Protein AF-A0A914F3A9-F1 (afdb_monomer_lite)

Foldseek 3Di:
DDDPQKQKVVRAAWEFEEQQPQAAKTKDKMKIFRQDQFKKKKAKDKPCPVFWDKPPRIFIYHHGDMDMIMIIGHHNGDDDAWQPMKMKMFMAGDDPDPDTSVVVVVPDPDGTPDMDIYTYHYYHDDPDDDDDDDPDDDDDDPDDDDDDDDDDDDDDDDDDDDDDDDDDDDDDDDDDDDDDDDDLVVVWDDPPFAADQWQKVVRAADEWEDQPQAADKFKDKIKIFAQDPAKKKKAKDKPDCVFWDKVPRIDIAGHRGIDIIIIIGGHNDDDDFQPMKMKMFMDGDDPPDDDSVVQDDPPDDTNHMTMYTYGYDRDDDGDDDDDDDDDDDDDDDDDDDDDDDDDDDDDDDDDDDDDDDDDPPVVVVVVVVVVVVVPPPDDDDDDDDPPDLDAPLVVQPVLVVVLVVVLCVVCVVLLVQFPQPLDDDDDDDFDFQAAPPDDDPVRGLPRLLVVLVVQCSAWDWDDDPNDTDIDGSLVSQQEAEDAGLDFFAQFAWAAEPLLQCRVLLVLLVVQLVVCVVVVVADPGDDNYDDDYDPDDDDTSCVSSVVVPHRYNYGGGPVHDPCPPHSVSDPVRGDVSRSSSVSSSVSVSVCVVRRRDDPDDDD

Sequence (602 aa):
MTDFGLKLEPAERIVIANKKLGEEPAHTTFRITNNGKDRCAFKVKSTGKDCFEIDPQLGILRNGDSTSIALTFNGGKTVPESGKHYVAIYYIKVGDDKKTARQFWQDHKGEATATKRLYVDFKKEDAAAADANNIEKDMKEEGKKDDEKKDVKEKDEKEDDTYFEPVNAVRSPAVSPMKRHKDLYSLLLIENEPEFQMKLDPEAKVIFKGDKLAGSEAVVPVKLTNITKSRQCFKVKTTSNDIFRVRPPLGFVNINEIVTINIVFAAKELPPPNCHSLAVYHIPCKGDDIDPLAVWDQTTKPEGVRRLVTDFKEGGTAVTPEKNNIAPDAAPAKVQAPPGHFGTTSSEDKQTAKLTHSGRNQEQHNKKIKKRNRSRNSNDGEKNCIKQQRFITAIDSAVLCAMLLDLARTLGPLLHQRTNNHITLQLIFLDGEEAFVNWSPTDSIYGARHLADLWTKKWYPSTDGSSFDLSKKIDRIDVFMLLDLLGTRNPRITSTYGHGTTELFQEFLKIENTLRSLGHLKQRPNAFYSGTTFAAVEDDHIAFMQKGVPIMHLISVPFPRVWHTPADNEKALDYDTIENLNHVVRVFVARYLGVIIPPSNG

Secondary structure (DSSP, 8-state):
-----EEEESSSEEEEEETTBTTB-EEEEEEEEE-SSS-EEEEEEES-TTTEEEESSEEEE-TT-EEEEEEEEPTTSPPPPTTSEEEEEEEEE--S-S--HHHHHHH--S--SEEEEEEEEEEE--S-----------------------------------------PPPPPPPPPPPP-SGGGGGG--TTPPB--SEEESSSEEEEE-TT-BTSEEEEEEEEE--SSS-EEEEEEES-TTTEEEESSEEEE-TT-EEEEEEEEEBSSPPPTTS-EEEEEEEE--TT---HHHHS-SS---SEEEEEEEEEESSS-------------------------------------------HHHHHHHHHHHHHHTSS-SS--------------IIIIIHHHHHHHHHHHHHGGGGGGBS-TT--------S--S-SSS-BTTBS-HHHHHHHHHHHH-EEEEEETTEEEEEETTTT-S-EEEEES-SSSS--EEEETTSS-HHHHHHHHHHHHHHHHTT-S-S---SEEEEEE-----STTHHHHTTT--EEEEE-SSPPTTTTSTT-SGGG--HHHHHHHHHHHHHHHHHHHTB--PPPP-

Radius of gyration: 32.29 Å; chains: 1; bounding box: 91×86×79 Å

pLDDT: mean 73.79, std 26.11, range [21.89, 98.62]

Structure (mmCIF, N/CA/C/O backbone):
data_AF-A0A914F3A9-F1
#
_entry.id   AF-A0A914F3A9-F1
#
loop_
_atom_site.group_PDB
_atom_site.id
_atom_site.type_symbol
_atom_site.label_atom_id
_atom_site.label_alt_id
_atom_site.label_comp_id
_atom_site.label_asym_id
_atom_site.label_entity_id
_atom_site.label_seq_id
_atom_site.pdbx_PDB_ins_code
_atom_site.Cartn_x
_atom_site.Cartn_y
_atom_site.Cartn_z
_atom_site.occupancy
_atom_site.B_iso_or_equiv
_atom_site.auth_seq_id
_atom_site.auth_comp_id
_atom_site.auth_asym_id
_atom_site.auth_atom_id
_atom_site.pdbx_PDB_model_num
ATOM 1 N N . MET A 1 1 ? -8.910 48.291 6.070 1.00 40.03 1 MET A N 1
ATOM 2 C CA . MET A 1 1 ? -8.356 46.995 5.616 1.00 40.03 1 MET A CA 1
ATOM 3 C C . MET A 1 1 ? -9.382 45.925 5.936 1.00 40.03 1 MET A C 1
ATOM 5 O O . MET A 1 1 ? -10.025 46.048 6.971 1.00 40.03 1 MET A O 1
ATOM 9 N N . THR A 1 2 ? -9.583 44.937 5.068 1.00 46.66 2 THR A N 1
ATOM 10 C CA . THR A 1 2 ? -10.475 43.803 5.350 1.00 46.66 2 THR A CA 1
ATOM 11 C C . THR A 1 2 ? -9.843 42.930 6.431 1.00 46.66 2 THR A C 1
ATOM 13 O O . THR A 1 2 ? -8.687 42.535 6.284 1.00 46.66 2 THR A O 1
ATOM 16 N N . ASP A 1 3 ? -10.573 42.644 7.510 1.00 70.56 3 ASP A N 1
ATOM 17 C CA . ASP A 1 3 ? -10.124 41.666 8.503 1.00 70.56 3 ASP A CA 1
ATOM 18 C C . ASP A 1 3 ? -10.010 40.282 7.842 1.00 70.56 3 ASP A C 1
ATOM 20 O O . ASP A 1 3 ? -10.839 39.898 7.012 1.00 70.56 3 ASP A O 1
ATOM 24 N N . PHE A 1 4 ? -8.968 39.534 8.200 1.00 81.69 4 PHE A N 1
ATOM 25 C CA . PHE A 1 4 ? -8.786 38.170 7.728 1.00 81.69 4 PHE A CA 1
ATOM 26 C C . PHE A 1 4 ? -9.818 37.219 8.356 1.00 81.69 4 PHE A C 1
ATOM 28 O O . PHE A 1 4 ? -10.147 36.215 7.737 1.00 81.69 4 PHE A O 1
ATOM 35 N N . GLY A 1 5 ? -10.378 37.512 9.536 1.00 81.69 5 GLY A N 1
ATOM 36 C CA . GLY A 1 5 ? -11.493 36.756 10.136 1.00 81.69 5 GLY A CA 1
ATOM 37 C C . GLY A 1 5 ? -11.139 35.371 10.707 1.00 81.69 5 GLY A C 1
ATOM 38 O O . GLY A 1 5 ? -11.876 34.846 11.542 1.00 81.69 5 GLY A O 1
ATOM 39 N N . LEU A 1 6 ? -9.990 34.804 10.329 1.00 91.31 6 LEU A N 1
ATOM 40 C CA . LEU A 1 6 ? -9.335 33.700 11.032 1.00 91.31 6 LEU A CA 1
ATOM 41 C C . LEU A 1 6 ? -8.178 34.248 11.876 1.00 91.31 6 LEU A C 1
ATOM 43 O O . LEU A 1 6 ? -7.396 35.077 11.404 1.00 91.31 6 LEU A O 1
ATOM 47 N N . LYS A 1 7 ? -8.020 33.754 13.106 1.00 93.94 7 LYS A N 1
ATOM 48 C CA . LYS A 1 7 ? -6.834 34.040 13.922 1.00 93.94 7 LYS A CA 1
ATOM 49 C C . LYS A 1 7 ? -5.683 33.147 13.454 1.00 93.94 7 LYS A C 1
ATOM 51 O O . LYS A 1 7 ? -5.888 31.955 13.231 1.00 93.94 7 LYS A O 1
ATOM 56 N N . LEU A 1 8 ? -4.489 33.724 13.328 1.00 94.69 8 LEU A N 1
ATOM 57 C CA . LEU A 1 8 ? -3.240 33.002 13.071 1.00 94.69 8 LEU A CA 1
ATOM 58 C C . LEU A 1 8 ? -2.289 33.201 14.253 1.00 94.69 8 LEU A C 1
ATOM 60 O O . LEU A 1 8 ? -2.155 34.323 14.745 1.00 94.69 8 LEU A O 1
ATOM 64 N N . GLU A 1 9 ? -1.639 32.129 14.694 1.00 92.81 9 GLU A N 1
ATOM 65 C CA . GLU A 1 9 ? -0.664 32.140 15.789 1.00 92.81 9 GLU A CA 1
ATOM 66 C C . GLU A 1 9 ? 0.552 31.272 15.403 1.00 92.81 9 GLU A C 1
ATOM 68 O O . GLU A 1 9 ? 0.397 30.055 15.305 1.00 92.81 9 GLU A O 1
ATOM 73 N N . PRO A 1 10 ? 1.750 31.845 15.172 1.00 92.00 10 PRO A N 1
ATOM 74 C CA . PRO A 1 10 ? 2.066 33.276 15.154 1.00 92.00 10 PRO A CA 1
ATOM 75 C C . PRO A 1 10 ? 1.334 34.053 14.045 1.00 92.00 10 PRO A C 1
ATOM 77 O O . PRO A 1 10 ? 0.906 33.502 13.033 1.00 92.00 10 PRO A O 1
ATOM 80 N N . ALA A 1 11 ? 1.175 35.362 14.255 1.00 87.56 11 ALA A N 1
ATOM 81 C CA . ALA A 1 11 ? 0.260 36.185 13.464 1.00 87.56 11 ALA A CA 1
ATOM 82 C C . ALA A 1 11 ? 0.831 36.715 12.136 1.00 87.56 11 ALA A C 1
ATOM 84 O O . ALA A 1 11 ? 0.038 37.112 11.280 1.00 87.56 11 ALA A O 1
ATOM 85 N N . GLU A 1 12 ? 2.157 36.752 11.955 1.00 85.56 12 GLU A N 1
ATOM 86 C CA . GLU A 1 12 ? 2.805 37.358 10.771 1.00 85.56 12 GLU A CA 1
ATOM 87 C C . GLU A 1 12 ? 4.055 36.624 10.269 1.00 85.56 12 GLU A C 1
ATOM 89 O O . GLU A 1 12 ? 4.289 36.574 9.060 1.00 85.56 12 GLU A O 1
ATOM 94 N N . ARG A 1 13 ? 4.860 36.056 11.174 1.00 88.69 13 ARG A N 1
ATOM 95 C CA . ARG A 1 13 ? 6.130 35.390 10.856 1.00 88.69 13 ARG A CA 1
ATOM 96 C C . ARG A 1 13 ? 6.220 34.050 11.578 1.00 88.69 13 ARG A C 1
ATOM 98 O O . ARG A 1 13 ? 5.808 33.947 12.729 1.00 88.69 13 ARG A O 1
ATOM 105 N N . ILE A 1 14 ? 6.738 33.038 10.896 1.00 91.19 14 ILE A N 1
ATOM 106 C CA . ILE A 1 14 ? 6.971 31.679 11.386 1.00 91.19 14 ILE A CA 1
ATOM 107 C C . ILE A 1 14 ? 8.482 31.452 11.387 1.00 91.19 14 ILE A C 1
ATOM 109 O O . ILE A 1 14 ? 9.116 31.607 10.345 1.00 91.19 14 ILE A O 1
ATOM 113 N N . VAL A 1 15 ? 9.049 31.027 12.516 1.00 90.19 15 VAL A N 1
ATOM 114 C CA . VAL A 1 15 ? 10.469 30.660 12.604 1.00 90.19 15 VAL A CA 1
ATOM 115 C C . VAL A 1 15 ? 10.621 29.143 12.492 1.00 90.19 15 VAL A C 1
ATOM 117 O O . VAL A 1 15 ? 9.943 28.388 13.194 1.00 90.19 15 VAL A O 1
ATOM 120 N N . ILE A 1 16 ? 11.527 28.703 11.622 1.00 87.44 16 ILE A N 1
ATOM 121 C CA . ILE A 1 16 ? 12.054 27.338 11.566 1.00 87.44 16 ILE A CA 1
ATOM 122 C C . ILE A 1 16 ? 13.434 27.361 12.227 1.00 87.44 16 ILE A C 1
ATOM 124 O O . ILE A 1 16 ? 14.372 27.967 11.702 1.00 87.44 16 ILE A O 1
ATOM 128 N N . ALA A 1 17 ? 13.542 26.713 13.386 1.00 85.88 17 ALA A N 1
ATOM 129 C CA . ALA A 1 17 ? 14.768 26.625 14.170 1.00 85.88 17 ALA A CA 1
ATOM 130 C C . ALA A 1 17 ? 15.326 25.192 14.144 1.00 85.88 17 ALA A C 1
ATOM 132 O O . ALA A 1 17 ? 14.564 24.232 14.276 1.00 85.88 17 ALA A O 1
ATOM 133 N N . ASN A 1 18 ? 16.634 25.029 13.908 1.00 84.00 18 ASN A N 1
ATOM 134 C CA . ASN A 1 18 ? 17.305 23.723 13.976 1.00 84.00 18 ASN A CA 1
ATOM 135 C C . ASN A 1 18 ? 18.839 23.861 14.053 1.00 84.00 18 ASN A C 1
ATOM 137 O O . ASN A 1 18 ? 19.416 24.794 13.492 1.00 84.00 18 ASN A O 1
ATOM 141 N N . LYS A 1 19 ? 19.524 22.894 14.673 1.00 84.12 19 LYS A N 1
ATOM 142 C CA . LYS A 1 19 ? 21.000 22.844 14.756 1.00 84.12 19 LYS A CA 1
ATOM 143 C C . LYS A 1 19 ? 21.666 22.479 13.420 1.00 84.12 19 LYS A C 1
ATOM 145 O O . LYS A 1 19 ? 22.721 23.013 13.085 1.00 84.12 19 LYS A O 1
ATOM 150 N N . LYS A 1 20 ? 21.023 21.605 12.638 1.00 83.38 20 LYS A N 1
ATOM 151 C CA . LYS A 1 20 ? 21.460 21.059 11.337 1.00 83.38 20 LYS A CA 1
ATOM 152 C C . LYS A 1 20 ? 20.596 21.568 10.175 1.00 83.38 20 LYS A C 1
ATOM 154 O O . LYS A 1 20 ? 20.248 20.835 9.247 1.00 83.38 20 LYS A O 1
ATOM 159 N N . LEU A 1 21 ? 20.185 22.830 10.256 1.00 78.62 21 LEU A N 1
ATOM 160 C CA . LEU A 1 21 ? 19.263 23.452 9.310 1.00 78.62 21 LEU A CA 1
ATOM 161 C C . LEU A 1 21 ? 19.809 23.397 7.869 1.00 78.62 21 LEU A C 1
ATOM 163 O O . LEU A 1 21 ? 20.857 23.970 7.582 1.00 78.62 21 LEU A O 1
ATOM 167 N N . GLY A 1 22 ? 19.097 22.706 6.971 1.00 73.00 22 GLY A N 1
ATOM 168 C CA . GLY A 1 22 ? 19.498 22.482 5.571 1.00 73.00 22 GLY A CA 1
ATOM 169 C C . GLY A 1 22 ? 20.155 21.125 5.299 1.00 73.00 22 GLY A C 1
ATOM 170 O O . GLY A 1 22 ? 20.059 20.615 4.181 1.00 73.00 22 GLY A O 1
ATOM 171 N N . GLU A 1 23 ? 20.730 20.486 6.316 1.00 76.31 23 GLU A N 1
ATOM 172 C CA . GLU A 1 23 ? 21.171 19.087 6.255 1.00 76.31 23 GLU A CA 1
ATOM 173 C C . GLU A 1 23 ? 19.985 18.161 6.555 1.00 76.31 23 GLU A C 1
ATOM 175 O O . GLU A 1 23 ? 19.577 17.373 5.701 1.00 76.31 23 GLU A O 1
ATOM 180 N N . GLU A 1 24 ? 19.371 18.322 7.730 1.00 81.25 24 GLU A N 1
ATOM 181 C CA . GLU A 1 24 ? 18.209 17.551 8.182 1.00 81.25 24 GLU A CA 1
ATOM 182 C C . GLU A 1 24 ? 16.889 18.331 7.995 1.00 81.25 24 GLU A C 1
ATOM 184 O O . GLU A 1 24 ? 16.897 19.567 7.960 1.00 81.25 24 GLU A O 1
ATOM 189 N N . PRO A 1 25 ? 15.732 17.644 7.865 1.00 82.75 25 PRO A N 1
ATOM 190 C CA . PRO A 1 25 ? 14.432 18.306 7.806 1.00 82.75 25 PRO A CA 1
ATOM 191 C C . PRO A 1 25 ? 14.111 19.041 9.113 1.00 82.75 25 PRO A C 1
ATOM 193 O O . PRO A 1 25 ? 14.073 18.440 10.187 1.00 82.75 25 PRO A O 1
ATOM 196 N N . ALA A 1 26 ? 13.819 20.334 9.012 1.00 84.56 26 ALA A N 1
ATOM 197 C CA . ALA A 1 26 ? 13.487 21.192 10.144 1.00 84.56 26 ALA A CA 1
ATOM 198 C C . ALA A 1 26 ? 12.005 21.572 10.091 1.00 84.56 26 ALA A C 1
ATOM 200 O O . ALA A 1 26 ? 11.512 22.005 9.050 1.00 84.56 26 ALA A O 1
ATOM 201 N N . HIS A 1 27 ? 11.281 21.413 11.198 1.00 86.31 27 HIS A N 1
ATOM 202 C CA . HIS A 1 27 ? 9.840 21.647 11.247 1.00 86.31 27 HIS A CA 1
ATOM 203 C C . HIS A 1 27 ? 9.451 22.672 12.312 1.00 86.31 27 HIS A C 1
ATOM 205 O O . HIS A 1 27 ? 10.196 22.949 13.246 1.00 86.31 27 HIS A O 1
ATOM 211 N N . THR A 1 28 ? 8.269 23.248 12.135 1.00 88.69 28 THR A N 1
ATOM 212 C CA . THR A 1 28 ? 7.640 24.213 13.037 1.00 88.69 28 THR A CA 1
ATOM 213 C C . THR A 1 28 ? 6.123 24.130 12.859 1.00 88.69 28 THR A C 1
ATOM 215 O O . THR A 1 28 ? 5.644 23.488 11.917 1.00 88.69 28 THR A O 1
ATOM 218 N N . THR A 1 29 ? 5.345 24.758 13.739 1.00 90.94 29 THR A N 1
ATOM 219 C CA . THR A 1 29 ? 3.876 24.746 13.653 1.00 90.94 29 THR A CA 1
ATOM 220 C C . THR A 1 29 ? 3.285 26.144 13.787 1.00 90.94 29 THR A C 1
ATOM 222 O O . THR A 1 29 ? 3.840 27.008 14.463 1.00 90.94 29 THR A O 1
ATOM 225 N N . PHE A 1 30 ? 2.141 26.368 13.141 1.00 91.62 30 PHE A N 1
ATOM 226 C CA . PHE A 1 30 ? 1.307 27.547 13.364 1.00 91.62 30 PHE A CA 1
ATOM 227 C C . PHE A 1 30 ? -0.167 27.142 13.461 1.00 91.62 30 PHE A C 1
ATOM 229 O O . PHE A 1 30 ? -0.620 26.236 12.760 1.00 91.62 30 PHE A O 1
ATOM 236 N N . ARG A 1 31 ? -0.929 27.802 14.333 1.00 92.81 31 ARG A N 1
ATOM 237 C CA . ARG A 1 31 ? -2.352 27.529 14.560 1.00 92.81 31 ARG A CA 1
ATOM 238 C C . ARG A 1 31 ? -3.233 28.449 13.718 1.00 92.81 31 ARG A C 1
ATOM 240 O O . ARG A 1 31 ? -2.967 29.646 13.601 1.00 92.81 31 ARG A O 1
ATOM 247 N N . ILE A 1 32 ? -4.300 27.879 13.163 1.00 95.56 32 ILE A N 1
ATOM 248 C CA . ILE A 1 32 ? -5.422 28.588 12.538 1.00 95.56 32 ILE A CA 1
ATOM 249 C C . ILE A 1 32 ? -6.653 28.379 13.427 1.00 95.56 32 ILE A C 1
ATOM 251 O O . ILE A 1 32 ? -7.010 27.233 13.694 1.00 95.56 32 ILE A O 1
ATOM 255 N N . THR A 1 33 ? -7.324 29.456 13.837 1.00 93.88 33 THR A N 1
ATOM 256 C CA . THR A 1 33 ? -8.582 29.404 14.611 1.00 93.88 33 THR A CA 1
ATOM 257 C C . THR A 1 33 ? -9.679 30.187 13.899 1.00 93.88 33 THR A C 1
ATOM 259 O O . THR A 1 33 ? -9.451 31.318 13.458 1.00 93.88 33 THR A O 1
ATOM 262 N N . ASN A 1 34 ? -10.881 29.618 13.794 1.00 93.88 34 ASN A N 1
ATOM 263 C CA . ASN A 1 34 ? -12.024 30.296 13.190 1.00 93.88 34 ASN A CA 1
ATOM 264 C C . ASN A 1 34 ? -12.820 31.095 14.232 1.00 93.88 34 ASN A C 1
ATOM 266 O O . ASN A 1 34 ? -13.721 30.582 14.898 1.00 93.88 34 ASN A O 1
ATOM 270 N N . ASN A 1 35 ? -12.501 32.386 14.330 1.00 86.62 35 ASN A N 1
ATOM 271 C CA . ASN A 1 35 ? -13.227 33.344 15.164 1.00 86.62 35 ASN A CA 1
ATOM 272 C C . ASN A 1 35 ? -14.528 33.843 14.495 1.00 86.62 35 ASN A C 1
ATOM 274 O O . ASN A 1 35 ? -15.340 34.504 15.144 1.00 86.62 35 ASN A O 1
ATOM 278 N N . GLY A 1 36 ? -14.734 33.554 13.205 1.00 83.88 36 GLY A N 1
ATOM 279 C CA . GLY A 1 36 ? -15.935 33.917 12.459 1.00 83.88 36 GLY A CA 1
ATOM 280 C C . GLY A 1 36 ? -17.142 33.054 12.833 1.00 83.88 36 GLY A C 1
ATOM 281 O O . GLY A 1 36 ? -17.003 31.909 13.258 1.00 83.88 36 GLY A O 1
ATOM 282 N N . LYS A 1 37 ? -18.351 33.605 12.668 1.00 82.88 37 LYS A N 1
ATOM 283 C CA . LYS A 1 37 ? -19.613 32.889 12.947 1.00 82.88 37 LYS A CA 1
ATOM 284 C C . LYS A 1 37 ? -19.884 31.750 11.957 1.00 82.88 37 LYS A C 1
ATOM 286 O O . LYS A 1 37 ? -20.557 30.787 12.304 1.00 82.88 37 LYS A O 1
ATOM 291 N N . ASP A 1 38 ? -19.375 31.875 10.735 1.00 87.94 38 ASP A N 1
ATOM 292 C CA . ASP A 1 38 ? -19.617 30.934 9.645 1.00 87.94 38 ASP A CA 1
ATOM 293 C C . ASP A 1 38 ? -18.616 29.769 9.669 1.00 87.94 38 ASP A C 1
ATOM 295 O O . ASP A 1 38 ? -17.431 29.949 9.961 1.00 87.94 38 ASP A O 1
ATOM 299 N N . ARG A 1 39 ? -19.068 28.576 9.271 1.00 91.62 39 ARG A N 1
ATOM 300 C CA . ARG A 1 39 ? -18.187 27.446 8.945 1.00 91.62 39 ARG A CA 1
ATOM 301 C C . ARG A 1 39 ? -17.323 27.820 7.732 1.00 91.62 39 ARG A C 1
ATOM 303 O O . ARG A 1 39 ? -17.817 28.395 6.762 1.00 91.62 39 ARG A O 1
ATOM 310 N N . CYS A 1 40 ? -16.034 27.489 7.758 1.00 93.19 40 CYS A N 1
ATOM 311 C CA . CYS A 1 40 ? -15.110 27.784 6.660 1.00 93.19 40 CYS A CA 1
ATOM 312 C C . CYS A 1 40 ? -14.291 26.562 6.233 1.00 93.19 40 CYS A C 1
ATOM 314 O O . CYS A 1 40 ? -13.923 25.734 7.065 1.00 93.19 40 CYS A O 1
ATOM 316 N N . ALA A 1 41 ? -13.961 26.475 4.943 1.00 94.81 41 ALA A N 1
ATOM 317 C CA . ALA A 1 41 ? -12.950 25.556 4.427 1.00 94.81 41 ALA A CA 1
ATOM 318 C C . ALA A 1 41 ? -11.658 26.335 4.142 1.00 94.81 41 ALA A C 1
ATOM 320 O O . ALA A 1 41 ? -11.660 27.275 3.345 1.00 94.81 41 ALA A O 1
ATOM 321 N N . PHE A 1 42 ? -10.552 25.947 4.779 1.00 95.50 42 PHE A N 1
ATOM 322 C CA . PHE A 1 42 ? -9.249 26.594 4.606 1.00 95.50 42 PHE A CA 1
ATOM 323 C C . PHE A 1 42 ? -8.357 25.833 3.616 1.00 95.50 42 PHE A C 1
ATOM 325 O O . PHE A 1 42 ? -8.618 24.679 3.259 1.00 95.50 42 PHE A O 1
ATOM 332 N N . LYS A 1 43 ? -7.312 26.506 3.132 1.00 96.31 43 LYS A N 1
ATOM 333 C CA . LYS A 1 43 ? -6.301 25.980 2.210 1.00 96.31 43 LYS A CA 1
ATOM 334 C C . LYS A 1 43 ? -4.976 26.688 2.429 1.00 96.31 43 LYS A C 1
ATOM 336 O O . LYS A 1 43 ? -4.938 27.915 2.476 1.00 96.31 43 LYS A O 1
ATOM 341 N N . VAL A 1 44 ? -3.896 25.923 2.495 1.00 95.12 44 VAL A N 1
ATOM 342 C CA . VAL A 1 44 ? -2.553 26.420 2.809 1.00 95.12 44 VAL A CA 1
ATOM 343 C C . VAL A 1 44 ? -1.602 26.168 1.629 1.00 95.12 44 VAL A C 1
ATOM 345 O O . VAL A 1 44 ? -1.680 25.133 0.964 1.00 95.12 44 VAL A O 1
ATOM 348 N N . LYS A 1 45 ? -0.709 27.112 1.309 1.00 90.44 45 LYS A N 1
ATOM 349 C CA . LYS A 1 45 ? 0.306 26.965 0.244 1.00 90.44 45 LYS A CA 1
ATOM 350 C C . LYS A 1 45 ? 1.619 27.654 0.617 1.00 90.44 45 LYS A C 1
ATOM 352 O O . LYS A 1 45 ? 1.580 28.784 1.083 1.00 90.44 45 LYS A O 1
ATOM 357 N N . SER A 1 46 ? 2.762 27.034 0.340 1.00 88.44 46 SER A N 1
ATOM 358 C CA . SER A 1 46 ? 4.092 27.662 0.408 1.00 88.44 46 SER A CA 1
ATOM 359 C C . SER A 1 46 ? 4.480 28.291 -0.937 1.00 88.44 46 SER A C 1
ATOM 361 O O . SER A 1 46 ? 3.974 27.887 -1.987 1.00 88.44 46 SER A O 1
ATOM 363 N N . THR A 1 47 ? 5.411 29.253 -0.933 1.00 81.00 47 THR A N 1
ATOM 364 C CA . THR A 1 47 ? 6.043 29.749 -2.175 1.00 81.00 47 THR A CA 1
ATOM 365 C C . THR A 1 47 ? 7.119 28.816 -2.734 1.00 81.00 47 THR A C 1
ATOM 367 O O . THR A 1 47 ? 7.413 28.883 -3.921 1.00 81.00 47 THR A O 1
ATOM 370 N N . GLY A 1 48 ? 7.705 27.943 -1.907 1.00 71.19 48 GLY A N 1
ATOM 371 C CA . GLY A 1 48 ? 8.730 26.973 -2.307 1.00 71.19 48 GLY A CA 1
ATOM 372 C C . GLY A 1 48 ? 8.238 25.536 -2.159 1.00 71.19 48 GLY A C 1
ATOM 373 O O . GLY A 1 48 ? 8.626 24.856 -1.214 1.00 71.19 48 GLY A O 1
ATOM 374 N N . LYS A 1 49 ? 7.374 25.065 -3.065 1.00 69.50 49 LYS A N 1
ATOM 375 C CA . LYS A 1 49 ? 6.719 23.746 -2.943 1.00 69.50 49 LYS A CA 1
ATOM 376 C C . LYS A 1 49 ? 7.708 22.567 -2.865 1.00 69.50 49 LYS A C 1
ATOM 378 O O . LYS A 1 49 ? 7.413 21.570 -2.220 1.00 69.50 49 LYS A O 1
ATOM 383 N N . ASP A 1 50 ? 8.892 22.717 -3.456 1.00 68.25 50 ASP A N 1
ATOM 384 C CA . ASP A 1 50 ? 9.943 21.688 -3.477 1.00 68.25 50 ASP A CA 1
ATOM 385 C C . ASP A 1 50 ? 10.862 21.744 -2.236 1.00 68.25 50 ASP A C 1
ATOM 387 O O . ASP A 1 50 ? 11.734 20.889 -2.055 1.00 68.25 50 ASP A O 1
ATOM 391 N N . CYS A 1 51 ? 10.683 22.766 -1.392 1.00 75.25 51 CYS A N 1
ATOM 392 C CA . CYS A 1 51 ? 11.449 23.024 -0.171 1.00 75.25 51 CYS A CA 1
ATOM 393 C C . CYS A 1 51 ? 10.602 22.911 1.103 1.00 75.25 51 CYS A C 1
ATOM 395 O O . CYS A 1 51 ? 11.175 22.665 2.158 1.00 75.25 51 CYS A O 1
ATOM 397 N N . PHE A 1 52 ? 9.277 23.088 1.015 1.00 83.31 52 PHE A N 1
ATOM 398 C CA . PHE A 1 52 ? 8.368 23.092 2.163 1.00 83.31 52 PHE A CA 1
ATOM 399 C C . PHE A 1 52 ? 7.207 22.106 2.001 1.00 83.31 52 PHE A C 1
ATOM 401 O O . PHE A 1 52 ? 6.323 22.327 1.165 1.00 83.31 52 PHE A O 1
ATOM 408 N N . GLU A 1 53 ? 7.153 21.091 2.861 1.00 84.75 53 GLU A N 1
ATOM 409 C CA . GLU A 1 53 ? 5.930 20.319 3.102 1.00 84.75 53 GLU A CA 1
ATOM 410 C C . GLU A 1 53 ? 4.998 21.061 4.079 1.00 84.75 53 GLU A C 1
ATOM 412 O O . GLU A 1 53 ? 5.451 21.803 4.955 1.00 84.75 53 GLU A O 1
ATOM 417 N N . ILE A 1 54 ? 3.684 20.875 3.909 1.00 88.56 54 ILE A N 1
ATOM 418 C CA . ILE A 1 54 ? 2.628 21.480 4.734 1.00 88.56 54 ILE A CA 1
ATOM 419 C C . ILE A 1 54 ? 1.558 20.424 5.015 1.00 88.56 54 ILE A C 1
ATOM 421 O O . ILE A 1 54 ? 1.011 19.860 4.064 1.00 88.56 54 ILE A O 1
ATOM 425 N N . ASP A 1 55 ? 1.204 20.224 6.285 1.00 82.25 55 ASP A N 1
ATOM 426 C CA . ASP A 1 55 ? 0.163 19.274 6.696 1.00 82.25 55 ASP A CA 1
ATOM 427 C C . ASP A 1 55 ? -0.623 19.794 7.922 1.00 82.25 55 ASP A C 1
ATOM 429 O O . ASP A 1 55 ? 0.008 20.230 8.886 1.00 82.25 55 ASP A O 1
ATOM 433 N N . PRO A 1 56 ? -1.973 19.794 7.926 1.00 84.31 56 PRO A N 1
ATOM 434 C CA . PRO A 1 56 ? -2.875 19.541 6.802 1.00 84.31 56 PRO A CA 1
ATOM 435 C C . PRO A 1 56 ? -2.920 20.707 5.803 1.00 84.31 56 PRO A C 1
ATOM 437 O O . PRO A 1 56 ? -3.137 21.864 6.160 1.00 84.31 56 PRO A O 1
ATOM 440 N N . GLN A 1 57 ? -2.808 20.413 4.503 1.00 90.19 57 GLN A N 1
ATOM 441 C CA . GLN A 1 57 ? -2.902 21.454 3.467 1.00 90.19 57 GLN A CA 1
ATOM 442 C C . GLN A 1 57 ? -4.335 22.007 3.268 1.00 90.19 57 GLN A C 1
ATOM 444 O O . GLN A 1 57 ? -4.521 23.111 2.745 1.00 90.19 57 GLN A O 1
ATOM 449 N N . LEU A 1 58 ? -5.358 21.239 3.649 1.00 92.75 58 LEU A N 1
ATOM 450 C CA . LEU A 1 58 ? -6.781 21.542 3.474 1.00 92.75 58 LEU A CA 1
ATOM 451 C C . LEU A 1 58 ? -7.557 21.064 4.704 1.00 92.75 58 LEU A C 1
ATOM 453 O O . LEU A 1 58 ? -7.303 19.964 5.189 1.00 92.75 58 LEU A O 1
ATOM 457 N N . GLY A 1 59 ? -8.564 21.819 5.136 1.00 92.06 59 GLY A N 1
ATOM 458 C CA . GLY A 1 59 ? -9.452 21.398 6.221 1.00 92.06 59 GLY A CA 1
ATOM 459 C C . GLY A 1 59 ? -10.707 22.258 6.330 1.00 92.06 59 GLY A C 1
ATOM 460 O O . GLY A 1 59 ? -10.939 23.145 5.507 1.00 92.06 59 GLY A O 1
ATOM 461 N N . ILE A 1 60 ? -11.537 21.964 7.331 1.00 93.94 60 ILE A N 1
ATOM 462 C CA . ILE A 1 60 ? -12.774 22.692 7.642 1.00 93.94 60 ILE A CA 1
ATOM 463 C C . ILE A 1 60 ? -12.742 23.068 9.123 1.00 93.94 60 ILE A C 1
ATOM 465 O O . ILE A 1 60 ? -12.374 22.234 9.942 1.00 93.94 60 ILE A O 1
ATOM 469 N N . LEU A 1 61 ? -13.153 24.294 9.447 1.00 92.19 61 LEU A N 1
ATOM 470 C CA . LEU A 1 61 ? -13.308 24.801 10.812 1.00 92.19 61 LEU A CA 1
ATOM 471 C C . LEU A 1 61 ? -14.724 25.373 10.981 1.00 92.19 61 LEU A C 1
ATOM 473 O O . LEU A 1 61 ? -15.158 26.211 10.183 1.00 92.19 61 LEU A O 1
ATOM 477 N N . ARG A 1 62 ? -15.452 24.934 12.007 1.00 92.31 62 ARG A N 1
ATOM 478 C CA . ARG A 1 62 ? -16.676 25.572 12.524 1.00 92.31 62 ARG A CA 1
ATOM 479 C C . ARG A 1 62 ? -16.310 26.814 13.345 1.00 92.31 62 ARG A C 1
ATOM 481 O O . ARG A 1 62 ? -15.132 27.094 13.541 1.00 92.31 62 ARG A O 1
ATOM 488 N N . ASN A 1 63 ? -17.301 27.568 13.818 1.00 89.94 63 ASN A N 1
ATOM 489 C CA . ASN A 1 63 ? -17.060 28.642 14.784 1.00 89.94 63 ASN A CA 1
ATOM 490 C C . ASN A 1 63 ? -16.378 28.080 16.048 1.00 89.94 63 ASN A C 1
ATOM 492 O O . ASN A 1 63 ? -16.857 27.101 16.613 1.00 89.94 63 ASN A O 1
ATOM 496 N N . GLY A 1 64 ? -15.265 28.686 16.468 1.00 86.00 64 GLY A N 1
ATOM 497 C CA . GLY A 1 64 ? -14.482 28.263 17.634 1.00 86.00 64 GLY A CA 1
ATOM 498 C C . GLY A 1 64 ? -13.476 27.130 17.382 1.00 86.00 64 GLY A C 1
ATOM 499 O O . GLY A 1 64 ? -12.552 26.975 18.180 1.00 86.00 64 GLY A O 1
ATOM 500 N N . ASP A 1 65 ? -13.586 26.383 16.276 1.00 91.56 65 ASP A N 1
ATOM 501 C CA . ASP A 1 65 ? -12.621 25.328 15.943 1.00 91.56 65 ASP A CA 1
ATOM 502 C C . ASP A 1 65 ? -11.224 25.924 15.682 1.00 91.56 65 ASP A C 1
ATOM 504 O O . ASP A 1 65 ? -11.074 26.987 15.064 1.00 91.56 65 ASP A O 1
ATOM 508 N N . SER A 1 66 ? -10.184 25.187 16.079 1.00 91.50 66 SER A N 1
ATOM 509 C CA . SER A 1 66 ? -8.793 25.488 15.728 1.00 91.50 66 SER A CA 1
ATOM 510 C C . SER A 1 66 ? -8.048 24.247 15.244 1.00 91.50 66 SER A C 1
ATOM 512 O O . SER A 1 66 ? -8.421 23.122 15.570 1.00 91.50 66 SER A O 1
ATOM 514 N N . THR A 1 67 ? -6.994 24.453 14.459 1.00 88.94 67 THR A N 1
ATOM 515 C CA . THR A 1 67 ? -6.119 23.390 13.954 1.00 88.94 67 THR A CA 1
ATOM 516 C C . THR A 1 67 ? -4.677 23.875 13.890 1.00 88.94 67 THR A C 1
ATOM 518 O O . THR A 1 67 ? -4.413 25.018 13.508 1.00 88.94 67 THR A O 1
ATOM 521 N N . SER A 1 68 ? -3.740 22.995 14.224 1.00 90.62 68 SER A N 1
ATOM 522 C CA . SER A 1 68 ? -2.308 23.224 14.026 1.00 90.62 68 SER A CA 1
ATOM 523 C C . SER A 1 68 ? -1.904 22.783 12.623 1.00 90.62 68 SER A C 1
ATOM 525 O O . SER A 1 68 ? -2.332 21.728 12.158 1.00 90.62 68 SER A O 1
ATOM 527 N N . ILE A 1 69 ? -1.093 23.594 11.950 1.00 91.94 69 ILE A N 1
ATOM 528 C CA . ILE A 1 69 ? -0.500 23.303 10.647 1.00 91.94 69 ILE A CA 1
ATOM 529 C C . ILE A 1 69 ? 1.004 23.132 10.847 1.00 91.94 69 ILE A C 1
ATOM 531 O O . ILE A 1 69 ? 1.679 24.061 11.297 1.00 91.94 69 ILE A O 1
ATOM 535 N N . ALA A 1 70 ? 1.531 21.964 10.498 1.00 88.81 70 ALA A N 1
ATOM 536 C CA . ALA A 1 70 ? 2.962 21.728 10.412 1.00 88.81 70 ALA A CA 1
ATOM 537 C C . ALA A 1 70 ? 3.520 22.330 9.115 1.00 88.81 70 ALA A C 1
ATOM 539 O O . ALA A 1 70 ? 2.950 22.162 8.033 1.00 88.81 70 ALA A O 1
ATOM 540 N N . LEU A 1 71 ? 4.657 23.013 9.234 1.00 90.81 71 LEU A N 1
ATOM 541 C CA . LEU A 1 71 ? 5.484 23.486 8.130 1.00 90.81 71 LEU A CA 1
ATOM 542 C C . LEU A 1 71 ? 6.866 22.845 8.279 1.00 90.81 71 LEU A C 1
ATOM 544 O O . LEU A 1 71 ? 7.563 23.103 9.261 1.00 90.81 71 LEU A O 1
ATOM 548 N N . THR A 1 72 ? 7.274 22.035 7.306 1.00 87.00 72 THR A N 1
ATOM 549 C CA . THR A 1 72 ? 8.575 21.350 7.315 1.00 87.00 72 THR A CA 1
ATOM 550 C C . THR A 1 72 ? 9.426 21.843 6.159 1.00 87.00 72 THR A C 1
ATOM 552 O O . THR A 1 72 ? 9.055 21.666 5.003 1.00 87.00 72 THR A O 1
ATOM 555 N N . PHE A 1 73 ? 10.576 22.441 6.464 1.00 88.00 73 PHE A N 1
ATOM 556 C CA . PHE A 1 73 ? 11.636 22.693 5.497 1.00 88.00 73 PHE A CA 1
ATOM 557 C C . PHE A 1 73 ? 12.461 21.416 5.289 1.00 88.00 73 PHE A C 1
ATOM 559 O O . PHE A 1 73 ? 12.927 20.797 6.246 1.00 88.00 73 PHE A O 1
ATOM 566 N N . ASN A 1 74 ? 12.621 21.010 4.032 1.00 80.62 74 ASN A N 1
ATOM 567 C CA . ASN A 1 74 ? 13.213 19.727 3.663 1.00 80.62 74 ASN A CA 1
ATOM 568 C C . ASN A 1 74 ? 14.748 19.739 3.775 1.00 80.62 74 ASN A C 1
ATOM 570 O O . ASN A 1 74 ? 15.401 20.655 3.280 1.00 80.62 74 ASN A O 1
ATOM 574 N N . GLY A 1 75 ? 15.322 18.680 4.355 1.00 73.56 75 GLY A N 1
ATOM 575 C CA . GLY A 1 75 ? 16.774 18.464 4.406 1.00 73.56 75 GLY A CA 1
ATOM 576 C C . GLY A 1 75 ? 17.405 18.235 3.023 1.00 73.56 75 GLY A C 1
ATOM 577 O O . GLY A 1 75 ? 16.717 17.939 2.042 1.00 73.56 75 GLY A O 1
ATOM 578 N N . GLY A 1 76 ? 18.726 18.394 2.930 1.00 70.69 76 GLY A N 1
ATOM 579 C CA . GLY A 1 76 ? 19.487 18.339 1.673 1.00 70.69 76 GLY A CA 1
ATOM 580 C C . GLY A 1 76 ? 19.294 19.556 0.749 1.00 70.69 76 GLY A C 1
ATOM 581 O O . GLY A 1 76 ? 19.658 19.503 -0.438 1.00 70.69 76 GLY A O 1
ATOM 582 N N . LYS A 1 77 ? 18.713 20.644 1.272 1.00 72.56 77 LYS A N 1
ATOM 583 C CA . LYS A 1 77 ? 18.385 21.894 0.568 1.00 72.56 77 LYS A CA 1
ATOM 584 C C . LYS A 1 77 ? 19.174 23.055 1.178 1.00 72.56 77 LYS A C 1
ATOM 586 O O . LYS A 1 77 ? 19.250 23.184 2.394 1.00 72.56 77 LYS A O 1
ATOM 591 N N . THR A 1 78 ? 19.700 23.946 0.339 1.00 77.50 78 THR A N 1
ATOM 592 C CA . THR A 1 78 ? 20.294 25.208 0.807 1.00 77.50 78 THR A CA 1
ATOM 593 C C . THR A 1 78 ? 19.242 26.022 1.556 1.00 77.50 78 THR A C 1
ATOM 595 O O . THR A 1 78 ? 18.158 26.247 1.016 1.00 77.50 78 THR A O 1
ATOM 598 N N . VAL A 1 79 ? 19.555 26.456 2.780 1.00 80.31 79 VAL A N 1
ATOM 599 C CA . VAL A 1 79 ? 18.657 27.277 3.606 1.00 80.31 79 VAL A CA 1
ATOM 600 C C . VAL A 1 79 ? 18.394 28.612 2.894 1.00 80.31 79 VAL A C 1
ATOM 602 O O . VAL A 1 79 ? 19.354 29.322 2.586 1.00 80.31 79 VAL A O 1
ATOM 605 N N . PRO A 1 80 ? 17.132 28.965 2.589 1.00 78.19 80 PRO A N 1
ATOM 606 C CA . PRO A 1 80 ? 16.803 30.268 2.029 1.00 78.19 80 PRO A CA 1
ATOM 607 C C . PRO A 1 80 ? 17.024 31.404 3.029 1.00 78.19 80 PRO A C 1
ATOM 609 O O . PRO A 1 80 ? 17.014 31.214 4.241 1.00 78.19 80 PRO A O 1
ATOM 612 N N . GLU A 1 81 ? 17.133 32.621 2.512 1.00 77.31 81 GLU A N 1
ATOM 613 C CA . GLU A 1 81 ? 17.163 33.832 3.330 1.00 77.31 81 GLU A CA 1
ATOM 614 C C . GLU A 1 81 ? 15.797 34.084 3.993 1.00 77.31 81 GLU A C 1
ATOM 616 O O . GLU A 1 81 ? 14.745 33.990 3.345 1.00 77.31 81 GLU A O 1
ATOM 621 N N . SER A 1 82 ? 15.821 34.412 5.286 1.00 86.50 82 SER A N 1
ATOM 622 C CA . SER A 1 82 ? 14.640 34.718 6.099 1.00 86.50 82 SER A CA 1
ATOM 623 C C . SER A 1 82 ? 13.749 35.784 5.450 1.00 86.50 82 SER A C 1
ATOM 625 O O . SER A 1 82 ? 14.227 36.774 4.899 1.00 86.50 82 SER A O 1
ATOM 627 N N . GLY A 1 83 ? 12.434 35.574 5.475 1.00 75.19 83 GLY A N 1
ATOM 628 C CA . GLY A 1 83 ? 11.446 36.467 4.870 1.00 75.19 83 GLY A CA 1
ATOM 629 C C . GLY A 1 83 ? 11.277 36.345 3.347 1.00 75.19 83 GLY A C 1
ATOM 630 O O . GLY A 1 83 ? 10.279 36.846 2.826 1.00 75.19 83 GLY A O 1
ATOM 631 N N . LYS A 1 84 ? 12.158 35.650 2.603 1.00 81.69 84 LYS A N 1
ATOM 632 C CA . LYS A 1 84 ? 11.962 35.450 1.146 1.00 81.69 84 LYS A CA 1
ATOM 633 C C . LYS A 1 84 ? 10.872 34.432 0.807 1.00 81.69 84 LYS A C 1
ATOM 635 O O . LYS A 1 84 ? 10.291 34.488 -0.278 1.00 81.69 84 LYS A O 1
ATOM 640 N N . HIS A 1 85 ? 10.550 33.527 1.729 1.00 86.19 85 HIS A N 1
ATOM 641 C CA . HIS A 1 85 ? 9.435 32.595 1.586 1.00 86.19 85 HIS A CA 1
ATOM 642 C C . HIS A 1 85 ? 8.261 32.962 2.491 1.00 86.19 85 HIS A C 1
ATOM 644 O O . HIS A 1 85 ? 8.428 33.577 3.541 1.00 86.19 85 HIS A O 1
ATOM 650 N N . TYR A 1 86 ? 7.056 32.566 2.079 1.00 89.62 86 TYR A N 1
ATOM 651 C CA . TYR A 1 86 ? 5.856 32.689 2.898 1.00 89.62 86 TYR A CA 1
ATOM 652 C C . TYR A 1 86 ? 4.922 31.494 2.709 1.00 89.62 86 TYR A C 1
ATOM 654 O O . TYR A 1 86 ? 4.924 30.821 1.671 1.00 89.62 86 TYR A O 1
ATOM 662 N N . VAL A 1 87 ? 4.084 31.281 3.717 1.00 93.00 87 VAL A N 1
ATOM 663 C CA . VAL A 1 87 ? 2.905 30.424 3.681 1.00 93.00 87 VAL A CA 1
ATOM 664 C C . VAL A 1 87 ? 1.677 31.314 3.496 1.00 93.00 87 VAL A C 1
ATOM 666 O O . VAL A 1 87 ? 1.446 32.229 4.279 1.00 93.00 87 VAL A O 1
ATOM 669 N N . ALA A 1 88 ? 0.888 31.077 2.452 1.00 93.31 88 ALA A N 1
ATOM 670 C CA . ALA A 1 88 ? -0.391 31.735 2.219 1.00 93.31 88 ALA A CA 1
ATOM 671 C C . ALA A 1 88 ? -1.542 30.849 2.711 1.00 93.31 88 ALA A C 1
ATOM 673 O O . ALA A 1 88 ? -1.702 29.713 2.252 1.00 93.31 88 ALA A O 1
ATOM 674 N N . ILE A 1 89 ? -2.349 31.395 3.619 1.00 96.00 89 ILE A N 1
ATOM 675 C CA . ILE A 1 89 ? -3.574 30.796 4.137 1.00 96.00 89 ILE A CA 1
ATOM 676 C C . ILE A 1 89 ? -4.746 31.476 3.428 1.00 96.00 89 ILE A C 1
ATOM 678 O O . ILE A 1 89 ? -4.905 32.695 3.489 1.00 96.00 89 ILE A O 1
ATOM 682 N N . TYR A 1 90 ? -5.571 30.670 2.772 1.00 95.31 90 TYR A N 1
ATOM 683 C CA . TYR A 1 90 ? -6.816 31.054 2.116 1.00 95.31 90 TYR A CA 1
ATOM 684 C C . TYR A 1 90 ? -7.978 30.391 2.856 1.00 95.31 90 TYR A C 1
ATOM 686 O O . TYR A 1 90 ? -7.830 29.262 3.328 1.00 95.31 90 TYR A O 1
ATOM 694 N N . TYR A 1 91 ? -9.160 31.001 2.860 1.00 94.62 91 TYR A N 1
ATOM 695 C CA . TYR A 1 91 ? -10.393 30.290 3.209 1.00 94.62 91 TYR A CA 1
ATOM 696 C C . TYR A 1 91 ? -11.583 30.749 2.373 1.00 94.62 91 TYR A C 1
ATOM 698 O O . TYR A 1 91 ? -11.560 31.811 1.750 1.00 94.62 91 TYR A O 1
ATOM 706 N N . ILE A 1 92 ? -12.624 29.928 2.382 1.00 94.50 92 ILE A N 1
ATOM 707 C CA . ILE A 1 92 ? -13.959 30.244 1.880 1.00 94.50 92 ILE A CA 1
ATOM 708 C C . ILE A 1 92 ? -14.984 29.919 2.965 1.00 94.50 92 ILE A C 1
ATOM 710 O O . ILE A 1 92 ? -14.823 28.934 3.689 1.00 94.50 92 ILE A O 1
ATOM 714 N N . LYS A 1 93 ? -16.032 30.738 3.090 1.00 93.44 93 LYS A N 1
ATOM 715 C CA . LYS A 1 93 ? -17.223 30.375 3.876 1.00 93.44 93 LYS A CA 1
ATOM 716 C C . LYS A 1 93 ? -17.945 29.212 3.191 1.00 93.44 93 LYS A C 1
ATOM 718 O O . LYS A 1 93 ? -18.024 29.186 1.964 1.00 93.44 93 LYS A O 1
ATOM 723 N N . VAL A 1 94 ? -18.452 28.255 3.964 1.00 91.75 94 VAL A N 1
ATOM 724 C CA . VAL A 1 94 ? -19.121 27.046 3.454 1.00 91.75 94 VAL A CA 1
ATOM 725 C C . VAL A 1 94 ? -20.367 26.719 4.275 1.00 91.75 94 VAL A C 1
ATOM 727 O O . VAL A 1 94 ? -20.411 26.990 5.471 1.00 91.75 94 VAL A O 1
ATOM 730 N N . GLY A 1 95 ? -21.378 26.123 3.639 1.00 85.06 95 GLY A N 1
ATOM 731 C CA . GLY A 1 95 ? -22.580 25.641 4.327 1.00 85.06 95 GLY A CA 1
ATOM 732 C C . GLY A 1 95 ? -22.359 24.322 5.078 1.00 85.06 95 GLY A C 1
ATOM 733 O O . GLY A 1 95 ? -21.267 23.749 5.063 1.00 85.06 95 GLY A O 1
ATOM 734 N N . ASP A 1 96 ? -23.419 23.793 5.688 1.00 76.88 96 ASP A N 1
ATOM 735 C CA . ASP A 1 96 ? -23.398 22.526 6.440 1.00 76.88 96 ASP A CA 1
ATOM 736 C C . ASP A 1 96 ? -23.508 21.256 5.572 1.00 76.88 96 ASP A C 1
ATOM 738 O O . ASP A 1 96 ? -23.722 20.155 6.082 1.00 76.88 96 ASP A O 1
ATOM 742 N N . ASP A 1 97 ? -23.268 21.377 4.261 1.00 77.62 97 ASP A N 1
ATOM 743 C CA . ASP A 1 97 ? -23.130 20.236 3.354 1.00 77.62 97 ASP A CA 1
ATOM 744 C C . ASP A 1 97 ? -22.132 19.198 3.901 1.00 77.62 97 ASP A C 1
ATOM 746 O O . ASP A 1 97 ? -21.061 19.532 4.433 1.00 77.62 97 ASP A O 1
ATOM 750 N N . LYS A 1 98 ? -22.419 17.915 3.644 1.00 80.44 98 LYS A N 1
ATOM 751 C CA . LYS A 1 98 ? -21.522 16.773 3.910 1.00 80.44 98 LYS A CA 1
ATOM 752 C C . LYS A 1 98 ? -20.340 16.685 2.920 1.00 80.44 98 LYS A C 1
ATOM 754 O O . LYS A 1 98 ? -19.858 15.596 2.620 1.00 80.44 98 LYS A O 1
ATOM 759 N N . LYS A 1 99 ? -19.877 17.822 2.392 1.00 85.19 99 LYS A N 1
ATOM 760 C CA . LYS A 1 99 ? -18.721 17.923 1.490 1.00 85.19 99 LYS A CA 1
ATOM 761 C C . LYS A 1 99 ? -17.414 18.005 2.281 1.00 85.19 99 LYS A C 1
ATOM 763 O O . LYS A 1 99 ? -17.344 18.589 3.362 1.00 85.19 99 LYS A O 1
ATOM 768 N N . THR A 1 100 ? -16.356 17.440 1.710 1.00 87.94 100 THR A N 1
ATOM 769 C CA . THR A 1 100 ? -14.977 17.584 2.201 1.00 87.94 100 THR A CA 1
ATOM 770 C C . THR A 1 100 ? -14.390 18.948 1.827 1.00 87.94 100 THR A C 1
ATOM 772 O O . THR A 1 100 ? -14.837 19.590 0.874 1.00 87.94 100 THR A O 1
ATOM 775 N N . ALA A 1 101 ? -13.317 19.368 2.510 1.00 87.69 101 ALA A N 1
ATOM 776 C CA . ALA A 1 101 ? -12.587 20.594 2.167 1.00 87.69 101 ALA A CA 1
ATOM 777 C C . ALA A 1 101 ? -12.142 20.613 0.693 1.00 87.69 101 ALA A C 1
ATOM 779 O O . ALA A 1 101 ? -12.230 21.643 0.031 1.00 87.69 101 ALA A O 1
ATOM 780 N N . ARG A 1 102 ? -11.704 19.461 0.159 1.00 88.38 102 ARG A N 1
ATOM 781 C CA . ARG A 1 102 ? -11.308 19.326 -1.249 1.00 88.38 102 ARG A CA 1
ATOM 782 C C . ARG A 1 102 ? -12.480 19.597 -2.196 1.00 88.38 102 ARG A C 1
ATOM 784 O O . ARG A 1 102 ? -12.285 20.346 -3.141 1.00 88.38 102 ARG A O 1
ATOM 791 N N . GLN A 1 103 ? -13.666 19.050 -1.922 1.00 89.75 103 GLN A N 1
ATOM 792 C CA . GLN A 1 103 ? -14.859 19.267 -2.753 1.00 89.75 103 GLN A CA 1
ATOM 793 C C . GLN A 1 103 ? -15.315 20.729 -2.723 1.00 89.75 103 GLN A C 1
ATOM 795 O O . GLN A 1 103 ? -15.497 21.317 -3.783 1.00 89.75 103 GLN A O 1
ATOM 800 N N . PHE A 1 104 ? -15.389 21.364 -1.546 1.00 92.25 104 PHE A N 1
ATOM 801 C CA . PHE A 1 104 ? -15.685 22.803 -1.467 1.00 92.25 104 PHE A CA 1
ATOM 802 C C . PHE A 1 104 ? -14.692 23.642 -2.293 1.00 92.25 104 PHE A C 1
ATOM 804 O O . PHE A 1 104 ? -15.101 24.541 -3.020 1.00 92.25 104 PHE A O 1
ATOM 811 N N . TRP A 1 105 ? -13.397 23.311 -2.262 1.00 90.00 105 TRP A N 1
ATOM 812 C CA . TRP A 1 105 ? -12.375 23.986 -3.072 1.00 90.00 105 TRP A CA 1
ATOM 813 C C . TRP A 1 105 ? -12.317 23.575 -4.556 1.00 90.00 105 TRP A C 1
ATOM 815 O O . TRP A 1 105 ? -11.557 24.195 -5.301 1.00 90.00 105 TRP A O 1
ATOM 825 N N . GLN A 1 106 ? -13.075 22.561 -4.984 1.00 90.62 106 GLN A N 1
ATOM 826 C CA . GLN A 1 106 ? -13.276 22.193 -6.394 1.00 90.62 106 GLN A CA 1
ATOM 827 C C . GLN A 1 106 ? -14.530 22.866 -6.971 1.00 90.62 106 GLN A C 1
ATOM 829 O O . GLN A 1 106 ? -14.501 23.336 -8.106 1.00 90.62 106 GLN A O 1
ATOM 834 N N . ASP A 1 107 ? -15.600 22.956 -6.177 1.00 89.25 107 ASP A N 1
ATOM 835 C CA . ASP A 1 107 ? -16.854 23.620 -6.547 1.00 89.25 107 ASP A CA 1
ATOM 836 C C . ASP A 1 107 ? -16.710 25.155 -6.595 1.00 89.25 107 ASP A C 1
ATOM 838 O O . ASP A 1 107 ? -17.422 25.832 -7.341 1.00 89.25 107 ASP A O 1
ATOM 842 N N . HIS A 1 108 ? -15.798 25.723 -5.796 1.00 89.94 108 HIS A N 1
ATOM 843 C CA . HIS A 1 108 ? -15.627 27.169 -5.648 1.00 89.94 108 HIS A CA 1
ATOM 844 C C . HIS A 1 108 ? -14.920 27.820 -6.846 1.00 89.94 108 HIS A C 1
ATOM 846 O O . HIS A 1 108 ? -13.700 27.732 -6.992 1.00 89.94 108 HIS A O 1
ATOM 852 N N . LYS A 1 109 ? -15.692 28.538 -7.671 1.00 80.06 109 LYS A N 1
ATOM 853 C CA . LYS A 1 109 ? -15.230 29.213 -8.903 1.00 80.06 109 LYS A CA 1
ATOM 854 C C . LYS A 1 109 ? -14.860 30.699 -8.736 1.00 80.06 109 LYS A C 1
ATOM 856 O O . LYS A 1 109 ? -14.642 31.374 -9.736 1.00 80.06 109 LYS A O 1
ATOM 861 N N . GLY A 1 110 ? -14.819 31.219 -7.506 1.00 81.62 110 GLY A N 1
ATOM 862 C CA . GLY A 1 110 ? -14.484 32.620 -7.209 1.00 81.62 110 GLY A CA 1
ATOM 863 C C . GLY A 1 110 ? -13.145 32.798 -6.485 1.00 81.62 110 GLY A C 1
ATOM 864 O O . GLY A 1 110 ? -12.409 31.840 -6.242 1.00 81.62 110 GLY A O 1
ATOM 865 N N . GLU A 1 111 ? -12.850 34.030 -6.069 1.00 85.50 111 GLU A N 1
ATOM 866 C CA . GLU A 1 111 ? -11.733 34.309 -5.157 1.00 85.50 111 GLU A CA 1
ATOM 867 C C . GLU A 1 111 ? -11.999 33.771 -3.738 1.00 85.50 111 GLU A C 1
ATOM 869 O O . GLU A 1 111 ? -13.137 33.483 -3.364 1.00 85.50 111 GLU A O 1
ATOM 874 N N . ALA A 1 112 ? -10.944 33.603 -2.937 1.00 89.75 112 ALA A N 1
ATOM 875 C CA . ALA A 1 112 ? -11.079 33.234 -1.526 1.00 89.75 112 ALA A CA 1
ATOM 876 C C . ALA A 1 112 ? -11.731 34.377 -0.723 1.00 89.75 112 ALA A C 1
ATOM 878 O O . ALA A 1 112 ? -11.483 35.542 -1.020 1.00 89.75 112 ALA A O 1
ATOM 879 N N . THR A 1 113 ? -12.502 34.063 0.326 1.00 90.62 113 THR A N 1
ATOM 880 C CA . THR A 1 113 ? -13.158 35.076 1.180 1.00 90.62 113 THR A CA 1
ATOM 881 C C . THR A 1 113 ? -12.147 36.058 1.775 1.00 90.62 113 THR A C 1
ATOM 883 O O . THR A 1 113 ? -12.410 37.255 1.807 1.00 90.62 113 THR A O 1
ATOM 886 N N . ALA A 1 114 ? -10.974 35.564 2.183 1.00 90.12 114 ALA A N 1
ATOM 887 C CA . ALA A 1 114 ? -9.767 36.371 2.322 1.00 90.12 114 ALA A CA 1
ATOM 888 C C . ALA A 1 114 ? -8.508 35.491 2.194 1.00 90.12 114 ALA A C 1
ATOM 890 O O . ALA A 1 114 ? -8.575 34.256 2.189 1.00 90.12 114 ALA A O 1
ATOM 891 N N . THR A 1 115 ? -7.345 36.142 2.101 1.00 92.38 115 THR A N 1
ATOM 892 C CA . THR A 1 115 ? -6.017 35.506 2.093 1.00 92.38 115 THR A CA 1
ATOM 893 C C . THR A 1 115 ? -5.082 36.262 3.033 1.00 92.38 115 THR A C 1
ATOM 895 O O . THR A 1 115 ? -5.033 37.489 2.972 1.00 92.38 115 THR A O 1
ATOM 898 N N . LYS A 1 116 ? -4.289 35.555 3.845 1.00 93.62 116 LYS A N 1
ATOM 899 C CA . LYS A 1 116 ? -3.193 36.136 4.638 1.00 93.62 116 LYS A CA 1
ATOM 900 C C . LYS A 1 116 ? -1.901 35.351 4.417 1.00 93.62 116 LYS A C 1
ATOM 902 O O . LYS A 1 116 ? -1.933 34.156 4.130 1.00 93.62 116 LYS A O 1
ATOM 907 N N . ARG A 1 117 ? -0.761 36.037 4.507 1.00 94.12 117 ARG A N 1
ATOM 908 C CA . ARG A 1 117 ? 0.581 35.450 4.401 1.00 94.12 117 ARG A CA 1
ATOM 909 C C . ARG A 1 117 ? 1.247 35.436 5.774 1.00 94.12 117 ARG A C 1
ATOM 911 O O . ARG A 1 117 ? 1.130 36.413 6.507 1.00 94.12 117 ARG A O 1
ATOM 918 N N . LEU A 1 118 ? 1.947 34.349 6.076 1.00 91.06 118 LEU A N 1
ATOM 919 C CA . LEU A 1 118 ? 2.909 34.240 7.166 1.00 91.06 118 LEU A CA 1
ATOM 920 C C . LEU A 1 118 ? 4.296 34.064 6.544 1.00 91.06 118 LEU A C 1
ATOM 922 O O . LEU A 1 118 ? 4.509 33.115 5.789 1.00 91.06 118 LEU A O 1
ATOM 926 N N . TYR A 1 119 ? 5.215 34.988 6.801 1.00 90.75 119 TYR A N 1
ATOM 927 C CA . TYR A 1 119 ? 6.579 34.918 6.271 1.00 90.75 119 TYR A CA 1
ATOM 928 C C . TYR A 1 119 ? 7.408 33.882 7.036 1.00 90.75 119 TYR A C 1
ATOM 930 O O . TYR A 1 119 ? 7.169 33.658 8.218 1.00 90.75 119 TYR A O 1
ATOM 938 N N . VAL A 1 120 ? 8.340 33.214 6.357 1.00 90.69 120 VAL A N 1
ATOM 939 C CA . VAL A 1 120 ? 9.142 32.124 6.929 1.00 90.69 120 VAL A CA 1
ATOM 940 C C . VAL A 1 120 ? 10.568 32.601 7.161 1.00 90.69 120 VAL A C 1
ATOM 942 O O . VAL A 1 120 ? 11.240 33.039 6.226 1.00 90.69 120 VAL A O 1
ATOM 945 N N . ASP A 1 121 ? 11.015 32.474 8.404 1.00 89.06 121 ASP A N 1
ATOM 946 C CA . ASP A 1 121 ? 12.354 32.816 8.865 1.00 89.06 121 ASP A CA 1
ATOM 947 C C . ASP A 1 121 ? 13.111 31.570 9.320 1.00 89.06 121 ASP A C 1
ATOM 949 O O . ASP A 1 121 ? 12.524 30.579 9.757 1.00 89.06 121 ASP A O 1
ATOM 953 N N . PHE A 1 122 ? 14.433 31.645 9.242 1.00 89.56 122 PHE A N 1
ATOM 954 C CA . PHE A 1 122 ? 15.346 30.551 9.527 1.00 89.56 122 PHE A CA 1
ATOM 955 C C . PHE A 1 122 ? 16.316 30.945 10.641 1.00 89.56 122 PHE A C 1
ATOM 957 O O . PHE A 1 122 ? 16.958 31.993 10.566 1.00 89.56 122 PHE A O 1
ATOM 964 N N . LYS A 1 123 ? 16.436 30.099 11.671 1.00 88.44 123 LYS A N 1
ATOM 965 C CA . LYS A 1 123 ? 17.373 30.285 12.786 1.00 88.44 123 LYS A CA 1
ATOM 966 C C . LYS A 1 123 ? 18.201 29.018 12.994 1.00 88.44 123 LYS A C 1
ATOM 968 O O . LYS A 1 123 ? 17.646 27.942 13.208 1.00 88.44 123 LYS A O 1
ATOM 973 N N . LYS A 1 124 ? 19.529 29.141 12.972 1.00 79.12 124 LYS A N 1
ATOM 974 C CA . LYS A 1 124 ? 20.401 28.062 13.444 1.00 79.12 124 LYS A CA 1
ATOM 975 C C . LYS A 1 124 ? 20.441 28.084 14.972 1.00 79.12 124 LYS A C 1
ATOM 977 O O . LYS A 1 124 ? 20.502 29.154 15.574 1.00 79.12 124 LYS A O 1
ATOM 982 N N . GLU A 1 125 ? 20.357 26.914 15.589 1.00 71.19 125 GLU A N 1
ATOM 983 C CA . GLU A 1 125 ? 20.449 26.763 17.043 1.00 71.19 125 GLU A CA 1
ATOM 984 C C . GLU A 1 125 ? 21.833 26.249 17.443 1.00 71.19 125 GLU A C 1
ATOM 986 O O . GLU A 1 125 ? 22.140 25.065 17.283 1.00 71.19 125 GLU A O 1
ATOM 991 N N . ASP A 1 126 ? 22.658 27.134 17.993 1.00 48.22 126 ASP A N 1
ATOM 992 C CA . ASP A 1 126 ? 23.951 26.759 18.560 1.00 48.22 126 ASP A CA 1
ATOM 993 C C . ASP A 1 126 ? 23.797 26.181 19.980 1.00 48.22 126 ASP A C 1
ATOM 995 O O . ASP A 1 126 ? 22.769 26.326 20.645 1.00 48.22 126 ASP A O 1
ATOM 999 N N . ALA A 1 127 ? 24.798 25.431 20.440 1.00 40.12 127 ALA A N 1
ATOM 1000 C CA . ALA A 1 127 ? 24.690 24.591 21.632 1.00 40.12 127 ALA A CA 1
ATOM 1001 C C . ALA A 1 127 ? 25.027 25.328 22.946 1.00 40.12 127 ALA A C 1
ATOM 1003 O O . ALA A 1 127 ? 25.995 24.984 23.619 1.00 40.12 127 ALA A O 1
ATOM 1004 N N . ALA A 1 128 ? 24.201 26.302 23.339 1.00 33.06 128 ALA A N 1
ATOM 1005 C CA . ALA A 1 128 ? 24.257 26.928 24.664 1.00 33.06 128 ALA A CA 1
ATOM 1006 C C . ALA A 1 128 ? 22.860 27.323 25.180 1.00 33.06 128 ALA A C 1
ATOM 1008 O O . ALA A 1 128 ? 21.971 27.614 24.387 1.00 33.06 128 ALA A O 1
ATOM 1009 N N . ALA A 1 129 ? 22.716 27.355 26.510 1.00 32.09 129 ALA A N 1
ATOM 1010 C CA . ALA A 1 129 ? 21.548 27.808 27.278 1.00 32.09 129 ALA A CA 1
ATOM 1011 C C . ALA A 1 129 ? 20.192 27.136 26.961 1.00 32.09 129 ALA A C 1
ATOM 1013 O O . ALA A 1 129 ? 19.463 27.523 26.051 1.00 32.09 129 ALA A O 1
ATOM 1014 N N . ALA A 1 130 ? 19.794 26.206 27.833 1.00 34.03 130 ALA A N 1
ATOM 1015 C CA . ALA A 1 130 ? 18.384 25.997 28.136 1.00 34.03 130 ALA A CA 1
ATOM 1016 C C . ALA A 1 130 ? 18.039 26.801 29.398 1.00 34.03 130 ALA A C 1
ATOM 1018 O O . ALA A 1 130 ? 18.447 26.410 30.487 1.00 34.03 130 ALA A O 1
ATOM 1019 N N . ASP A 1 131 ? 17.299 27.899 29.243 1.00 31.11 131 ASP A N 1
ATOM 1020 C CA . ASP A 1 131 ? 16.360 28.395 30.257 1.00 31.11 131 ASP A CA 1
ATOM 1021 C C . ASP A 1 131 ? 15.283 29.266 29.580 1.00 31.11 131 ASP A C 1
ATOM 1023 O O . ASP A 1 131 ? 15.436 29.688 28.428 1.00 31.11 131 ASP A O 1
ATOM 1027 N N . ALA A 1 132 ? 14.172 29.506 30.270 1.00 36.47 132 ALA A N 1
ATOM 1028 C CA . ALA A 1 132 ? 13.079 30.351 29.807 1.00 36.47 132 ALA A CA 1
ATOM 1029 C C . ALA A 1 132 ? 13.284 31.833 30.183 1.00 36.47 132 ALA A C 1
ATOM 1031 O O . ALA A 1 132 ? 14.048 32.176 31.078 1.00 36.47 132 ALA A O 1
ATOM 1032 N N . ASN A 1 133 ? 12.499 32.707 29.544 1.00 35.09 133 ASN A N 1
ATOM 1033 C CA . ASN A 1 133 ? 12.381 34.144 29.830 1.00 35.09 133 ASN A CA 1
ATOM 1034 C C . ASN A 1 133 ? 13.605 35.019 29.491 1.00 35.09 133 ASN A C 1
ATOM 1036 O O . ASN A 1 133 ? 14.316 35.496 30.370 1.00 35.09 133 ASN A O 1
ATOM 1040 N N . ASN A 1 134 ? 13.720 35.399 28.215 1.00 27.61 134 ASN A N 1
ATOM 1041 C CA . ASN A 1 134 ? 13.709 36.825 27.860 1.00 27.61 134 ASN A CA 1
ATOM 1042 C C . ASN A 1 134 ? 13.353 37.016 26.377 1.00 27.61 134 ASN A C 1
ATOM 1044 O O . ASN A 1 134 ? 14.038 36.505 25.495 1.00 27.61 134 ASN A O 1
ATOM 1048 N N . ILE A 1 135 ? 12.281 37.766 26.109 1.00 38.84 135 ILE A N 1
ATOM 1049 C CA . ILE A 1 135 ? 11.921 38.260 24.773 1.00 38.84 135 ILE A CA 1
ATOM 1050 C C . ILE A 1 135 ? 11.675 39.761 24.900 1.00 38.84 135 ILE A C 1
ATOM 1052 O O . ILE A 1 135 ? 10.543 40.190 25.081 1.00 38.84 135 ILE A O 1
ATOM 1056 N N . GLU A 1 136 ? 12.746 40.545 24.825 1.00 37.09 136 GLU A N 1
ATOM 1057 C CA . GLU A 1 136 ? 12.724 41.940 24.378 1.00 37.09 136 GLU A CA 1
ATOM 1058 C C . GLU A 1 136 ? 14.165 42.413 24.160 1.00 37.09 136 GLU A C 1
ATOM 1060 O O . GLU A 1 136 ? 15.057 42.060 24.933 1.00 37.09 136 GLU A O 1
ATOM 1065 N N . LYS A 1 137 ? 14.369 43.220 23.107 1.00 31.05 137 LYS A N 1
ATOM 1066 C CA . LYS A 1 137 ? 15.645 43.402 22.380 1.00 31.05 137 LYS A CA 1
ATOM 1067 C C . LYS A 1 137 ? 16.051 42.130 21.594 1.00 31.05 137 LYS A C 1
ATOM 1069 O O . LYS A 1 137 ? 15.883 41.019 22.080 1.00 31.05 137 LYS A O 1
ATOM 1074 N N . ASP A 1 138 ? 16.513 42.208 20.347 1.00 29.00 138 ASP A N 1
ATOM 1075 C CA . ASP A 1 138 ? 16.882 43.391 19.560 1.00 29.00 138 ASP A CA 1
ATOM 1076 C C . ASP A 1 138 ? 15.931 43.667 18.381 1.00 29.00 138 ASP A C 1
ATOM 1078 O O . ASP A 1 138 ? 15.767 42.863 17.466 1.00 29.00 138 ASP A O 1
ATOM 1082 N N . MET A 1 139 ? 15.352 44.871 18.370 1.00 34.69 139 MET A N 1
ATOM 1083 C CA . MET A 1 139 ? 14.786 45.511 17.175 1.00 34.69 139 MET A CA 1
ATOM 1084 C C . MET A 1 139 ? 15.326 46.941 17.080 1.00 34.69 139 MET A C 1
ATOM 1086 O O . MET A 1 139 ? 14.628 47.899 17.416 1.00 34.69 139 MET A O 1
ATOM 1090 N N . LYS A 1 140 ? 16.594 47.062 16.665 1.00 32.25 140 LYS A N 1
ATOM 1091 C CA . LYS A 1 140 ? 17.234 48.279 16.130 1.00 32.25 140 LYS A CA 1
ATOM 1092 C C . LYS A 1 140 ? 18.678 47.968 15.729 1.00 32.25 140 LYS A C 1
ATOM 1094 O O . LYS A 1 140 ? 19.506 47.786 16.605 1.00 32.25 140 LYS A O 1
ATOM 1099 N N . GLU A 1 141 ? 18.938 47.917 14.422 1.00 29.62 141 GLU A N 1
ATOM 1100 C CA . GLU A 1 141 ? 19.927 48.756 13.711 1.00 29.62 141 GLU A CA 1
ATOM 1101 C C . GLU A 1 141 ? 20.235 48.187 12.313 1.00 29.62 141 GLU A C 1
ATOM 1103 O O . GLU A 1 141 ? 21.182 47.439 12.098 1.00 29.62 141 GLU A O 1
ATOM 1108 N N . GLU A 1 142 ? 19.447 48.608 11.316 1.00 28.91 142 GLU A N 1
ATOM 1109 C CA . GLU A 1 142 ? 19.995 48.779 9.966 1.00 28.91 142 GLU A CA 1
ATOM 1110 C C . GLU A 1 142 ? 20.823 50.072 9.981 1.00 28.91 142 GLU A C 1
ATOM 1112 O O . GLU A 1 142 ? 20.261 51.151 10.186 1.00 28.91 142 GLU A O 1
ATOM 1117 N N . GLY A 1 143 ? 22.148 49.998 9.810 1.00 25.86 143 GLY A N 1
ATOM 1118 C CA . GLY A 1 143 ? 22.973 51.168 10.124 1.00 25.86 143 GLY A CA 1
ATOM 1119 C C . GLY A 1 143 ? 24.428 51.155 9.668 1.00 25.86 143 GLY A C 1
ATOM 1120 O O . GLY A 1 143 ? 25.296 51.374 10.501 1.00 25.86 143 GLY A O 1
ATOM 1121 N N . LYS A 1 144 ? 24.668 51.064 8.347 1.00 27.73 144 LYS A N 1
ATOM 1122 C CA . LYS A 1 144 ? 25.983 51.264 7.681 1.00 27.73 144 LYS A CA 1
ATOM 1123 C C . LYS A 1 144 ? 27.037 50.184 8.002 1.00 27.73 144 LYS A C 1
ATOM 1125 O O . LYS A 1 144 ? 26.902 49.451 8.966 1.00 27.73 144 LYS A O 1
ATOM 1130 N N . LYS A 1 145 ? 28.174 50.089 7.311 1.00 26.45 145 LYS A N 1
ATOM 1131 C CA . LYS A 1 145 ? 28.600 50.211 5.895 1.00 26.45 145 LYS A CA 1
ATOM 1132 C C . LYS A 1 145 ? 30.139 50.246 5.956 1.00 26.45 145 LYS A C 1
ATOM 1134 O O . LYS A 1 145 ? 30.658 51.019 6.748 1.00 26.45 145 LYS A O 1
ATOM 1139 N N . ASP A 1 146 ? 30.780 49.516 5.046 1.00 26.12 146 ASP A N 1
ATOM 1140 C CA . ASP A 1 146 ? 32.157 49.704 4.548 1.00 26.12 146 ASP A CA 1
ATOM 1141 C C . ASP A 1 146 ? 33.357 49.485 5.504 1.00 26.12 146 ASP A C 1
ATOM 1143 O O . ASP A 1 146 ? 33.425 50.058 6.583 1.00 26.12 146 ASP A O 1
ATOM 1147 N N . ASP A 1 147 ? 34.329 48.714 4.987 1.00 26.59 147 ASP A N 1
ATOM 1148 C CA . ASP A 1 147 ? 35.766 48.632 5.326 1.00 26.59 147 ASP A CA 1
ATOM 1149 C C . ASP A 1 147 ? 36.182 48.251 6.782 1.00 26.59 147 ASP A C 1
ATOM 1151 O O . ASP A 1 147 ? 35.490 48.496 7.758 1.00 26.59 147 ASP A O 1
ATOM 1155 N N . GLU A 1 148 ? 37.304 47.562 7.034 1.00 27.94 148 GLU A N 1
ATOM 1156 C CA . GLU A 1 148 ? 38.526 47.441 6.222 1.00 27.94 148 GLU A CA 1
ATOM 1157 C C . GLU A 1 148 ? 39.116 45.999 6.192 1.00 27.94 148 GLU A C 1
ATOM 1159 O O . GLU A 1 148 ? 38.385 45.022 6.026 1.00 27.94 148 GLU A O 1
ATOM 1164 N N . LYS A 1 149 ? 40.449 45.838 6.214 1.00 26.75 149 LYS A N 1
ATOM 1165 C CA . LYS A 1 149 ? 41.180 44.691 5.633 1.00 26.75 149 LYS A CA 1
ATOM 1166 C C . LYS A 1 149 ? 42.461 44.384 6.428 1.00 26.75 149 LYS A C 1
ATOM 1168 O O . LYS A 1 149 ? 43.029 45.316 6.982 1.00 26.75 149 LYS A O 1
ATOM 1173 N N . LYS A 1 150 ? 43.001 43.154 6.290 1.00 25.36 150 LYS A N 1
ATOM 1174 C CA . LYS A 1 150 ? 44.396 42.754 6.650 1.00 25.36 150 LYS A CA 1
ATOM 1175 C C . LYS A 1 150 ? 44.708 42.744 8.169 1.00 25.36 150 LYS A C 1
ATOM 1177 O O . LYS A 1 150 ? 43.978 43.335 8.947 1.00 25.36 150 LYS A O 1
ATOM 1182 N N . ASP A 1 151 ? 45.757 42.088 8.682 1.00 25.44 151 ASP A N 1
ATOM 1183 C CA . ASP A 1 151 ? 46.594 40.980 8.172 1.00 25.44 151 ASP A CA 1
ATOM 1184 C C . ASP A 1 151 ? 47.222 40.199 9.355 1.00 25.44 151 ASP A C 1
ATOM 1186 O O . ASP A 1 151 ? 47.505 40.778 10.398 1.00 25.44 151 ASP A O 1
ATOM 1190 N N . VAL A 1 152 ? 47.474 38.901 9.137 1.00 25.08 152 VAL A N 1
ATOM 1191 C CA . VAL A 1 152 ? 48.619 38.071 9.600 1.00 25.08 152 VAL A CA 1
ATOM 1192 C C . VAL A 1 152 ? 49.312 38.407 10.946 1.00 25.08 152 VAL A C 1
ATOM 1194 O O . VAL A 1 152 ? 50.013 39.414 11.035 1.00 25.08 152 VAL A O 1
ATOM 1197 N N . LYS A 1 153 ? 49.333 37.446 11.896 1.00 24.64 153 LYS A N 1
ATOM 1198 C CA . LYS A 1 153 ? 50.589 36.770 12.329 1.00 24.64 153 LYS A CA 1
ATOM 1199 C C . LYS A 1 153 ? 50.421 35.545 13.238 1.00 24.64 153 LYS A C 1
ATOM 1201 O O . LYS A 1 153 ? 49.424 35.406 13.939 1.00 24.64 153 LYS A O 1
ATOM 1206 N N . GLU A 1 154 ? 51.423 34.666 13.178 1.00 24.66 154 GLU A N 1
ATOM 1207 C CA . GLU A 1 154 ? 51.540 33.426 13.950 1.00 24.66 154 GLU A CA 1
ATOM 1208 C C . GLU A 1 154 ? 51.875 33.659 15.433 1.00 24.66 154 GLU A C 1
ATOM 1210 O O . GLU A 1 154 ? 52.432 34.696 15.806 1.00 24.66 154 GLU A O 1
ATOM 1215 N N . LYS A 1 155 ? 51.665 32.615 16.245 1.00 26.28 155 LYS A N 1
ATOM 1216 C CA . LYS A 1 155 ? 52.629 32.191 17.271 1.00 26.28 155 LYS A CA 1
ATOM 1217 C C . LYS A 1 155 ? 52.572 30.673 17.468 1.00 26.28 155 LYS A C 1
ATOM 1219 O O . LYS A 1 155 ? 51.488 30.123 17.645 1.00 26.28 155 LYS A O 1
ATOM 1224 N N . ASP A 1 156 ? 53.738 30.038 17.450 1.00 24.47 156 ASP A N 1
ATOM 1225 C CA . ASP A 1 156 ? 53.942 28.630 17.802 1.00 24.47 156 ASP A CA 1
ATOM 1226 C C . ASP A 1 156 ? 54.070 28.429 19.321 1.00 24.47 156 ASP A C 1
ATOM 1228 O O . ASP A 1 156 ? 54.464 29.357 20.023 1.00 24.47 156 ASP A O 1
ATOM 1232 N N . GLU A 1 157 ? 53.785 27.204 19.782 1.00 27.66 157 GLU A N 1
ATOM 1233 C CA . GLU A 1 157 ? 54.466 26.427 20.849 1.00 27.66 157 GLU A CA 1
ATOM 1234 C C . GLU A 1 157 ? 53.585 25.175 21.124 1.00 27.66 157 GLU A C 1
ATOM 1236 O O . GLU A 1 157 ? 52.457 25.320 21.584 1.00 27.66 157 GLU A O 1
ATOM 1241 N N . LYS A 1 158 ? 53.852 23.976 20.575 1.00 25.25 158 LYS A N 1
ATOM 1242 C CA . LYS A 1 158 ? 54.926 22.963 20.780 1.00 25.25 158 LYS A CA 1
ATOM 1243 C C . LYS A 1 158 ? 54.687 21.980 21.940 1.00 25.25 158 LYS A C 1
ATOM 1245 O O . LYS A 1 158 ? 54.637 22.405 23.084 1.00 25.25 158 LYS A O 1
ATOM 1250 N N . GLU A 1 159 ? 54.730 20.684 21.587 1.00 25.47 159 GLU A N 1
ATOM 1251 C CA . GLU A 1 159 ? 54.854 19.487 22.453 1.00 25.47 159 GLU A CA 1
ATOM 1252 C C . GLU A 1 159 ? 53.752 19.283 23.539 1.00 25.47 159 GLU A C 1
ATOM 1254 O O . GLU A 1 159 ? 53.049 20.207 23.927 1.00 25.47 159 GLU A O 1
ATOM 1259 N N . ASP A 1 160 ? 53.454 18.068 24.017 1.00 25.66 160 ASP A N 1
ATOM 1260 C CA . ASP A 1 160 ? 54.198 16.793 23.971 1.00 25.66 160 ASP A CA 1
ATOM 1261 C C . ASP A 1 160 ? 53.309 15.587 23.557 1.00 25.66 160 ASP A C 1
ATOM 1263 O O . ASP A 1 160 ? 52.078 15.672 23.547 1.00 25.66 160 ASP A O 1
ATOM 1267 N N . ASP A 1 161 ? 53.938 14.466 23.199 1.00 24.92 161 ASP A N 1
ATOM 1268 C CA . ASP A 1 161 ? 53.315 13.242 22.672 1.00 24.92 161 ASP A CA 1
ATOM 1269 C C . ASP A 1 161 ? 52.709 12.321 23.753 1.00 24.92 161 ASP A C 1
ATOM 1271 O O . ASP A 1 161 ? 53.210 12.201 24.872 1.00 24.92 161 ASP A O 1
ATOM 1275 N N . THR A 1 162 ? 51.714 11.503 23.380 1.00 25.03 162 THR A N 1
ATOM 1276 C CA . THR A 1 162 ? 51.652 10.109 23.876 1.00 25.03 162 THR A CA 1
ATOM 1277 C C . THR A 1 162 ? 50.864 9.178 22.946 1.00 25.03 162 THR A C 1
ATOM 1279 O O . THR A 1 162 ? 49.788 9.508 22.455 1.00 25.03 162 THR A O 1
ATOM 1282 N N . TYR A 1 163 ? 51.414 7.986 22.705 1.00 24.39 163 TYR A N 1
ATOM 1283 C CA . TYR A 1 163 ? 50.969 7.028 21.683 1.00 24.39 163 TYR A CA 1
ATOM 1284 C C . TYR A 1 163 ? 49.916 6.030 22.198 1.00 24.39 163 TYR A C 1
ATOM 1286 O O . TYR A 1 163 ? 50.079 5.485 23.286 1.00 24.39 163 TYR A O 1
ATOM 1294 N N . PHE A 1 164 ? 48.928 5.679 21.365 1.00 25.58 164 PHE A N 1
ATOM 1295 C CA . PHE A 1 164 ? 48.234 4.379 21.406 1.00 25.58 164 PHE A CA 1
ATOM 1296 C C . PHE A 1 164 ? 47.678 4.027 20.012 1.00 25.58 164 PHE A C 1
ATOM 1298 O O . PHE A 1 164 ? 46.974 4.828 19.400 1.00 25.58 164 PHE A O 1
ATOM 1305 N N . GLU A 1 165 ? 47.995 2.834 19.495 1.00 27.17 165 GLU A N 1
ATOM 1306 C CA . GLU A 1 165 ? 47.607 2.408 18.138 1.00 27.17 165 GLU A CA 1
ATOM 1307 C C . GLU A 1 165 ? 46.195 1.779 18.060 1.00 27.17 165 GLU A C 1
ATOM 1309 O O . GLU A 1 165 ? 45.777 1.077 18.986 1.00 27.17 165 GLU A O 1
ATOM 1314 N N . PRO A 1 166 ? 45.464 1.948 16.936 1.00 27.91 166 PRO A N 1
ATOM 1315 C CA . PRO A 1 166 ? 44.172 1.304 16.696 1.00 27.91 166 PRO A CA 1
ATOM 1316 C C . PRO A 1 166 ? 44.291 -0.053 15.972 1.00 27.91 166 PRO A C 1
ATOM 1318 O O . PRO A 1 166 ? 45.046 -0.217 15.013 1.00 27.91 166 PRO A O 1
ATOM 1321 N N . VAL A 1 167 ? 43.463 -1.031 16.357 1.00 26.58 167 VAL A N 1
ATOM 1322 C CA . VAL A 1 167 ? 43.451 -2.374 15.744 1.00 26.58 167 VAL A CA 1
ATOM 1323 C C . VAL A 1 167 ? 42.641 -2.450 14.439 1.00 26.58 167 VAL A C 1
ATOM 1325 O O . VAL A 1 167 ? 41.415 -2.435 14.450 1.00 26.58 167 VAL A O 1
ATOM 1328 N N . ASN A 1 168 ? 43.374 -2.593 13.329 1.00 26.78 168 ASN A N 1
ATOM 1329 C CA . ASN A 1 168 ? 43.036 -3.194 12.023 1.00 26.78 168 ASN A CA 1
ATOM 1330 C C . ASN A 1 168 ? 41.560 -3.312 11.569 1.00 26.78 168 ASN A C 1
ATOM 1332 O O . ASN A 1 168 ? 40.786 -4.131 12.064 1.00 26.78 168 ASN A O 1
ATOM 1336 N N . ALA A 1 169 ? 41.245 -2.652 10.448 1.00 23.06 169 ALA A N 1
ATOM 1337 C CA . ALA A 1 169 ? 40.035 -2.898 9.658 1.00 23.06 169 ALA A CA 1
ATOM 1338 C C . ALA A 1 169 ? 40.156 -4.136 8.739 1.00 23.06 169 ALA A C 1
ATOM 1340 O O . ALA A 1 169 ? 41.208 -4.395 8.151 1.00 23.06 169 ALA A O 1
ATOM 1341 N N . VAL A 1 170 ? 39.050 -4.865 8.540 1.00 25.41 170 VAL A N 1
ATOM 1342 C CA . VAL A 1 170 ? 38.970 -6.022 7.626 1.00 25.41 170 VAL A CA 1
ATOM 1343 C C . VAL A 1 170 ? 38.493 -5.586 6.233 1.00 25.41 170 VAL A C 1
ATOM 1345 O O . VAL A 1 170 ? 37.509 -4.862 6.096 1.00 25.41 170 VAL A O 1
ATOM 1348 N N . ARG A 1 171 ? 39.186 -6.037 5.177 1.00 24.48 171 ARG A N 1
ATOM 1349 C CA . ARG A 1 171 ? 38.873 -5.703 3.773 1.00 24.48 171 ARG A CA 1
ATOM 1350 C C . ARG A 1 171 ? 37.716 -6.534 3.206 1.00 24.48 171 ARG A C 1
ATOM 1352 O O . ARG A 1 171 ? 37.634 -7.736 3.442 1.00 24.48 171 ARG A O 1
ATOM 1359 N N . SER A 1 172 ? 36.903 -5.908 2.354 1.00 22.47 172 SER A N 1
ATOM 1360 C CA . SER A 1 172 ? 35.926 -6.603 1.499 1.00 22.47 172 SER A CA 1
ATOM 1361 C C . SER A 1 172 ? 36.605 -7.270 0.286 1.00 22.47 172 SER A C 1
ATOM 1363 O O . SER A 1 172 ? 37.503 -6.658 -0.300 1.00 22.47 172 SER A O 1
ATOM 1365 N N . PRO A 1 173 ? 36.192 -8.482 -0.137 1.00 24.95 173 PRO A N 1
ATOM 1366 C CA . PRO A 1 173 ? 36.655 -9.106 -1.379 1.00 24.95 173 PRO A CA 1
ATOM 1367 C C . PRO A 1 173 ? 35.927 -8.546 -2.618 1.00 24.95 173 PRO A C 1
ATOM 1369 O O . PRO A 1 173 ? 34.783 -8.104 -2.538 1.00 24.95 173 PRO A O 1
ATOM 1372 N N . ALA A 1 174 ? 36.592 -8.568 -3.777 1.00 21.89 174 ALA A N 1
ATOM 1373 C CA . ALA A 1 174 ? 36.123 -7.908 -5.000 1.00 21.89 174 ALA A CA 1
ATOM 1374 C C . ALA A 1 174 ? 35.137 -8.744 -5.847 1.00 21.89 174 ALA A C 1
ATOM 1376 O O . ALA A 1 174 ? 35.222 -9.971 -5.916 1.00 21.89 174 ALA A O 1
ATOM 1377 N N . VAL A 1 175 ? 34.240 -8.055 -6.562 1.00 24.33 175 VAL A N 1
ATOM 1378 C CA . VAL A 1 175 ? 33.268 -8.650 -7.499 1.00 24.33 175 VAL A CA 1
ATOM 1379 C C . VAL A 1 175 ? 33.908 -8.891 -8.874 1.00 24.33 175 VAL A C 1
ATOM 1381 O O . VAL A 1 175 ? 34.595 -8.023 -9.405 1.00 24.33 175 VAL A O 1
ATOM 1384 N N . SER A 1 176 ? 33.647 -10.055 -9.479 1.00 23.78 176 SER A N 1
ATOM 1385 C CA . SER A 1 176 ? 34.058 -10.393 -10.856 1.00 23.78 176 SER A CA 1
ATOM 1386 C C . SER A 1 176 ? 32.905 -10.218 -11.866 1.00 23.78 176 SER A C 1
ATOM 1388 O O . SER A 1 176 ? 31.742 -10.375 -11.492 1.00 23.78 176 SER A O 1
ATOM 1390 N N . PRO A 1 177 ? 33.182 -9.886 -13.144 1.00 26.11 177 PRO A N 1
ATOM 1391 C CA . PRO A 1 177 ? 32.173 -9.331 -14.053 1.00 26.11 177 PRO A CA 1
ATOM 1392 C C . PRO A 1 177 ? 31.170 -10.343 -14.639 1.00 26.11 177 PRO A C 1
ATOM 1394 O O . PRO A 1 177 ? 31.525 -11.433 -15.090 1.00 26.11 177 PRO A O 1
ATOM 1397 N N . MET A 1 178 ? 29.903 -9.920 -14.729 1.00 24.88 178 MET A N 1
ATOM 1398 C CA . MET A 1 178 ? 28.807 -10.649 -15.385 1.00 24.88 178 MET A CA 1
ATOM 1399 C C . MET A 1 178 ? 29.015 -10.834 -16.900 1.00 24.88 178 MET A C 1
ATOM 1401 O O . MET A 1 178 ? 29.305 -9.881 -17.628 1.00 24.88 178 MET A O 1
ATOM 1405 N N . LYS A 1 179 ? 28.700 -12.035 -17.407 1.00 25.89 179 LYS A N 1
ATOM 1406 C CA . LYS A 1 179 ? 28.368 -12.237 -18.831 1.00 25.89 179 LYS A CA 1
ATOM 1407 C C . LYS A 1 179 ? 26.968 -11.671 -19.114 1.00 25.89 179 LYS A C 1
ATOM 1409 O O . LYS A 1 179 ? 26.058 -11.856 -18.316 1.00 25.89 179 LYS A O 1
ATOM 1414 N N . ARG A 1 180 ? 26.810 -10.964 -20.239 1.00 30.92 180 ARG A N 1
ATOM 1415 C CA . ARG A 1 180 ? 25.609 -10.177 -20.583 1.00 30.92 180 ARG A CA 1
ATOM 1416 C C . ARG A 1 180 ? 24.679 -10.855 -21.604 1.00 30.92 180 ARG A C 1
ATOM 1418 O O . ARG A 1 180 ? 25.076 -11.781 -22.302 1.00 30.92 180 ARG A O 1
ATOM 1425 N N . HIS A 1 181 ? 23.526 -10.204 -21.791 1.00 29.31 181 HIS A N 1
ATOM 1426 C CA . HIS A 1 181 ? 22.666 -10.200 -22.984 1.00 29.31 181 HIS A CA 1
ATOM 1427 C C . HIS A 1 181 ? 21.793 -11.438 -23.242 1.00 29.31 181 HIS A C 1
ATOM 1429 O O . HIS A 1 181 ? 22.030 -12.195 -24.184 1.00 29.31 181 HIS A O 1
ATOM 1435 N N . LYS A 1 182 ? 20.652 -11.490 -22.537 1.00 27.23 182 LYS A N 1
ATOM 1436 C CA . LYS A 1 182 ? 19.349 -11.735 -23.191 1.00 27.23 182 LYS A CA 1
ATOM 1437 C C . LYS A 1 182 ? 18.140 -11.117 -22.478 1.00 27.23 182 LYS A C 1
ATOM 1439 O O . LYS A 1 182 ? 17.199 -10.711 -23.150 1.00 27.23 182 LYS A O 1
ATOM 1444 N N . ASP A 1 183 ? 18.205 -10.944 -21.163 1.00 34.03 183 ASP A N 1
ATOM 1445 C CA . ASP A 1 183 ? 17.000 -10.791 -20.327 1.00 34.03 183 ASP A CA 1
ATOM 1446 C C . ASP A 1 183 ? 16.489 -9.343 -20.162 1.00 34.03 183 ASP A C 1
ATOM 1448 O O . ASP A 1 183 ? 15.437 -9.114 -19.584 1.00 34.03 183 ASP A O 1
ATOM 1452 N N . LEU A 1 184 ? 17.177 -8.345 -20.732 1.00 35.38 184 LEU A N 1
ATOM 1453 C CA . LEU A 1 184 ? 16.790 -6.922 -20.638 1.00 35.38 184 LEU A CA 1
ATOM 1454 C C . LEU A 1 184 ? 15.498 -6.543 -21.396 1.00 35.38 184 LEU A C 1
ATOM 1456 O O . LEU A 1 184 ? 15.032 -5.416 -21.249 1.00 35.38 184 LEU A O 1
ATOM 1460 N N . TYR A 1 185 ? 14.933 -7.438 -22.213 1.00 32.88 185 TYR A N 1
ATOM 1461 C CA . TYR A 1 185 ? 13.723 -7.156 -23.000 1.00 32.88 185 TYR A CA 1
ATOM 1462 C C . TYR A 1 185 ? 12.403 -7.399 -22.247 1.00 32.88 185 TYR A C 1
ATOM 1464 O O . TYR A 1 185 ? 11.388 -6.838 -22.650 1.00 32.88 185 TYR A O 1
ATOM 1472 N N . SER A 1 186 ? 12.386 -8.186 -21.164 1.00 34.88 186 SER A N 1
ATOM 1473 C CA . SER A 1 186 ? 11.162 -8.418 -20.373 1.00 34.88 186 SER A CA 1
ATOM 1474 C C . SER A 1 186 ? 10.737 -7.175 -19.584 1.00 34.88 186 SER A C 1
ATOM 1476 O O . SER A 1 186 ? 9.557 -6.843 -19.558 1.00 34.88 186 SER A O 1
ATOM 1478 N N . LEU A 1 187 ? 11.703 -6.419 -19.048 1.00 38.09 187 LEU A N 1
ATOM 1479 C CA . LEU A 1 187 ? 11.505 -5.154 -18.316 1.00 38.09 187 LEU A CA 1
ATOM 1480 C C . LEU A 1 187 ? 10.855 -4.023 -19.144 1.00 38.09 187 LEU A C 1
ATOM 1482 O O . LEU A 1 187 ? 10.570 -2.952 -18.611 1.00 38.09 187 LEU A O 1
ATOM 1486 N N . LEU A 1 188 ? 10.655 -4.226 -20.449 1.00 39.81 188 LEU A N 1
ATOM 1487 C CA . LEU A 1 188 ? 10.080 -3.246 -21.374 1.00 39.81 188 LEU A CA 1
ATOM 1488 C C . LEU A 1 188 ? 8.623 -3.539 -21.767 1.00 39.81 188 LEU A C 1
ATOM 1490 O O . LEU A 1 188 ? 8.031 -2.734 -22.485 1.00 39.81 188 LEU A O 1
ATOM 1494 N N . LEU A 1 189 ? 8.049 -4.657 -21.312 1.00 39.69 189 LEU A N 1
ATOM 1495 C CA . LEU A 1 189 ? 6.706 -5.113 -21.676 1.00 39.69 189 LEU A CA 1
ATOM 1496 C C . LEU A 1 189 ? 5.777 -5.089 -20.457 1.00 39.69 189 LEU A C 1
ATOM 1498 O O . LEU A 1 189 ? 5.763 -6.027 -19.665 1.00 39.69 189 LEU A O 1
ATOM 1502 N N . ILE A 1 190 ? 4.965 -4.036 -20.329 1.00 53.03 190 ILE A N 1
ATOM 1503 C CA . ILE A 1 190 ? 3.809 -4.057 -19.424 1.00 53.03 190 ILE A CA 1
ATOM 1504 C C . ILE A 1 190 ? 2.649 -4.740 -20.150 1.00 53.03 190 ILE A C 1
ATOM 1506 O O . ILE A 1 190 ? 2.351 -4.427 -21.305 1.00 53.03 190 ILE A O 1
ATOM 1510 N N . GLU A 1 191 ? 1.984 -5.684 -19.483 1.00 41.56 191 GLU A N 1
ATOM 1511 C CA . GLU A 1 191 ? 0.887 -6.422 -20.101 1.00 41.56 191 GLU A CA 1
ATOM 1512 C C . GLU A 1 191 ? -0.264 -5.495 -20.519 1.00 41.56 191 GLU A C 1
ATOM 1514 O O . GLU A 1 191 ? -0.749 -4.672 -19.741 1.00 41.56 191 GLU A O 1
ATOM 1519 N N . ASN A 1 192 ? -0.756 -5.699 -21.744 1.00 55.91 192 ASN A N 1
ATOM 1520 C CA . ASN A 1 192 ? -1.814 -4.915 -22.390 1.00 55.91 192 ASN A CA 1
ATOM 1521 C C . ASN A 1 192 ? -1.428 -3.475 -22.802 1.00 55.91 192 ASN A C 1
ATOM 1523 O O . ASN A 1 192 ? -2.315 -2.713 -23.193 1.00 55.91 192 ASN A O 1
ATOM 1527 N N . GLU A 1 193 ? -0.143 -3.093 -22.795 1.00 74.50 193 GLU A N 1
ATOM 1528 C CA . GLU A 1 193 ? 0.285 -1.907 -23.554 1.00 74.50 193 GLU A CA 1
ATOM 1529 C C . GLU A 1 193 ? 0.200 -2.176 -25.074 1.00 74.50 193 GLU A C 1
ATOM 1531 O O . GLU A 1 193 ? 0.633 -3.236 -25.535 1.00 74.50 193 GLU A O 1
ATOM 1536 N N . PRO A 1 194 ? -0.379 -1.254 -25.869 1.00 84.00 194 PRO A N 1
ATOM 1537 C CA . PRO A 1 194 ? -0.541 -1.442 -27.307 1.00 84.00 194 PRO A CA 1
ATOM 1538 C C . PRO A 1 194 ? 0.782 -1.251 -28.061 1.00 84.00 194 PRO A C 1
ATOM 1540 O O . PRO A 1 194 ? 1.636 -0.450 -27.666 1.00 84.00 194 PRO A O 1
ATOM 1543 N N . GLU A 1 195 ? 0.950 -1.980 -29.166 1.00 85.88 195 GLU A N 1
ATOM 1544 C CA . GLU A 1 195 ? 2.201 -2.000 -29.926 1.00 85.88 195 GLU A CA 1
ATOM 1545 C C . GLU A 1 195 ? 2.531 -0.631 -30.539 1.00 85.88 195 GLU A C 1
ATOM 1547 O O . GLU A 1 195 ? 1.736 -0.022 -31.250 1.00 85.88 195 GLU A O 1
ATOM 1552 N N . PHE A 1 196 ? 3.742 -0.143 -30.271 1.00 92.19 196 PHE A N 1
ATOM 1553 C CA . PHE A 1 196 ? 4.218 1.141 -30.773 1.00 92.19 196 PHE A CA 1
ATOM 1554 C C . PHE A 1 196 ? 4.525 1.091 -32.272 1.00 92.19 196 PHE A C 1
ATOM 1556 O O . PHE A 1 196 ? 5.496 0.448 -32.680 1.00 92.19 196 PHE A O 1
ATOM 1563 N N . GLN A 1 197 ? 3.732 1.821 -33.060 1.00 93.62 197 GLN A N 1
ATOM 1564 C CA . GLN A 1 197 ? 3.737 1.784 -34.528 1.00 93.62 197 GLN A CA 1
ATOM 1565 C C . GLN A 1 197 ? 4.737 2.757 -35.185 1.00 93.62 197 GLN A C 1
ATOM 1567 O O . GLN A 1 197 ? 4.841 2.807 -36.408 1.00 93.62 197 GLN A O 1
ATOM 1572 N N . MET A 1 198 ? 5.462 3.556 -34.398 1.00 94.12 198 MET A N 1
ATOM 1573 C CA . MET A 1 198 ? 6.516 4.457 -34.882 1.00 94.12 198 MET A CA 1
ATOM 1574 C C . MET A 1 198 ? 7.918 3.884 -34.632 1.00 94.12 198 MET A C 1
ATOM 1576 O O . MET A 1 198 ? 8.084 2.907 -33.905 1.00 94.12 198 MET A O 1
ATOM 1580 N N . LYS A 1 199 ? 8.959 4.498 -35.207 1.00 94.88 199 LYS A N 1
ATOM 1581 C CA . LYS A 1 199 ? 10.356 4.103 -34.956 1.00 94.88 199 LYS A CA 1
ATOM 1582 C C . LYS A 1 199 ? 11.036 5.068 -33.983 1.00 94.88 199 LYS A C 1
ATOM 1584 O O . LYS A 1 199 ? 10.924 6.282 -34.148 1.00 94.88 199 LYS A O 1
ATOM 1589 N N . LEU A 1 200 ? 11.780 4.524 -33.018 1.00 95.00 200 LEU A N 1
ATOM 1590 C CA . LEU A 1 200 ? 12.684 5.275 -32.140 1.00 95.00 200 LEU A CA 1
ATOM 1591 C C . LEU A 1 200 ? 14.151 4.948 -32.448 1.00 95.00 200 LEU A C 1
ATOM 1593 O O . LEU A 1 200 ? 14.487 3.808 -32.765 1.00 95.00 200 LEU A O 1
ATOM 1597 N N . ASP A 1 201 ? 15.019 5.948 -32.321 1.00 91.88 201 ASP A N 1
ATOM 1598 C CA . ASP A 1 201 ? 16.480 5.819 -32.333 1.00 91.88 201 ASP A CA 1
ATOM 1599 C C . ASP A 1 201 ? 17.063 6.678 -31.190 1.00 91.88 201 ASP A C 1
ATOM 1601 O O . ASP A 1 201 ? 16.971 7.907 -31.269 1.00 91.88 201 ASP A O 1
ATOM 1605 N N . PRO A 1 202 ? 17.611 6.087 -30.107 1.00 90.88 202 PRO A N 1
ATOM 1606 C CA . PRO A 1 202 ? 17.742 4.650 -29.846 1.00 90.88 202 PRO A CA 1
ATOM 1607 C C . PRO A 1 202 ? 16.401 3.948 -29.562 1.00 90.88 202 PRO A C 1
ATOM 1609 O O . PRO A 1 202 ? 15.495 4.514 -28.958 1.00 90.88 202 PRO A O 1
ATOM 1612 N N . GLU A 1 203 ? 16.305 2.675 -29.952 1.00 78.56 203 GLU A N 1
ATOM 1613 C CA . GLU A 1 203 ? 15.051 1.899 -29.954 1.00 78.56 203 GLU A CA 1
ATOM 1614 C C . GLU A 1 203 ? 14.615 1.353 -28.579 1.00 78.56 203 GLU A C 1
ATOM 1616 O O . GLU A 1 203 ? 13.419 1.234 -28.318 1.00 78.56 203 GLU A O 1
ATOM 1621 N N . ALA A 1 204 ? 15.571 1.021 -27.698 1.00 72.00 204 ALA A N 1
ATOM 1622 C CA . ALA A 1 204 ? 15.301 0.330 -26.425 1.00 72.00 204 ALA A CA 1
ATOM 1623 C C . ALA A 1 204 ? 16.044 0.892 -25.194 1.00 72.00 204 ALA A C 1
ATOM 1625 O O . ALA A 1 204 ? 15.671 0.590 -24.057 1.00 72.00 204 ALA A O 1
ATOM 1626 N N . LYS A 1 205 ? 17.113 1.686 -25.380 1.00 82.19 205 LYS A N 1
ATOM 1627 C CA . LYS A 1 205 ? 17.945 2.173 -24.267 1.00 82.19 205 LYS A CA 1
ATOM 1628 C C . LYS A 1 205 ? 18.545 3.555 -24.518 1.00 82.19 205 LYS A C 1
ATOM 1630 O O . LYS A 1 205 ? 19.248 3.750 -25.505 1.00 82.19 205 LYS A O 1
ATOM 1635 N N . VAL A 1 206 ? 18.340 4.475 -23.580 1.00 87.56 206 VAL A N 1
ATOM 1636 C CA . VAL A 1 206 ? 18.993 5.791 -23.538 1.00 87.56 206 VAL A CA 1
ATOM 1637 C C . VAL A 1 206 ? 20.217 5.689 -22.634 1.00 87.56 206 VAL A C 1
ATOM 1639 O O . VAL A 1 206 ? 20.098 5.334 -21.465 1.00 87.56 206 VAL A O 1
ATOM 1642 N N . ILE A 1 207 ? 21.404 5.956 -23.179 1.00 88.00 207 ILE A N 1
ATOM 1643 C CA . ILE A 1 207 ? 22.677 5.793 -22.465 1.00 88.00 207 ILE A CA 1
ATOM 1644 C C . ILE A 1 207 ? 23.331 7.161 -22.300 1.00 88.00 207 ILE A C 1
ATOM 1646 O O . ILE A 1 207 ? 23.882 7.702 -23.259 1.00 88.00 207 ILE A O 1
ATOM 1650 N N . PHE A 1 208 ? 23.296 7.690 -21.082 1.00 88.31 208 PHE A N 1
ATOM 1651 C CA . PHE A 1 208 ? 24.012 8.905 -20.718 1.00 88.31 208 PHE A CA 1
ATOM 1652 C C . PHE A 1 208 ? 25.504 8.591 -20.592 1.00 88.31 208 PHE A C 1
ATOM 1654 O O . PHE A 1 208 ? 25.896 7.607 -19.956 1.00 88.31 208 PHE A O 1
ATOM 1661 N N . LYS A 1 209 ? 26.331 9.427 -21.223 1.00 86.06 209 LYS A N 1
ATOM 1662 C CA . LYS A 1 209 ? 27.792 9.357 -21.175 1.00 86.06 209 LYS A CA 1
ATOM 1663 C C . LYS A 1 209 ? 28.354 10.698 -20.740 1.00 86.06 209 LYS A C 1
ATOM 1665 O O . LYS A 1 209 ? 27.837 11.737 -21.149 1.00 86.06 209 LYS A O 1
ATOM 1670 N N . GLY A 1 210 ? 29.402 10.656 -19.936 1.00 77.94 210 GLY A N 1
ATOM 1671 C CA . GLY A 1 210 ? 30.110 11.842 -19.484 1.00 77.94 210 GLY A CA 1
ATOM 1672 C C . GLY A 1 210 ? 31.118 11.486 -18.407 1.00 77.94 210 GLY A C 1
ATOM 1673 O O . GLY A 1 210 ? 30.889 10.582 -17.604 1.00 77.94 210 GLY A O 1
ATOM 1674 N N . ASP A 1 211 ? 32.218 12.224 -18.359 1.00 71.94 211 ASP A N 1
ATOM 1675 C CA . ASP A 1 211 ? 33.311 11.952 -17.418 1.00 71.94 211 ASP A CA 1
ATOM 1676 C C . ASP A 1 211 ? 32.993 12.447 -15.989 1.00 71.94 211 ASP A C 1
ATOM 1678 O O . ASP A 1 211 ? 33.705 12.137 -15.039 1.00 71.94 211 ASP A O 1
ATOM 1682 N N . LYS A 1 212 ? 31.887 13.191 -15.822 1.00 76.75 212 LYS A N 1
ATOM 1683 C CA . LYS A 1 212 ? 31.318 13.590 -14.526 1.00 76.75 212 LYS A CA 1
ATOM 1684 C C . LYS A 1 212 ? 29.790 13.738 -14.594 1.00 76.75 212 LYS A C 1
ATOM 1686 O O . LYS A 1 212 ? 29.255 14.841 -14.497 1.00 76.75 212 LYS A O 1
ATOM 1691 N N . LEU A 1 213 ? 29.073 12.629 -14.788 1.00 79.00 213 LEU A N 1
ATOM 1692 C CA . LEU A 1 213 ? 27.598 12.620 -14.850 1.00 79.00 213 LEU A CA 1
ATOM 1693 C C . LEU A 1 213 ? 26.924 13.046 -13.529 1.00 79.00 213 LEU A C 1
ATOM 1695 O O . LEU A 1 213 ? 25.839 13.619 -13.550 1.00 79.00 213 LEU A O 1
ATOM 1699 N N . ALA A 1 214 ? 27.559 12.793 -12.381 1.00 76.12 214 ALA A N 1
ATOM 1700 C CA . ALA A 1 214 ? 27.089 13.275 -11.084 1.00 76.12 214 ALA A CA 1
ATOM 1701 C C . ALA A 1 214 ? 27.398 14.777 -10.915 1.00 76.12 214 ALA A C 1
ATOM 1703 O O . ALA A 1 214 ? 28.560 15.195 -10.900 1.00 76.12 214 ALA A O 1
ATOM 1704 N N . GLY A 1 215 ? 26.353 15.595 -10.780 1.00 73.19 215 GLY A N 1
ATOM 1705 C CA . GLY A 1 215 ? 26.452 17.047 -10.621 1.00 73.19 215 GLY A CA 1
ATOM 1706 C C . GLY A 1 215 ? 26.594 17.846 -11.923 1.00 73.19 215 GLY A C 1
ATOM 1707 O O . GLY A 1 215 ? 26.985 19.010 -11.856 1.00 73.19 215 GLY A O 1
ATOM 1708 N N . SER A 1 216 ? 26.286 17.265 -13.088 1.00 80.62 216 SER A N 1
ATOM 1709 C CA . SER A 1 216 ? 26.206 17.978 -14.376 1.00 80.62 216 SER A CA 1
ATOM 1710 C C . SER A 1 216 ? 24.900 17.668 -15.125 1.00 80.62 216 SER A C 1
ATOM 1712 O O . SER A 1 216 ? 24.167 16.752 -14.748 1.00 80.62 216 SER A O 1
ATOM 1714 N N . GLU A 1 217 ? 24.587 18.445 -16.170 1.00 85.56 217 GLU A N 1
ATOM 1715 C CA . GLU A 1 217 ? 23.533 18.086 -17.128 1.00 85.56 217 GLU A CA 1
ATOM 1716 C C . GLU A 1 217 ? 24.126 17.251 -18.274 1.00 85.56 217 GLU A C 1
ATOM 1718 O O . GLU A 1 217 ? 25.100 17.660 -18.907 1.00 85.56 217 GLU A O 1
ATOM 1723 N N . ALA A 1 218 ? 23.504 16.114 -18.588 1.00 88.25 218 ALA A N 1
ATOM 1724 C CA . ALA A 1 218 ? 23.839 15.281 -19.740 1.00 88.25 218 ALA A CA 1
ATOM 1725 C C . ALA A 1 218 ? 22.622 15.134 -20.660 1.00 88.25 218 ALA A C 1
ATOM 1727 O O . ALA A 1 218 ? 21.534 14.782 -20.204 1.00 88.25 218 ALA A O 1
ATOM 1728 N N . VAL A 1 219 ? 22.794 15.378 -21.961 1.00 92.12 219 VAL A N 1
ATOM 1729 C CA . VAL A 1 219 ? 21.700 15.336 -22.945 1.00 92.12 219 VAL A CA 1
ATOM 1730 C C . VAL A 1 219 ? 21.882 14.153 -23.890 1.00 92.12 219 VAL A C 1
ATOM 1732 O O . VAL A 1 219 ? 22.960 13.958 -24.448 1.00 92.12 219 VAL A O 1
ATOM 1735 N N . VAL A 1 220 ? 20.814 13.383 -24.106 1.00 93.81 220 VAL A N 1
ATOM 1736 C CA . VAL A 1 220 ? 20.747 12.353 -25.150 1.00 93.81 220 VAL A CA 1
ATOM 1737 C C . VAL A 1 220 ? 19.552 12.645 -26.066 1.00 93.81 220 VAL A C 1
ATOM 1739 O O . VAL A 1 220 ? 18.413 12.650 -25.587 1.00 93.81 220 VAL A O 1
ATOM 1742 N N . PRO A 1 221 ? 19.770 12.886 -27.372 1.00 93.88 221 PRO A N 1
ATOM 1743 C CA . PRO A 1 221 ? 18.686 13.009 -28.337 1.00 93.88 221 PRO A CA 1
ATOM 1744 C C . PRO A 1 221 ? 18.085 11.632 -28.645 1.00 93.88 221 PRO A C 1
ATOM 1746 O O . PRO A 1 221 ? 18.804 10.680 -28.946 1.00 93.88 221 PRO A O 1
ATOM 1749 N N . VAL A 1 222 ? 16.758 11.543 -28.615 1.00 95.88 222 VAL A N 1
ATOM 1750 C CA . VAL A 1 222 ? 15.974 10.393 -29.080 1.00 95.88 222 VAL A CA 1
ATOM 1751 C C . VAL A 1 222 ? 15.177 10.837 -30.303 1.00 95.88 222 VAL A C 1
ATOM 1753 O O . VAL A 1 222 ? 14.341 11.733 -30.209 1.00 95.88 222 VAL A O 1
ATOM 1756 N N . LYS A 1 223 ? 15.420 10.234 -31.464 1.00 96.69 223 LYS A N 1
ATOM 1757 C CA . LYS A 1 223 ? 14.681 10.532 -32.697 1.00 96.69 223 LYS A CA 1
ATOM 1758 C C . LYS A 1 223 ? 13.419 9.681 -32.765 1.00 96.69 223 LYS A C 1
ATOM 1760 O O . LYS A 1 223 ? 13.496 8.459 -32.663 1.00 96.69 223 LYS A O 1
ATOM 1765 N N . LEU A 1 224 ? 12.280 10.322 -32.999 1.00 97.25 224 LEU A N 1
ATOM 1766 C CA . LEU A 1 224 ? 10.987 9.701 -33.267 1.00 97.25 224 LEU A CA 1
ATOM 1767 C C . LEU A 1 224 ? 10.643 9.879 -34.747 1.00 97.25 224 LEU A C 1
ATOM 1769 O O . LEU A 1 224 ? 10.433 11.004 -35.189 1.00 97.25 224 LEU A O 1
ATOM 1773 N N . THR A 1 225 ? 10.587 8.782 -35.504 1.00 97.19 225 THR A N 1
ATOM 1774 C CA . THR A 1 225 ? 10.194 8.777 -36.925 1.00 97.19 225 THR A CA 1
ATOM 1775 C C . THR A 1 225 ? 8.786 8.216 -37.081 1.00 97.19 225 THR A C 1
ATOM 1777 O O . THR A 1 225 ? 8.530 7.070 -36.694 1.00 97.19 225 THR A O 1
ATOM 1780 N N . ASN A 1 226 ? 7.883 8.989 -37.684 1.00 96.62 226 ASN A N 1
ATOM 1781 C CA . ASN A 1 226 ? 6.522 8.535 -37.949 1.00 96.62 226 ASN A CA 1
ATOM 1782 C C . ASN A 1 226 ? 6.441 7.747 -39.262 1.00 96.62 226 ASN A C 1
ATOM 1784 O O . ASN A 1 226 ? 6.451 8.320 -40.349 1.00 96.62 226 ASN A O 1
ATOM 1788 N N . ILE A 1 227 ? 6.324 6.425 -39.135 1.00 95.56 227 ILE A N 1
ATOM 1789 C CA . ILE A 1 227 ? 6.127 5.479 -40.246 1.00 95.56 227 ILE A CA 1
ATOM 1790 C C . ILE A 1 227 ? 4.660 5.022 -40.387 1.00 95.56 227 ILE A C 1
ATOM 1792 O O . ILE A 1 227 ? 4.372 4.083 -41.127 1.00 95.56 227 ILE A O 1
ATOM 1796 N N . THR A 1 228 ? 3.730 5.656 -39.663 1.00 93.81 228 THR A N 1
ATOM 1797 C CA . THR A 1 228 ? 2.292 5.344 -39.721 1.00 93.81 228 THR A CA 1
ATOM 1798 C C . THR A 1 228 ? 1.610 6.043 -40.904 1.00 93.81 228 THR A C 1
ATOM 1800 O O . THR A 1 228 ? 2.203 6.864 -41.601 1.00 93.81 228 THR A O 1
ATOM 1803 N N . LYS A 1 229 ? 0.333 5.726 -41.144 1.00 92.62 229 LYS A N 1
ATOM 1804 C CA . LYS A 1 229 ? -0.456 6.271 -42.267 1.00 92.62 229 LYS A CA 1
ATOM 1805 C C . LYS A 1 229 ? -1.117 7.626 -41.970 1.00 92.62 229 LYS A C 1
ATOM 1807 O O . LYS A 1 229 ? -1.874 8.117 -42.802 1.00 92.62 229 LYS A O 1
ATOM 1812 N N . SER A 1 230 ? -0.868 8.218 -40.803 1.00 92.62 230 SER A N 1
ATOM 1813 C CA . SER A 1 230 ? -1.491 9.465 -40.350 1.00 92.62 230 SER A CA 1
ATOM 1814 C C . SER A 1 230 ? -0.491 10.368 -39.630 1.00 92.62 230 SER A C 1
ATOM 1816 O O . SER A 1 230 ? 0.593 9.945 -39.226 1.00 92.62 230 SER A O 1
ATOM 1818 N N . ARG A 1 231 ? -0.871 11.631 -39.425 1.00 93.62 231 ARG A N 1
ATOM 1819 C CA . ARG A 1 231 ? -0.218 12.490 -38.433 1.00 93.62 231 ARG A CA 1
ATOM 1820 C C . ARG A 1 231 ? -0.423 11.867 -37.046 1.00 93.62 231 ARG A C 1
ATOM 1822 O O . ARG A 1 231 ? -1.474 11.281 -36.773 1.00 93.62 231 ARG A O 1
ATOM 1829 N N . GLN A 1 232 ? 0.596 11.941 -36.200 1.00 95.88 232 GLN A N 1
ATOM 1830 C CA . GLN A 1 232 ? 0.584 11.352 -34.863 1.00 95.88 232 GLN A CA 1
ATOM 1831 C C . GLN A 1 232 ? 0.873 12.442 -33.829 1.00 95.88 232 GLN A C 1
ATOM 1833 O O . GLN A 1 232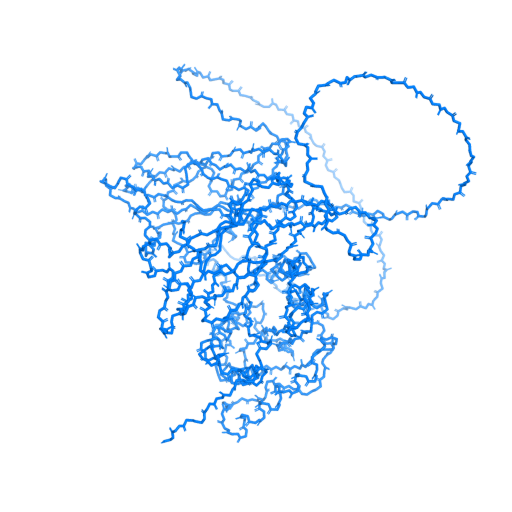 ? 1.786 13.254 -34.003 1.00 95.88 232 GLN A O 1
ATOM 1838 N N . CYS A 1 233 ? 0.112 12.452 -32.739 1.00 94.88 233 CYS A N 1
ATOM 1839 C CA . CYS A 1 233 ? 0.439 13.211 -31.541 1.00 94.88 233 CYS A CA 1
ATOM 1840 C C . CYS A 1 233 ? 1.215 12.300 -30.587 1.00 94.88 233 CYS A C 1
ATOM 1842 O O . CYS A 1 233 ? 0.782 11.183 -30.303 1.00 94.88 233 CYS A O 1
ATOM 1844 N N . PHE A 1 234 ? 2.360 12.764 -30.088 1.00 95.38 234 PHE A N 1
ATOM 1845 C CA . PHE A 1 234 ? 3.197 12.015 -29.154 1.00 95.38 234 PHE A CA 1
ATOM 1846 C C . PHE A 1 234 ? 3.247 12.679 -27.777 1.00 95.38 234 PHE A C 1
ATOM 1848 O O . PHE A 1 234 ? 3.054 13.889 -27.628 1.00 95.38 234 PHE A O 1
ATOM 1855 N N . LYS A 1 235 ? 3.541 11.870 -26.759 1.00 93.69 235 LYS A N 1
ATOM 1856 C CA . LYS A 1 235 ? 3.709 12.293 -25.365 1.00 93.69 235 LYS A CA 1
ATOM 1857 C C . LYS A 1 235 ? 4.765 11.425 -24.703 1.00 93.69 235 LYS A C 1
ATOM 1859 O O . LYS A 1 235 ? 4.790 10.217 -24.919 1.00 93.69 235 LYS A O 1
ATOM 1864 N N . VAL A 1 236 ? 5.623 12.022 -23.886 1.00 91.88 236 VAL A N 1
ATOM 1865 C CA . VAL A 1 236 ? 6.702 11.319 -23.186 1.00 91.88 236 VAL A CA 1
ATOM 1866 C C . VAL A 1 236 ? 6.547 11.509 -21.683 1.00 91.88 236 VAL A C 1
ATOM 1868 O O . VAL A 1 236 ? 6.271 12.609 -21.205 1.00 91.88 236 VAL A O 1
ATOM 1871 N N . LYS A 1 237 ? 6.727 10.425 -20.929 1.00 82.19 237 LYS A N 1
ATOM 1872 C CA . LYS A 1 237 ? 6.798 10.423 -19.460 1.00 82.19 237 LYS A CA 1
ATOM 1873 C C . LYS A 1 237 ? 8.106 9.775 -19.015 1.00 82.19 237 LYS A C 1
ATOM 1875 O O . LYS A 1 237 ? 8.644 8.933 -19.730 1.00 82.19 237 LYS A O 1
ATOM 1880 N N . THR A 1 238 ? 8.584 10.116 -17.824 1.00 73.25 238 THR A N 1
ATOM 1881 C CA . THR A 1 238 ? 9.761 9.498 -17.194 1.00 73.25 238 THR A CA 1
ATOM 1882 C C . THR A 1 238 ? 9.360 8.856 -15.862 1.00 73.25 238 THR A C 1
ATOM 1884 O O . THR A 1 238 ? 8.338 9.226 -15.279 1.00 73.25 238 THR A O 1
ATOM 1887 N N . THR A 1 239 ? 10.146 7.901 -15.359 1.00 68.19 239 THR A N 1
ATOM 1888 C CA . THR A 1 239 ? 9.953 7.334 -14.006 1.00 68.19 239 THR A CA 1
ATOM 1889 C C . THR A 1 239 ? 10.353 8.294 -12.884 1.00 68.19 239 THR A C 1
ATOM 1891 O O . THR A 1 239 ? 9.915 8.120 -11.754 1.00 68.19 239 THR A O 1
ATOM 1894 N N . SER A 1 240 ? 11.171 9.308 -13.178 1.00 64.62 240 SER A N 1
ATOM 1895 C CA . SER A 1 240 ? 11.504 10.394 -12.253 1.00 64.62 240 SER A CA 1
ATOM 1896 C C . SER A 1 240 ? 11.575 11.712 -13.017 1.00 64.62 240 SER A C 1
ATOM 1898 O O . SER A 1 240 ? 12.438 11.902 -13.876 1.00 64.62 240 SER A O 1
ATOM 1900 N N . ASN A 1 241 ? 10.652 12.629 -12.728 1.00 67.31 241 ASN A N 1
ATOM 1901 C CA . ASN A 1 241 ? 10.660 13.961 -13.337 1.00 67.31 241 ASN A CA 1
ATOM 1902 C C . ASN A 1 241 ? 11.741 14.862 -12.726 1.00 67.31 241 ASN A C 1
ATOM 1904 O O . ASN A 1 241 ? 12.099 15.866 -13.337 1.00 67.31 241 ASN A O 1
ATOM 1908 N N . ASP A 1 242 ? 12.244 14.534 -11.533 1.00 62.75 242 ASP A N 1
ATOM 1909 C CA . ASP A 1 242 ? 13.164 15.389 -10.780 1.00 62.75 242 ASP A CA 1
ATOM 1910 C C . ASP A 1 242 ? 14.565 15.394 -11.390 1.00 62.75 242 ASP A C 1
ATOM 1912 O O . ASP A 1 242 ? 15.191 16.452 -11.469 1.00 62.75 242 ASP A O 1
ATOM 1916 N N . ILE A 1 243 ? 15.008 14.232 -11.885 1.00 76.81 243 ILE A N 1
ATOM 1917 C CA . ILE A 1 243 ? 16.330 14.040 -12.500 1.00 76.81 243 ILE A CA 1
ATOM 1918 C C . ILE A 1 243 ? 16.298 13.932 -14.028 1.00 76.81 243 ILE A C 1
ATOM 1920 O O . ILE A 1 243 ? 17.356 13.987 -14.650 1.00 76.81 243 ILE A O 1
ATOM 1924 N N . PHE A 1 244 ? 15.119 13.781 -14.647 1.00 83.94 244 PHE A N 1
ATOM 1925 C CA . PHE A 1 244 ? 14.969 13.776 -16.106 1.00 83.94 244 PHE A CA 1
ATOM 1926 C C . PHE A 1 244 ? 14.020 14.874 -16.584 1.00 83.94 244 PHE A C 1
ATOM 1928 O O . PHE A 1 244 ? 12.867 14.943 -16.157 1.00 83.94 244 PHE A O 1
ATOM 1935 N N . ARG A 1 245 ? 14.465 15.687 -17.548 1.00 87.38 245 ARG A N 1
ATOM 1936 C CA . ARG A 1 245 ? 13.622 16.653 -18.271 1.00 87.38 245 ARG A CA 1
ATOM 1937 C C . ARG A 1 245 ? 13.544 16.256 -19.743 1.00 87.38 245 ARG A C 1
ATOM 1939 O O . ARG A 1 245 ? 14.569 15.985 -20.360 1.00 87.38 245 ARG A O 1
ATOM 1946 N N . VAL A 1 246 ? 12.344 16.254 -20.320 1.00 90.19 246 VAL A N 1
ATOM 1947 C CA . VAL A 1 246 ? 12.125 15.909 -21.736 1.00 90.19 246 VAL A CA 1
ATOM 1948 C C . VAL A 1 246 ? 11.757 17.160 -22.530 1.00 90.19 246 VAL A C 1
ATOM 1950 O O . VAL A 1 246 ? 10.898 17.932 -22.101 1.00 90.19 246 VAL A O 1
ATOM 1953 N N . ARG A 1 247 ? 12.411 17.380 -23.676 1.00 91.69 247 ARG A N 1
ATOM 1954 C CA . ARG A 1 247 ? 12.239 18.571 -24.524 1.00 91.69 247 ARG A CA 1
ATOM 1955 C C . ARG A 1 247 ? 12.192 18.181 -26.017 1.00 91.69 247 ARG A C 1
ATOM 1957 O O . ARG A 1 247 ? 13.241 17.826 -26.548 1.00 91.69 247 ARG A O 1
ATOM 1964 N N . PRO A 1 248 ? 11.042 18.281 -26.712 1.00 91.31 248 PRO A N 1
ATOM 1965 C CA . PRO A 1 248 ? 9.697 18.557 -26.194 1.00 91.31 248 PRO A CA 1
ATOM 1966 C C . PRO A 1 248 ? 9.079 17.330 -25.482 1.00 91.31 248 PRO A C 1
ATOM 1968 O O . PRO A 1 248 ? 9.286 16.203 -25.928 1.00 91.31 248 PRO A O 1
ATOM 1971 N N . PRO A 1 249 ? 8.290 17.507 -24.404 1.00 88.12 249 PRO A N 1
ATOM 1972 C CA . PRO A 1 249 ? 7.637 16.399 -23.692 1.00 88.12 249 PRO A CA 1
ATOM 1973 C C . PRO A 1 249 ? 6.355 15.891 -24.381 1.00 88.12 249 PRO A C 1
ATOM 1975 O O . PRO A 1 249 ? 5.839 14.831 -24.031 1.00 88.12 249 PRO A O 1
ATOM 1978 N N . LEU A 1 250 ? 5.818 16.658 -25.330 1.00 92.88 250 LEU A N 1
ATOM 1979 C CA . LEU A 1 250 ? 4.629 16.364 -26.130 1.00 92.88 250 LEU A CA 1
ATOM 1980 C C . LEU A 1 250 ? 4.698 17.159 -27.438 1.00 92.88 250 LEU A C 1
ATOM 1982 O O . LEU A 1 250 ? 5.348 18.205 -27.479 1.00 92.88 250 LEU A O 1
ATOM 1986 N N . GLY A 1 251 ? 4.038 16.686 -28.491 1.00 93.06 251 GLY A N 1
ATOM 1987 C CA . GLY A 1 251 ? 4.051 17.356 -29.791 1.00 93.06 251 GLY A CA 1
ATOM 1988 C C . GLY A 1 251 ? 3.349 16.565 -30.890 1.00 93.06 251 GLY A C 1
ATOM 1989 O O . GLY A 1 251 ? 2.680 15.567 -30.626 1.00 93.06 251 GLY A O 1
ATOM 1990 N N . PHE A 1 252 ? 3.524 17.013 -32.130 1.00 94.81 252 PHE A N 1
ATOM 1991 C CA . PHE A 1 252 ? 3.055 16.328 -33.333 1.00 94.81 252 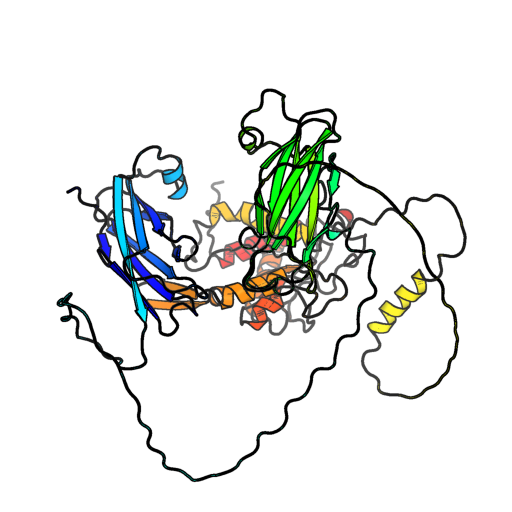PHE A CA 1
ATOM 1992 C C . PHE A 1 252 ? 4.234 15.850 -34.180 1.00 94.81 252 PHE A C 1
ATOM 1994 O O . PHE A 1 252 ? 5.317 16.427 -34.114 1.00 94.81 252 PHE A O 1
ATOM 2001 N N . VAL A 1 253 ? 4.000 14.824 -34.994 1.00 94.94 253 VAL A N 1
ATOM 2002 C CA . VAL A 1 253 ? 4.916 14.364 -36.041 1.00 94.94 253 VAL A CA 1
ATOM 2003 C C . VAL A 1 253 ? 4.100 13.927 -37.266 1.00 94.94 253 VAL A C 1
ATOM 2005 O O . VAL A 1 253 ? 3.191 13.094 -37.178 1.00 94.94 253 VAL A O 1
ATOM 2008 N N . ASN A 1 254 ? 4.372 14.536 -38.416 1.00 94.62 254 ASN A N 1
ATOM 2009 C CA . ASN A 1 254 ? 3.694 14.261 -39.682 1.00 94.62 254 ASN A CA 1
ATOM 2010 C C . ASN A 1 254 ? 4.204 12.956 -40.318 1.00 94.62 254 ASN A C 1
ATOM 2012 O O . ASN A 1 254 ? 5.193 12.379 -39.874 1.00 94.62 254 ASN A O 1
ATOM 2016 N N . ILE A 1 255 ? 3.514 12.453 -41.342 1.00 94.81 255 ILE A N 1
ATOM 2017 C CA . ILE A 1 255 ? 3.887 11.200 -42.022 1.00 94.81 255 ILE A CA 1
ATOM 2018 C C . ILE A 1 255 ? 5.301 11.337 -42.618 1.00 94.81 255 ILE A C 1
ATOM 2020 O O . ILE A 1 255 ? 5.581 12.311 -43.313 1.00 94.81 255 ILE A O 1
ATOM 2024 N N . ASN A 1 256 ? 6.173 10.357 -42.360 1.00 91.69 256 ASN A N 1
ATOM 2025 C CA . ASN A 1 256 ? 7.602 10.333 -42.715 1.00 91.69 256 ASN A CA 1
ATOM 2026 C C . ASN A 1 256 ? 8.483 11.419 -42.054 1.00 91.69 256 ASN A C 1
ATOM 2028 O O . ASN A 1 256 ? 9.669 11.510 -42.373 1.00 91.69 256 ASN A O 1
ATOM 2032 N N . GLU A 1 257 ? 7.957 12.224 -41.127 1.00 95.69 257 GLU A N 1
ATOM 2033 C CA . GLU A 1 257 ? 8.740 13.225 -40.392 1.00 95.69 257 GLU A CA 1
ATOM 2034 C C . GLU A 1 257 ? 9.547 12.590 -39.242 1.00 95.69 257 GLU A C 1
ATOM 2036 O O . GLU A 1 257 ? 9.178 11.544 -38.693 1.00 95.69 257 GLU A O 1
ATOM 2041 N N . ILE A 1 258 ? 10.652 13.246 -38.865 1.00 95.88 258 ILE A N 1
ATOM 2042 C CA . ILE A 1 258 ? 11.492 12.886 -37.718 1.00 95.88 258 ILE A CA 1
ATOM 2043 C C . ILE A 1 258 ? 11.520 14.046 -36.718 1.00 95.88 258 ILE A C 1
ATOM 2045 O O . ILE A 1 258 ? 12.047 15.115 -37.022 1.00 95.88 258 ILE A O 1
ATOM 2049 N N . VAL A 1 259 ? 11.041 13.814 -35.496 1.00 95.94 259 VAL A N 1
ATOM 2050 C CA . VAL A 1 259 ? 11.169 14.757 -34.373 1.00 95.94 259 VAL A CA 1
ATOM 2051 C C . VAL A 1 259 ? 12.299 14.308 -33.451 1.00 95.94 259 VAL A C 1
ATOM 2053 O O . VAL A 1 259 ? 12.362 13.145 -33.057 1.00 95.94 259 VAL A O 1
ATOM 2056 N N . THR A 1 260 ? 13.188 15.229 -33.074 1.00 96.75 260 THR A N 1
ATOM 2057 C CA . THR A 1 260 ? 14.214 14.965 -32.051 1.00 96.75 260 THR A CA 1
ATOM 2058 C C . THR A 1 260 ? 13.694 15.359 -30.672 1.00 96.75 260 THR A C 1
ATOM 2060 O O . THR A 1 260 ? 13.324 16.508 -30.439 1.00 96.75 260 THR A O 1
ATOM 2063 N N . ILE A 1 261 ? 13.686 14.397 -29.756 1.00 96.75 261 ILE A N 1
ATOM 2064 C CA . ILE A 1 261 ? 13.252 14.528 -28.368 1.00 96.75 261 ILE A CA 1
ATOM 2065 C C . ILE A 1 261 ? 14.500 14.459 -27.486 1.00 96.75 261 ILE A C 1
ATOM 2067 O O . ILE A 1 261 ? 15.080 13.394 -27.286 1.00 96.75 261 ILE A O 1
ATOM 2071 N N . ASN A 1 262 ? 14.929 15.597 -26.951 1.00 94.56 262 ASN A N 1
ATOM 2072 C CA . ASN A 1 262 ? 16.081 15.664 -26.059 1.00 94.56 262 ASN A CA 1
ATOM 2073 C C . ASN A 1 262 ? 15.687 15.206 -24.653 1.00 94.56 262 ASN A C 1
ATOM 2075 O O . ASN A 1 262 ? 14.836 15.823 -24.003 1.00 94.56 262 ASN A O 1
ATOM 2079 N N . ILE A 1 263 ? 16.338 14.147 -24.172 1.00 94.62 263 ILE A N 1
ATOM 2080 C CA . ILE A 1 263 ? 16.265 13.703 -22.782 1.00 94.62 263 ILE A CA 1
ATOM 2081 C C . ILE A 1 263 ? 17.459 14.306 -22.048 1.00 94.62 263 ILE A C 1
ATOM 2083 O O . ILE A 1 263 ? 18.605 13.985 -22.355 1.00 94.62 263 ILE A O 1
ATOM 2087 N N . VAL A 1 264 ? 17.195 15.183 -21.085 1.00 90.25 264 VAL A N 1
ATOM 2088 C CA . VAL A 1 264 ? 18.208 15.765 -20.199 1.00 90.25 264 VAL A CA 1
ATOM 2089 C C . VAL A 1 264 ? 18.192 14.994 -18.888 1.00 90.25 264 VAL A C 1
ATOM 2091 O O . VAL A 1 264 ? 17.140 14.904 -18.257 1.00 90.25 264 VAL A O 1
ATOM 2094 N N . PHE A 1 265 ? 19.337 14.464 -18.472 1.00 89.31 265 PHE A N 1
ATOM 2095 C CA . PHE A 1 265 ? 19.584 13.960 -17.124 1.00 89.31 265 PHE A CA 1
ATOM 2096 C C . PHE A 1 265 ? 20.336 15.014 -16.310 1.00 89.31 265 PHE A C 1
ATOM 2098 O O . PHE A 1 265 ? 21.295 15.597 -16.812 1.00 89.31 265 PHE A O 1
ATOM 2105 N N . ALA A 1 266 ? 19.917 15.239 -15.066 1.00 84.31 266 ALA A N 1
ATOM 2106 C CA . ALA A 1 266 ? 20.593 16.116 -14.116 1.00 84.31 266 ALA A CA 1
ATOM 2107 C C . ALA A 1 266 ? 20.329 15.641 -12.677 1.00 84.31 266 ALA A C 1
ATOM 2109 O O . ALA A 1 266 ? 19.211 15.753 -12.175 1.00 84.31 266 ALA A O 1
ATOM 2110 N N . ALA A 1 267 ? 21.350 15.123 -11.995 1.00 74.00 267 ALA A N 1
ATOM 2111 C CA . ALA A 1 267 ? 21.255 14.678 -10.603 1.00 74.00 267 ALA A CA 1
ATOM 2112 C C . ALA A 1 267 ? 22.554 14.964 -9.840 1.00 74.00 267 ALA A C 1
ATOM 2114 O O . ALA A 1 267 ? 23.628 15.013 -10.436 1.00 74.00 267 ALA A O 1
ATOM 2115 N N . LYS A 1 268 ? 22.474 15.127 -8.510 1.00 72.75 268 LYS A N 1
ATOM 2116 C CA . LYS A 1 268 ? 23.668 15.268 -7.651 1.00 72.75 268 LYS A CA 1
ATOM 2117 C C . LYS A 1 268 ? 24.503 13.980 -7.601 1.00 72.75 268 LYS A C 1
ATOM 2119 O O . LYS A 1 268 ? 25.720 14.057 -7.491 1.00 72.75 268 LYS A O 1
ATOM 2124 N N . GLU A 1 269 ? 23.848 12.828 -7.716 1.00 73.56 269 GLU A N 1
ATOM 2125 C CA . GLU A 1 269 ? 24.426 11.483 -7.647 1.00 73.56 269 GLU A CA 1
ATOM 2126 C C . GLU A 1 269 ? 23.883 10.630 -8.804 1.00 73.56 269 GLU A C 1
ATOM 2128 O O . GLU A 1 269 ? 22.806 10.912 -9.336 1.00 73.56 269 GLU A O 1
ATOM 2133 N N . LEU A 1 270 ? 24.620 9.593 -9.210 1.00 71.75 270 LEU A N 1
ATOM 2134 C CA . LEU A 1 270 ? 24.168 8.662 -10.247 1.00 71.75 270 LEU A CA 1
ATOM 2135 C C . LEU A 1 270 ? 23.166 7.645 -9.668 1.00 71.75 270 LEU A C 1
ATOM 2137 O O . LEU A 1 270 ? 23.527 6.919 -8.740 1.00 71.75 270 LEU A O 1
ATOM 2141 N N . PRO A 1 271 ? 21.940 7.528 -10.214 1.00 66.69 271 PRO A N 1
ATOM 2142 C CA . PRO A 1 271 ? 21.019 6.470 -9.817 1.00 66.69 271 PRO A CA 1
ATOM 2143 C C . PRO A 1 271 ? 21.479 5.107 -10.384 1.00 66.69 271 PRO A C 1
ATOM 2145 O O . PRO A 1 271 ? 22.210 5.070 -11.381 1.00 66.69 271 PRO A O 1
ATOM 2148 N N . PRO A 1 272 ? 21.053 3.973 -9.793 1.00 61.69 272 PRO A N 1
ATOM 2149 C CA . PRO A 1 272 ? 21.476 2.646 -10.236 1.00 61.69 272 PRO A CA 1
ATOM 2150 C C . PRO A 1 272 ? 21.208 2.371 -11.732 1.00 61.69 272 PRO A C 1
ATOM 2152 O O . PRO A 1 272 ? 20.158 2.748 -12.260 1.00 61.69 272 PRO A O 1
ATOM 2155 N N . PRO A 1 273 ? 22.104 1.659 -12.444 1.00 63.84 273 PRO A N 1
ATOM 2156 C CA . PRO A 1 273 ? 21.878 1.313 -13.843 1.00 63.84 273 PRO A CA 1
ATOM 2157 C C . PRO A 1 273 ? 20.555 0.565 -14.045 1.00 63.84 273 PRO A C 1
ATOM 2159 O O . PRO A 1 273 ? 20.277 -0.419 -13.359 1.00 63.84 273 PRO A O 1
ATOM 2162 N N . ASN A 1 274 ? 19.780 0.967 -15.055 1.00 56.97 274 ASN A N 1
ATOM 2163 C CA . ASN A 1 274 ? 18.483 0.389 -15.430 1.00 56.97 274 ASN A CA 1
ATOM 2164 C C . ASN A 1 274 ? 17.299 0.634 -14.467 1.00 56.97 274 ASN A C 1
ATOM 2166 O O . ASN A 1 274 ? 16.197 0.207 -14.800 1.00 56.97 274 ASN A O 1
ATOM 2170 N N . CYS A 1 275 ? 17.450 1.337 -13.335 1.00 53.56 275 CYS A N 1
ATOM 2171 C CA . CYS A 1 275 ? 16.338 1.544 -12.384 1.00 53.56 275 CYS A CA 1
ATOM 2172 C C . CYS A 1 275 ? 15.261 2.540 -12.857 1.00 53.56 275 CYS A C 1
ATOM 2174 O O . CYS A 1 275 ? 14.285 2.803 -12.151 1.00 53.56 275 CYS A O 1
ATOM 2176 N N . HIS A 1 276 ? 15.454 3.155 -14.022 1.00 69.69 276 HIS A N 1
ATOM 2177 C CA . HIS A 1 276 ? 14.600 4.204 -14.556 1.00 69.69 276 HIS A CA 1
ATOM 2178 C C . HIS A 1 276 ? 14.318 3.992 -16.044 1.00 69.69 276 HIS A C 1
ATOM 2180 O O . HIS A 1 276 ? 15.102 3.380 -16.777 1.00 69.69 276 HIS A O 1
ATOM 2186 N N . SER A 1 277 ? 13.171 4.506 -16.490 1.00 76.69 277 SER A N 1
ATOM 2187 C CA . SER A 1 277 ? 12.738 4.410 -17.880 1.00 76.69 277 SER A CA 1
ATOM 2188 C C . SER A 1 277 ? 11.978 5.646 -18.357 1.00 76.69 277 SER A C 1
ATOM 2190 O O . SER A 1 277 ? 11.499 6.481 -17.582 1.00 76.69 277 SER A O 1
ATOM 2192 N N . LEU A 1 278 ? 11.889 5.748 -19.677 1.00 84.19 278 LEU A N 1
ATOM 2193 C CA . LEU A 1 278 ? 11.128 6.740 -20.419 1.00 84.19 278 LEU A CA 1
ATOM 2194 C C . LEU A 1 278 ? 10.032 5.986 -21.175 1.00 84.19 278 LEU A C 1
ATOM 2196 O O . LEU A 1 278 ? 10.318 4.959 -21.786 1.00 84.19 278 LEU A O 1
ATOM 2200 N N . ALA A 1 279 ? 8.801 6.482 -21.160 1.00 88.00 279 ALA A N 1
ATOM 2201 C CA . ALA A 1 279 ? 7.686 5.904 -21.903 1.00 88.00 279 ALA A CA 1
ATOM 2202 C C . ALA A 1 279 ? 7.198 6.912 -22.949 1.00 88.00 279 ALA A C 1
ATOM 2204 O O . ALA A 1 279 ? 6.760 8.010 -22.593 1.00 88.00 279 ALA A O 1
ATOM 2205 N N . VAL A 1 280 ? 7.292 6.535 -24.225 1.00 92.69 280 VAL A N 1
ATOM 2206 C CA . VAL A 1 280 ? 6.815 7.299 -25.383 1.00 92.69 280 VAL A CA 1
ATOM 2207 C C . VAL A 1 280 ? 5.473 6.713 -25.815 1.00 92.69 280 VAL A C 1
ATOM 2209 O O . VAL A 1 280 ? 5.381 5.532 -26.139 1.00 92.69 280 VAL A O 1
ATOM 2212 N N . TYR A 1 281 ? 4.441 7.547 -25.813 1.00 93.88 281 TYR A N 1
ATOM 2213 C CA . TYR A 1 281 ? 3.064 7.220 -26.178 1.00 93.88 281 TYR A CA 1
ATOM 2214 C C . TYR A 1 281 ? 2.716 7.941 -27.483 1.00 93.88 281 TYR A C 1
ATOM 2216 O O . TYR A 1 281 ? 3.168 9.074 -27.681 1.00 93.88 281 TYR A O 1
ATOM 2224 N N . HIS A 1 282 ? 1.873 7.344 -28.326 1.00 94.62 282 HIS A N 1
ATOM 2225 C CA . HIS A 1 282 ? 1.284 8.038 -29.476 1.00 94.62 282 HIS A CA 1
ATOM 2226 C C . HIS A 1 282 ? -0.210 7.767 -29.660 1.00 94.62 282 HIS A C 1
ATOM 2228 O O . HIS A 1 282 ? -0.733 6.774 -29.151 1.00 94.62 282 HIS A O 1
ATOM 2234 N N . ILE A 1 283 ? -0.869 8.673 -30.382 1.00 92.75 283 ILE A N 1
ATOM 2235 C CA . ILE A 1 283 ? -2.257 8.603 -30.855 1.00 92.75 283 ILE A CA 1
ATOM 2236 C C . ILE A 1 283 ? -2.365 9.272 -32.233 1.00 92.75 283 ILE A C 1
ATOM 2238 O O . ILE A 1 283 ? -1.678 10.275 -32.470 1.00 92.75 283 ILE A O 1
ATOM 2242 N N . PRO A 1 284 ? -3.242 8.789 -33.127 1.00 91.56 284 PRO A N 1
ATOM 2243 C CA . PRO A 1 284 ? -3.469 9.434 -34.409 1.00 91.56 284 PRO A CA 1
ATOM 2244 C C . PRO A 1 284 ? -4.189 10.767 -34.179 1.00 91.56 284 PRO A C 1
ATOM 2246 O O . PRO A 1 284 ? -5.117 10.852 -33.375 1.00 91.56 284 PRO A O 1
ATOM 2249 N N . CYS A 1 285 ? -3.769 11.811 -34.889 1.00 85.44 285 CYS A N 1
ATOM 2250 C CA . CYS A 1 285 ? -4.397 13.129 -34.838 1.00 85.44 285 CYS A CA 1
ATOM 2251 C C . CYS A 1 285 ? -4.753 13.624 -36.245 1.00 85.44 285 CYS A C 1
ATOM 2253 O O . CYS A 1 285 ? -4.280 13.097 -37.260 1.00 85.44 285 CYS A O 1
ATOM 2255 N N . LYS A 1 286 ? -5.625 14.627 -36.317 1.00 80.50 286 LYS A N 1
ATOM 2256 C CA . LYS A 1 286 ? -6.082 15.221 -37.572 1.00 80.50 286 LYS A CA 1
ATOM 2257 C C . LYS A 1 286 ? -5.077 16.248 -38.101 1.00 80.50 286 LYS A C 1
ATOM 2259 O O . LYS A 1 286 ? -4.152 16.672 -37.406 1.00 80.50 286 LYS A O 1
ATOM 2264 N N . GLY A 1 287 ? -5.263 16.669 -39.352 1.00 69.00 287 GLY A N 1
ATOM 2265 C CA . GLY A 1 287 ? -4.440 17.716 -39.970 1.00 69.00 287 GLY A CA 1
ATOM 2266 C C . GLY A 1 287 ? -4.656 19.105 -39.355 1.00 69.00 287 GLY A C 1
ATOM 2267 O O . GLY A 1 287 ? -3.727 19.904 -39.324 1.00 69.00 287 GLY A O 1
ATOM 2268 N N . ASP A 1 288 ? -5.855 19.358 -38.831 1.00 76.44 288 ASP A N 1
ATOM 2269 C CA . ASP A 1 288 ? -6.315 20.613 -38.227 1.00 76.44 288 ASP A CA 1
ATOM 2270 C C . ASP A 1 288 ? -6.022 20.742 -36.717 1.00 76.44 288 ASP A C 1
ATOM 2272 O O . ASP A 1 288 ? -6.198 21.821 -36.155 1.00 76.44 288 ASP A O 1
ATOM 2276 N N . ASP A 1 289 ? -5.517 19.694 -36.053 1.00 78.50 289 ASP A N 1
ATOM 2277 C CA . ASP A 1 289 ? -5.173 19.757 -34.624 1.00 78.50 289 ASP A CA 1
ATOM 2278 C C . ASP A 1 289 ? -3.950 20.671 -34.378 1.00 78.50 289 ASP A C 1
ATOM 2280 O O . ASP A 1 289 ? -2.837 20.389 -34.840 1.00 78.50 289 ASP A O 1
ATOM 2284 N N . ILE A 1 290 ? -4.149 21.761 -33.625 1.00 75.31 290 ILE A N 1
ATOM 2285 C CA . ILE A 1 290 ? -3.118 22.782 -33.343 1.00 75.31 290 ILE A CA 1
ATOM 2286 C C . ILE A 1 290 ? -2.506 22.706 -31.937 1.00 75.31 290 ILE A C 1
ATOM 2288 O O . ILE A 1 290 ? -1.336 23.048 -31.778 1.00 75.31 290 ILE A O 1
ATOM 2292 N N . ASP A 1 291 ? -3.246 22.232 -30.930 1.00 82.56 291 ASP A N 1
ATOM 2293 C CA . ASP A 1 291 ? -2.734 22.019 -29.569 1.00 82.56 291 ASP A CA 1
ATOM 2294 C C . ASP A 1 291 ? -2.565 20.514 -29.301 1.00 82.56 291 ASP A C 1
ATOM 2296 O O . ASP A 1 291 ? -3.569 19.800 -29.229 1.00 82.56 291 ASP A O 1
ATOM 2300 N N . PRO A 1 292 ? -1.332 20.001 -29.116 1.00 82.56 292 PRO A N 1
ATOM 2301 C CA . PRO A 1 292 ? -1.133 18.597 -28.789 1.00 82.56 292 PRO A CA 1
ATOM 2302 C C . PRO A 1 292 ? -1.678 18.232 -27.401 1.00 82.56 292 PRO A C 1
ATOM 2304 O O . PRO A 1 292 ? -1.980 17.065 -27.170 1.00 82.56 292 PRO A O 1
ATOM 2307 N N . LEU A 1 293 ? -1.825 19.178 -26.462 1.00 81.25 293 LEU A N 1
ATOM 2308 C CA . LEU A 1 293 ? -2.368 18.885 -25.132 1.00 81.25 293 LEU A CA 1
ATOM 2309 C C . LEU A 1 293 ? -3.864 18.544 -25.193 1.00 81.25 293 LEU A C 1
ATOM 2311 O O . LEU A 1 293 ? -4.280 17.593 -24.531 1.00 81.25 293 LEU A O 1
ATOM 2315 N N . ALA A 1 294 ? -4.639 19.256 -26.017 1.00 81.69 294 ALA A N 1
ATOM 2316 C CA . ALA A 1 294 ? -6.066 19.013 -26.233 1.00 81.69 294 ALA A CA 1
ATOM 2317 C C . ALA A 1 294 ? -6.391 17.612 -26.792 1.00 81.69 294 ALA A C 1
ATOM 2319 O O . ALA A 1 294 ? -7.458 17.080 -26.496 1.00 81.69 294 ALA A O 1
ATOM 2320 N N . VAL A 1 295 ? -5.479 16.985 -27.548 1.00 82.25 295 VAL A N 1
ATOM 2321 C CA . VAL A 1 295 ? -5.672 15.620 -28.090 1.00 82.25 295 VAL A CA 1
ATOM 2322 C C . VAL A 1 295 ? -5.502 14.535 -27.005 1.00 82.25 295 VAL A C 1
ATOM 2324 O O . VAL A 1 295 ? -6.034 13.429 -27.119 1.00 82.25 295 VAL A O 1
ATOM 2327 N N . TRP A 1 296 ? -4.787 14.840 -25.915 1.00 78.62 296 TRP A N 1
ATOM 2328 C CA . TRP A 1 296 ? -4.551 13.928 -24.787 1.00 78.62 296 TRP A CA 1
ATOM 2329 C C . TRP A 1 296 ? -5.499 14.202 -23.607 1.00 78.62 296 TRP A C 1
ATOM 2331 O O . TRP A 1 296 ? -5.041 14.568 -22.516 1.00 78.62 296 TRP A O 1
ATOM 2341 N N . ASP A 1 297 ? -6.804 13.998 -23.811 1.00 71.25 297 ASP A N 1
ATOM 2342 C CA . ASP A 1 297 ? -7.803 14.076 -22.741 1.00 71.25 297 ASP A CA 1
ATOM 2343 C C . ASP A 1 297 ? -7.711 12.900 -21.733 1.00 71.25 297 ASP A C 1
ATOM 2345 O O . ASP A 1 297 ? -6.819 12.049 -21.798 1.00 71.25 297 ASP A O 1
ATOM 2349 N N . GLN A 1 298 ? -8.585 12.888 -20.718 1.00 51.78 298 GLN A N 1
ATOM 2350 C CA . GLN A 1 298 ? -8.552 11.900 -19.624 1.00 51.78 298 GLN A CA 1
ATOM 2351 C C . GLN A 1 298 ? -9.096 10.509 -20.007 1.00 51.78 298 GLN A C 1
ATOM 2353 O O . GLN A 1 298 ? -8.981 9.570 -19.219 1.00 51.78 298 GLN A O 1
ATOM 2358 N N . THR A 1 299 ? -9.688 10.373 -21.191 1.00 58.34 299 THR A N 1
ATOM 2359 C CA . THR A 1 299 ? -10.293 9.151 -21.738 1.00 58.34 299 THR A CA 1
ATOM 2360 C C . THR A 1 299 ? -9.492 8.564 -22.903 1.00 58.34 299 THR A C 1
ATOM 2362 O O . THR A 1 299 ? -9.585 7.357 -23.150 1.00 58.34 299 THR A O 1
ATOM 2365 N N . THR A 1 300 ? -8.668 9.373 -23.583 1.00 71.56 300 THR A N 1
ATOM 2366 C CA . THR A 1 300 ? -7.859 8.946 -24.731 1.00 71.56 300 THR A CA 1
ATOM 2367 C C . THR A 1 300 ? -6.888 7.818 -24.366 1.00 71.56 300 THR A C 1
ATOM 2369 O O . THR A 1 300 ? -5.910 8.011 -23.637 1.00 71.56 300 THR A O 1
ATOM 2372 N N . LYS A 1 301 ? -7.114 6.625 -24.925 1.00 81.81 301 LYS A N 1
ATOM 2373 C CA . LYS A 1 301 ? -6.152 5.513 -24.870 1.00 81.81 301 LYS A CA 1
ATOM 2374 C C . LYS A 1 301 ? -5.056 5.719 -25.928 1.00 81.81 301 LYS A C 1
ATOM 2376 O O . LYS A 1 301 ? -5.387 6.150 -27.031 1.00 81.81 301 LYS A O 1
ATOM 2381 N N . PRO A 1 302 ? -3.779 5.405 -25.635 1.00 88.06 302 PRO A N 1
ATOM 2382 C CA . PRO A 1 302 ? -2.727 5.425 -26.647 1.00 88.06 302 PRO A CA 1
ATOM 2383 C C . PRO A 1 302 ? -3.002 4.386 -27.744 1.00 88.06 302 PRO A C 1
ATOM 2385 O O . PRO A 1 302 ? -3.522 3.309 -27.460 1.00 88.06 302 PRO A O 1
ATOM 2388 N N . GLU A 1 303 ? -2.604 4.692 -28.978 1.00 88.69 303 GLU A N 1
ATOM 2389 C CA . GLU A 1 303 ? -2.550 3.727 -30.083 1.00 88.69 303 GLU A CA 1
ATOM 2390 C C . GLU A 1 303 ? -1.297 2.838 -29.992 1.00 88.69 303 GLU A C 1
ATOM 2392 O O . GLU A 1 303 ? -1.324 1.694 -30.438 1.00 88.69 303 GLU A O 1
ATOM 2397 N N . GLY A 1 304 ? -0.223 3.327 -29.363 1.00 89.00 304 GLY A N 1
ATOM 2398 C CA . GLY A 1 304 ? 0.990 2.549 -29.127 1.00 89.00 304 GLY A CA 1
ATOM 2399 C C . GLY A 1 304 ? 1.896 3.146 -28.048 1.00 89.00 304 GLY A C 1
ATOM 2400 O O . GLY A 1 304 ? 1.926 4.368 -27.852 1.00 89.00 304 GLY A O 1
ATOM 2401 N N . VAL A 1 305 ? 2.644 2.289 -27.341 1.00 89.25 305 VAL A N 1
ATOM 2402 C CA . VAL A 1 305 ? 3.573 2.676 -26.259 1.00 89.25 305 VAL A CA 1
ATOM 2403 C C . VAL A 1 305 ? 4.918 1.955 -26.397 1.00 89.25 305 VAL A C 1
ATOM 2405 O O . VAL A 1 305 ? 4.965 0.735 -26.537 1.00 89.25 305 VAL A O 1
ATOM 2408 N N . ARG A 1 306 ? 6.032 2.697 -26.343 1.00 87.69 306 ARG A N 1
ATOM 2409 C CA . ARG A 1 306 ? 7.396 2.138 -26.280 1.00 87.69 306 ARG A CA 1
ATOM 2410 C C . ARG A 1 306 ? 8.112 2.654 -25.046 1.00 87.69 306 ARG A C 1
ATOM 2412 O O . ARG A 1 306 ? 8.069 3.847 -24.741 1.00 87.69 306 ARG A O 1
ATOM 2419 N N . ARG A 1 307 ? 8.805 1.752 -24.358 1.00 83.69 307 ARG A N 1
ATOM 2420 C CA . ARG A 1 307 ? 9.625 2.062 -23.187 1.00 83.69 307 ARG A CA 1
ATOM 2421 C C . ARG A 1 307 ? 11.108 2.009 -23.550 1.00 83.69 307 ARG A C 1
ATOM 2423 O O . ARG A 1 307 ? 11.526 1.172 -24.344 1.00 83.69 307 ARG A O 1
ATOM 2430 N N . LEU A 1 308 ? 11.885 2.919 -22.972 1.00 83.50 308 LEU A N 1
ATOM 2431 C CA . LEU A 1 308 ? 13.337 3.015 -23.108 1.00 83.50 308 LEU A CA 1
ATOM 2432 C C . LEU A 1 308 ? 13.954 2.960 -21.709 1.00 83.50 308 LEU A C 1
ATOM 2434 O O . LEU A 1 308 ? 13.644 3.811 -20.875 1.00 83.50 308 LEU A O 1
ATOM 2438 N N . VAL A 1 309 ? 14.837 1.998 -21.443 1.00 75.81 309 VAL A N 1
ATOM 2439 C CA . VAL A 1 309 ? 15.589 1.942 -20.174 1.00 75.81 309 VAL A CA 1
ATOM 2440 C C . VAL A 1 309 ? 16.680 3.020 -20.173 1.00 75.81 309 VAL A C 1
ATOM 2442 O O . VAL A 1 309 ? 17.313 3.244 -21.206 1.00 75.81 309 VAL A O 1
ATOM 2445 N N . THR A 1 310 ? 16.954 3.667 -19.038 1.00 78.75 310 THR A N 1
ATOM 2446 C CA . THR A 1 310 ? 18.098 4.589 -18.904 1.00 78.75 310 THR A CA 1
ATOM 2447 C C . THR A 1 310 ? 19.334 3.899 -18.318 1.00 78.75 310 THR A C 1
ATOM 2449 O O . THR A 1 310 ? 19.231 3.090 -17.395 1.00 78.75 310 THR A O 1
ATOM 2452 N N . ASP A 1 311 ? 20.511 4.234 -18.839 1.00 80.44 311 ASP A N 1
ATOM 2453 C CA . ASP A 1 311 ? 21.817 3.680 -18.457 1.00 80.44 311 ASP A CA 1
ATOM 2454 C C . ASP A 1 311 ? 22.851 4.803 -18.313 1.00 80.44 311 ASP A C 1
ATOM 2456 O O . ASP A 1 311 ? 22.745 5.823 -18.996 1.00 80.44 311 ASP A O 1
ATOM 2460 N N . PHE A 1 312 ? 23.878 4.592 -17.492 1.00 85.62 312 PHE A N 1
ATOM 2461 C CA . PHE A 1 312 ? 24.893 5.603 -17.177 1.00 85.62 312 PHE A CA 1
ATOM 2462 C C . PHE A 1 312 ? 26.287 5.013 -17.353 1.00 85.62 312 PHE A C 1
ATOM 2464 O O . PHE A 1 312 ? 26.551 3.902 -16.891 1.00 85.62 312 PHE A O 1
ATOM 2471 N N . LYS A 1 313 ? 27.170 5.726 -18.061 1.00 81.25 313 LYS A N 1
ATOM 2472 C CA . LYS A 1 313 ? 28.540 5.272 -18.333 1.00 81.25 313 LYS A CA 1
ATOM 2473 C C . LYS A 1 313 ? 29.534 6.417 -18.220 1.00 81.25 313 LYS A C 1
ATOM 2475 O O . LYS A 1 313 ? 29.417 7.422 -18.917 1.00 81.25 313 LYS A O 1
ATOM 2480 N N . GLU A 1 314 ? 30.530 6.209 -17.375 1.00 67.25 314 GLU A N 1
ATOM 2481 C CA . GLU A 1 314 ? 31.746 7.014 -17.342 1.00 67.25 314 GLU A CA 1
ATOM 2482 C C . GLU A 1 314 ? 32.552 6.782 -18.631 1.00 67.25 314 GLU A C 1
ATOM 2484 O O . GLU A 1 314 ? 32.507 5.692 -19.213 1.00 67.25 314 GLU A O 1
ATOM 2489 N N . GLY A 1 315 ? 33.271 7.809 -19.087 1.00 57.28 315 GLY A N 1
ATOM 2490 C CA . GLY A 1 315 ? 34.043 7.772 -20.326 1.00 57.28 315 GLY A CA 1
ATOM 2491 C C . GLY A 1 315 ? 33.213 8.118 -21.564 1.00 57.28 315 GLY A C 1
ATOM 2492 O O . GLY A 1 315 ? 32.555 7.264 -22.172 1.00 57.28 315 GLY A O 1
ATOM 2493 N N . GLY A 1 316 ? 33.300 9.375 -21.993 1.00 51.91 316 GLY A N 1
ATOM 2494 C CA . GLY A 1 316 ? 32.819 9.808 -23.305 1.00 51.91 316 GLY A CA 1
ATOM 2495 C C . GLY A 1 316 ? 32.412 11.274 -23.344 1.00 51.91 316 GLY A C 1
ATOM 2496 O O . GLY A 1 316 ? 31.828 11.789 -22.395 1.00 51.91 316 GLY A O 1
ATOM 2497 N N . THR A 1 317 ? 32.662 11.924 -24.482 1.00 38.59 317 THR A N 1
ATOM 2498 C CA . THR A 1 317 ? 32.317 13.330 -24.705 1.00 38.59 317 THR A CA 1
ATOM 2499 C C . THR A 1 317 ? 30.828 13.587 -24.476 1.00 38.59 317 THR A C 1
ATOM 2501 O O . THR A 1 317 ? 29.967 13.064 -25.188 1.00 38.59 317 THR A O 1
ATOM 2504 N N . ALA A 1 318 ? 30.526 14.423 -23.482 1.00 36.97 318 ALA A N 1
ATOM 2505 C CA . ALA A 1 318 ? 29.188 14.959 -23.290 1.00 36.97 318 ALA A CA 1
ATOM 2506 C C . ALA A 1 318 ? 28.840 15.865 -24.481 1.00 36.97 318 ALA A C 1
ATOM 2508 O O . ALA A 1 318 ? 29.590 16.787 -24.803 1.00 36.97 318 ALA A O 1
ATOM 2509 N N . VAL A 1 319 ? 27.706 15.608 -25.136 1.00 38.41 319 VAL A N 1
ATOM 2510 C CA . VAL A 1 319 ? 27.221 16.459 -26.228 1.00 38.41 319 VAL A CA 1
ATOM 2511 C C . VAL A 1 319 ? 26.597 17.709 -25.615 1.00 38.41 319 VAL A C 1
ATOM 2513 O O . VAL A 1 319 ? 25.446 17.700 -25.177 1.00 38.41 319 VAL A O 1
ATOM 2516 N N . THR A 1 320 ? 27.374 18.788 -25.558 1.00 30.88 320 THR A N 1
ATOM 2517 C CA . THR A 1 320 ? 26.852 20.124 -25.267 1.00 30.88 320 THR A CA 1
ATOM 2518 C C . THR A 1 320 ? 25.918 20.576 -26.398 1.00 30.88 320 THR A C 1
ATOM 2520 O O . THR A 1 320 ? 26.175 20.281 -27.566 1.00 30.88 320 THR A O 1
ATOM 2523 N N . PRO A 1 321 ? 24.815 21.283 -26.093 1.00 29.77 321 PRO A N 1
ATOM 2524 C CA . PRO A 1 321 ? 23.907 21.772 -27.124 1.00 29.77 321 PRO A CA 1
ATOM 2525 C C . PRO A 1 321 ? 24.555 22.929 -27.896 1.00 29.77 321 PRO A C 1
ATOM 2527 O O . PRO A 1 321 ? 24.719 24.031 -27.367 1.00 29.77 321 PRO A O 1
ATOM 2530 N N . GLU A 1 322 ? 24.912 22.686 -29.156 1.00 26.84 322 GLU A N 1
ATOM 2531 C CA . GLU A 1 322 ? 25.356 23.741 -30.067 1.00 26.84 322 GLU A CA 1
ATOM 2532 C C . GLU A 1 322 ? 24.241 24.770 -30.314 1.00 26.84 322 GLU A C 1
ATOM 2534 O O . GLU A 1 322 ? 23.047 24.459 -30.316 1.00 26.84 322 GLU A O 1
ATOM 2539 N N . LYS A 1 323 ? 24.636 26.027 -30.536 1.00 28.02 323 LYS A N 1
ATOM 2540 C CA . LYS A 1 323 ? 23.713 27.079 -30.973 1.00 28.02 323 LYS A CA 1
ATOM 2541 C C . LYS A 1 323 ? 23.497 26.948 -32.478 1.00 28.02 323 LYS A C 1
ATOM 2543 O O . LYS A 1 323 ? 24.474 26.927 -33.220 1.00 28.02 323 LYS A O 1
ATOM 2548 N N . ASN A 1 324 ? 22.235 26.924 -32.910 1.00 28.61 324 ASN A N 1
ATOM 2549 C CA . ASN A 1 324 ? 21.850 26.870 -34.322 1.00 28.61 324 ASN A CA 1
ATOM 2550 C C . ASN A 1 324 ? 22.652 27.857 -35.189 1.00 28.61 324 ASN A C 1
ATOM 2552 O O . ASN A 1 324 ? 22.594 29.064 -34.959 1.00 28.61 324 ASN A O 1
ATOM 2556 N N . ASN A 1 325 ? 23.294 27.340 -36.235 1.00 26.47 325 ASN A N 1
ATOM 2557 C CA . ASN A 1 325 ? 23.699 28.072 -37.432 1.00 26.47 325 ASN A CA 1
ATOM 2558 C C . ASN A 1 325 ? 23.611 27.127 -38.643 1.00 26.47 325 ASN A C 1
ATOM 2560 O O . ASN A 1 325 ? 23.543 25.908 -38.485 1.00 26.47 325 ASN A O 1
ATOM 2564 N N . ILE A 1 326 ? 23.517 27.696 -39.845 1.00 26.75 326 ILE A N 1
ATOM 2565 C CA . ILE A 1 326 ? 23.126 26.978 -41.070 1.00 26.75 326 ILE A CA 1
ATOM 2566 C C . ILE A 1 326 ? 24.370 26.460 -41.825 1.00 26.75 326 ILE A C 1
ATOM 2568 O O . ILE A 1 326 ? 25.439 27.061 -41.752 1.00 26.75 326 ILE A O 1
ATOM 2572 N N . ALA A 1 327 ? 24.224 25.322 -42.515 1.00 25.33 327 ALA A N 1
ATOM 2573 C CA . ALA A 1 327 ? 25.285 24.608 -43.245 1.00 25.33 327 ALA A CA 1
ATOM 2574 C C . ALA A 1 327 ? 25.724 25.329 -44.554 1.00 25.33 327 ALA A C 1
ATOM 2576 O O . ALA A 1 327 ? 25.087 26.320 -44.925 1.00 25.33 327 ALA A O 1
ATOM 2577 N N . PRO A 1 328 ? 26.779 24.860 -45.272 1.00 31.50 328 PRO A N 1
ATOM 2578 C CA . PRO A 1 328 ? 26.582 23.698 -46.161 1.00 31.50 328 PRO A CA 1
ATOM 2579 C C . PRO A 1 328 ? 27.784 22.734 -46.399 1.00 31.50 328 PRO A C 1
ATOM 2581 O O . PRO A 1 328 ? 28.944 23.127 -46.392 1.00 31.50 328 PRO A O 1
ATOM 2584 N N . ASP A 1 329 ? 27.417 21.496 -46.759 1.00 24.62 329 ASP A N 1
ATOM 2585 C CA . ASP A 1 329 ? 28.030 20.584 -47.754 1.00 24.62 329 ASP A CA 1
ATOM 2586 C C . ASP A 1 329 ? 29.377 19.824 -47.603 1.00 24.62 329 ASP A C 1
ATOM 2588 O O . ASP A 1 329 ? 30.287 20.174 -46.859 1.00 24.62 329 ASP A O 1
ATOM 2592 N N . ALA A 1 330 ? 29.456 18.784 -48.457 1.00 24.97 330 ALA A N 1
ATOM 2593 C CA . ALA A 1 330 ? 30.601 17.969 -48.908 1.00 24.97 330 ALA A CA 1
ATOM 2594 C C . ALA A 1 330 ? 31.101 16.752 -48.075 1.00 24.97 330 ALA A C 1
ATOM 2596 O O . ALA A 1 330 ? 31.450 16.814 -46.901 1.00 24.97 330 ALA A O 1
ATOM 2597 N N . ALA A 1 331 ? 31.227 15.625 -48.790 1.00 23.12 331 ALA A N 1
ATOM 2598 C CA . ALA A 1 331 ? 31.915 14.360 -48.460 1.00 23.12 331 ALA A CA 1
ATOM 2599 C C . ALA A 1 331 ? 32.927 14.058 -49.621 1.00 23.12 331 ALA A C 1
ATOM 2601 O O . ALA A 1 331 ? 33.056 14.946 -50.470 1.00 23.12 331 ALA A O 1
ATOM 2602 N N . PRO A 1 332 ? 33.602 12.882 -49.798 1.00 32.69 332 PRO A N 1
ATOM 2603 C CA . PRO A 1 332 ? 33.535 11.586 -49.085 1.00 32.69 332 PRO A CA 1
ATOM 2604 C C . PRO A 1 332 ? 34.911 10.854 -48.890 1.00 32.69 332 PRO A C 1
ATOM 2606 O O . PRO A 1 332 ? 35.962 11.443 -49.101 1.00 32.69 332 PRO A O 1
ATOM 2609 N N . ALA A 1 333 ? 34.876 9.524 -48.628 1.00 24.34 333 ALA A N 1
ATOM 2610 C CA . ALA A 1 333 ? 35.948 8.515 -48.873 1.00 24.34 333 ALA A CA 1
ATOM 2611 C C . ALA A 1 333 ? 37.174 8.485 -47.897 1.00 24.34 333 ALA A C 1
ATOM 2613 O O . ALA A 1 333 ? 37.505 9.502 -47.311 1.00 24.34 333 ALA A O 1
ATOM 2614 N N . LYS A 1 334 ? 37.915 7.373 -47.650 1.00 22.73 334 LYS A N 1
ATOM 2615 C CA . LYS A 1 334 ? 37.806 5.928 -48.025 1.00 22.73 334 LYS A CA 1
ATOM 2616 C C . LYS A 1 334 ? 38.751 5.009 -47.170 1.00 22.73 334 LYS A C 1
ATOM 2618 O O . LYS A 1 334 ? 39.923 5.322 -47.057 1.00 22.73 334 LYS A O 1
ATOM 2623 N N . VAL A 1 335 ? 38.268 3.809 -46.778 1.00 23.45 335 VAL A N 1
ATOM 2624 C CA . VAL A 1 335 ? 38.911 2.454 -46.923 1.00 23.45 335 VAL A CA 1
ATOM 2625 C C . VAL A 1 335 ? 40.099 1.927 -46.041 1.00 23.45 335 VAL A C 1
ATOM 2627 O O . VAL A 1 335 ? 41.115 2.578 -45.861 1.00 23.45 335 VAL A O 1
ATOM 2630 N N . GLN A 1 336 ? 39.969 0.625 -45.678 1.00 22.66 336 GLN A N 1
ATOM 2631 C CA . GLN A 1 336 ? 40.963 -0.444 -45.344 1.00 22.66 336 GLN A CA 1
ATOM 2632 C C . GLN A 1 336 ? 41.572 -0.670 -43.931 1.00 22.66 336 GLN A C 1
ATOM 2634 O O . GLN A 1 336 ? 41.667 0.216 -43.091 1.00 22.66 336 GLN A O 1
ATOM 2639 N N . ALA A 1 337 ? 41.914 -1.956 -43.707 1.00 23.81 337 ALA A N 1
ATOM 2640 C CA . ALA A 1 337 ? 42.513 -2.651 -42.546 1.00 23.81 337 ALA A CA 1
ATOM 2641 C C . ALA A 1 337 ? 42.822 -4.128 -42.961 1.00 23.81 337 ALA A C 1
ATOM 2643 O O . ALA A 1 337 ? 42.427 -4.493 -44.076 1.00 23.81 337 ALA A O 1
ATOM 2644 N N . PRO A 1 338 ? 43.381 -5.037 -42.117 1.00 37.56 338 PRO A N 1
ATOM 2645 C CA . PRO A 1 338 ? 44.146 -4.877 -40.874 1.00 37.56 338 PRO A CA 1
ATOM 2646 C C . PRO A 1 338 ? 45.660 -5.134 -41.152 1.00 37.56 338 PRO A C 1
ATOM 2648 O O . PRO A 1 338 ? 46.216 -4.185 -41.704 1.00 37.56 338 PRO A O 1
ATOM 2651 N N . PRO A 1 339 ? 46.368 -6.288 -40.935 1.00 36.56 339 PRO A N 1
ATOM 2652 C CA . PRO A 1 339 ? 46.146 -7.555 -40.191 1.00 36.56 339 PRO A CA 1
ATOM 2653 C C . PRO A 1 339 ? 47.188 -7.851 -39.062 1.00 36.56 339 PRO A C 1
ATOM 2655 O O . PRO A 1 339 ? 48.119 -7.086 -38.840 1.00 36.56 339 PRO A O 1
ATOM 2658 N N . GLY A 1 340 ? 47.062 -8.999 -38.372 1.00 24.64 340 GLY A N 1
ATOM 2659 C CA . GLY A 1 340 ? 48.032 -9.556 -37.398 1.00 24.64 340 GLY A CA 1
ATOM 2660 C C . GLY A 1 340 ? 47.524 -10.874 -36.767 1.00 24.64 340 GLY A C 1
ATOM 2661 O O . GLY A 1 340 ? 46.313 -11.094 -36.767 1.00 24.64 340 GLY A O 1
ATOM 2662 N N . HIS A 1 341 ? 48.394 -11.785 -36.294 1.00 24.97 341 HIS A N 1
ATOM 2663 C CA . HIS A 1 341 ? 48.003 -13.166 -35.905 1.00 24.97 341 HIS A CA 1
ATOM 2664 C C . HIS A 1 341 ? 48.773 -13.752 -34.687 1.00 24.97 341 HIS A C 1
ATOM 2666 O O . HIS A 1 341 ? 49.536 -13.020 -34.064 1.00 24.97 341 HIS A O 1
ATOM 2672 N N . PHE A 1 342 ? 48.591 -15.062 -34.399 1.00 25.22 342 PHE A N 1
ATOM 2673 C CA . PHE A 1 342 ? 49.001 -15.848 -33.195 1.00 25.22 342 PHE A CA 1
ATOM 2674 C C . PHE A 1 342 ? 48.114 -15.603 -31.942 1.00 25.22 342 PHE A C 1
ATOM 2676 O O . PHE A 1 342 ? 47.565 -14.517 -31.795 1.00 25.22 342 PHE A O 1
ATOM 2683 N N . GLY A 1 343 ? 47.854 -16.540 -31.007 1.00 22.41 343 GLY A N 1
ATOM 2684 C CA . GLY A 1 343 ? 48.305 -17.939 -30.786 1.00 22.41 343 GLY A CA 1
ATOM 2685 C C . GLY A 1 343 ? 49.009 -18.110 -29.413 1.00 22.41 343 GLY A C 1
ATOM 2686 O O . GLY A 1 343 ? 49.758 -17.212 -29.057 1.00 22.41 343 GLY A O 1
ATOM 2687 N N . THR A 1 344 ? 48.864 -19.157 -28.570 1.00 22.39 344 THR A N 1
ATOM 2688 C CA . THR A 1 344 ? 48.089 -20.434 -28.585 1.00 22.39 344 THR A CA 1
ATOM 2689 C C . THR A 1 344 ? 48.042 -21.132 -27.185 1.00 22.39 344 THR A C 1
ATOM 2691 O O . THR A 1 344 ? 49.092 -21.262 -26.572 1.00 22.39 344 THR A O 1
ATOM 2694 N N . THR A 1 345 ? 46.886 -21.713 -26.784 1.00 22.23 345 THR A N 1
ATOM 2695 C CA . THR A 1 345 ? 46.667 -22.981 -25.985 1.00 22.23 345 THR A CA 1
ATOM 2696 C C . THR A 1 345 ? 47.225 -23.234 -24.543 1.00 22.23 345 THR A C 1
ATOM 2698 O O . THR A 1 345 ? 48.144 -22.560 -24.114 1.00 22.23 345 THR A O 1
ATOM 2701 N N . SER A 1 346 ? 46.672 -24.297 -23.892 1.00 23.70 346 SER A N 1
ATOM 2702 C CA . SER A 1 346 ? 4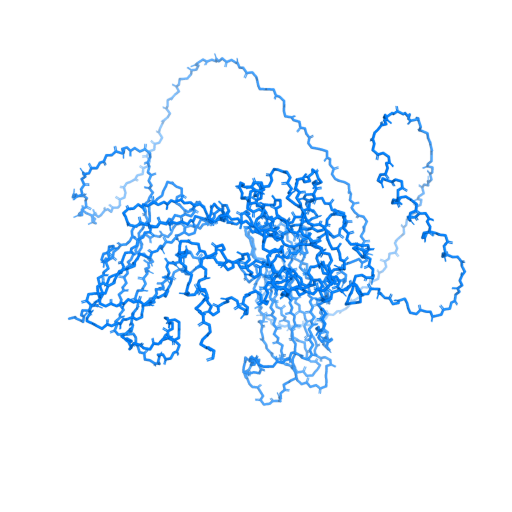6.915 -24.969 -22.563 1.00 23.70 346 SER A CA 1
ATOM 2703 C C . SER A 1 346 ? 46.208 -24.384 -21.305 1.00 23.70 346 SER A C 1
ATOM 2705 O O . SER A 1 346 ? 45.971 -23.182 -21.270 1.00 23.70 346 SER A O 1
ATOM 2707 N N . SER A 1 347 ? 45.666 -25.097 -20.282 1.00 22.72 347 SER A N 1
ATOM 2708 C CA . SER A 1 347 ? 45.728 -26.478 -19.684 1.00 22.72 347 SER A CA 1
ATOM 2709 C C . SER A 1 347 ? 46.906 -26.739 -18.713 1.00 22.72 347 SER A C 1
ATOM 2711 O O . SER A 1 347 ? 48.020 -26.366 -19.053 1.00 22.72 347 SER A O 1
ATOM 2713 N N . GLU A 1 348 ? 46.813 -27.396 -17.536 1.00 25.95 348 GLU A N 1
ATOM 2714 C CA . GLU A 1 348 ? 45.769 -28.101 -16.717 1.00 25.95 348 GLU A CA 1
ATOM 2715 C C . GLU A 1 348 ? 46.368 -28.340 -15.273 1.00 25.95 348 GLU A C 1
ATOM 2717 O O . GLU A 1 348 ? 47.525 -27.969 -15.095 1.00 25.95 348 GLU A O 1
ATOM 2722 N N . ASP A 1 349 ? 45.826 -28.913 -14.169 1.00 25.88 349 ASP A N 1
ATOM 2723 C CA . ASP A 1 349 ? 44.561 -29.514 -13.635 1.00 25.88 349 ASP A CA 1
ATOM 2724 C C . ASP A 1 349 ? 44.724 -29.699 -12.067 1.00 25.88 349 ASP A C 1
ATOM 2726 O O . ASP A 1 349 ? 45.809 -29.429 -11.556 1.00 25.88 349 ASP A O 1
ATOM 2730 N N . LYS A 1 350 ? 43.722 -30.237 -11.323 1.00 26.17 350 LYS A N 1
ATOM 2731 C CA . LYS A 1 350 ? 43.741 -30.807 -9.926 1.00 26.17 350 LYS A CA 1
ATOM 2732 C C . LYS A 1 350 ? 43.760 -29.827 -8.719 1.00 26.17 350 LYS A C 1
ATOM 2734 O O . LYS A 1 350 ? 44.498 -28.857 -8.709 1.00 26.17 350 LYS A O 1
ATOM 2739 N N . GLN A 1 351 ? 42.839 -29.904 -7.730 1.00 24.33 351 GLN A N 1
ATOM 2740 C CA . GLN A 1 351 ? 42.506 -30.921 -6.680 1.00 24.33 351 GLN A CA 1
ATOM 2741 C C . GLN A 1 351 ? 43.407 -30.860 -5.415 1.00 24.33 351 GLN A C 1
ATOM 2743 O O . GLN A 1 351 ? 44.599 -30.633 -5.536 1.00 24.33 351 GLN A O 1
ATOM 2748 N N . THR A 1 352 ? 42.940 -31.103 -4.172 1.00 25.11 352 THR A N 1
ATOM 2749 C CA . THR A 1 352 ? 41.642 -31.654 -3.678 1.00 25.11 352 THR A CA 1
ATOM 2750 C C . THR A 1 352 ? 40.790 -30.592 -2.912 1.00 25.11 352 THR A C 1
ATOM 2752 O O . THR A 1 352 ? 40.623 -29.531 -3.499 1.00 25.11 352 THR A O 1
ATOM 2755 N N . ALA A 1 353 ? 40.144 -30.686 -1.725 1.00 26.80 353 ALA A N 1
ATOM 2756 C CA . ALA A 1 353 ? 40.056 -31.650 -0.600 1.00 26.80 353 ALA A CA 1
ATOM 2757 C C . ALA A 1 353 ? 38.603 -31.811 -0.040 1.00 26.80 353 ALA A C 1
ATOM 2759 O O . ALA A 1 353 ? 37.676 -32.044 -0.814 1.00 26.80 353 ALA A O 1
ATOM 2760 N N . LYS A 1 354 ? 38.391 -31.775 1.294 1.00 24.88 354 LYS A N 1
ATOM 2761 C CA . LYS A 1 354 ? 37.116 -31.965 2.045 1.00 24.88 354 LYS A CA 1
ATOM 2762 C C . LYS A 1 354 ? 37.114 -31.089 3.315 1.00 24.88 354 LYS A C 1
ATOM 2764 O O . LYS A 1 354 ? 38.157 -30.997 3.951 1.00 24.88 354 LYS A O 1
ATOM 2769 N N . LEU A 1 355 ? 36.000 -30.452 3.708 1.00 24.92 355 LEU A N 1
ATOM 2770 C CA . LEU A 1 355 ? 34.990 -30.858 4.728 1.00 24.92 355 LEU A CA 1
ATOM 2771 C C . LEU A 1 355 ? 33.953 -29.694 4.880 1.00 24.92 355 LEU A C 1
ATOM 2773 O O . LEU A 1 355 ? 34.132 -28.676 4.224 1.00 24.92 355 LEU A O 1
ATOM 2777 N N . THR A 1 356 ? 32.858 -29.708 5.664 1.00 29.92 356 THR A N 1
ATOM 2778 C CA . THR A 1 356 ? 32.283 -30.663 6.646 1.00 29.92 356 THR A CA 1
ATOM 2779 C C . THR A 1 356 ? 30.881 -31.170 6.200 1.00 29.92 356 THR A C 1
ATOM 2781 O O . THR A 1 356 ? 30.760 -31.671 5.077 1.00 29.92 356 THR A O 1
ATOM 2784 N N . HIS A 1 357 ? 29.835 -31.143 7.056 1.00 27.47 357 HIS A N 1
ATOM 2785 C CA . HIS A 1 357 ? 28.519 -31.758 6.788 1.00 27.47 357 HIS A CA 1
ATOM 2786 C C . HIS A 1 357 ? 27.354 -31.267 7.699 1.00 27.47 357 HIS A C 1
ATOM 2788 O O . HIS A 1 357 ? 27.065 -31.885 8.717 1.00 27.47 357 HIS A O 1
ATOM 2794 N N . SER A 1 358 ? 26.599 -30.236 7.297 1.00 30.12 358 SER A N 1
ATOM 2795 C CA . SER A 1 358 ? 25.215 -29.989 7.769 1.00 30.12 358 SER A CA 1
ATOM 2796 C C . SER A 1 358 ? 24.463 -29.114 6.752 1.00 30.12 358 SER A C 1
ATOM 2798 O O . SER A 1 358 ? 25.016 -28.111 6.318 1.00 30.12 358 SER A O 1
ATOM 2800 N N . GLY A 1 359 ? 23.255 -29.507 6.314 1.00 34.94 359 GLY A N 1
ATOM 2801 C CA . GLY A 1 359 ? 22.446 -28.730 5.343 1.00 34.94 359 GLY A CA 1
ATOM 2802 C C . GLY A 1 359 ? 22.044 -29.419 4.021 1.00 34.94 359 GLY A C 1
ATOM 2803 O O . GLY A 1 359 ? 21.622 -28.755 3.078 1.00 34.94 359 GLY A O 1
ATOM 2804 N N . ARG A 1 360 ? 22.159 -30.751 3.891 1.00 31.20 360 ARG A N 1
ATOM 2805 C CA . ARG A 1 360 ? 22.007 -31.437 2.583 1.00 31.20 360 ARG A CA 1
ATOM 2806 C C . ARG A 1 360 ? 20.574 -31.654 2.068 1.00 31.20 360 ARG A C 1
ATOM 2808 O O . ARG A 1 360 ? 20.418 -31.970 0.888 1.00 31.20 360 ARG A O 1
ATOM 2815 N N . ASN A 1 361 ? 19.536 -31.489 2.890 1.00 37.91 361 ASN A N 1
ATOM 2816 C CA . ASN A 1 361 ? 18.179 -31.926 2.520 1.00 37.91 361 ASN A CA 1
ATOM 2817 C C . ASN A 1 361 ? 17.442 -30.969 1.564 1.00 37.91 361 ASN A C 1
ATOM 2819 O O . ASN A 1 361 ? 16.664 -31.431 0.732 1.00 37.91 361 ASN A O 1
ATOM 2823 N N . GLN A 1 362 ? 17.721 -29.664 1.620 1.00 38.19 362 GLN A N 1
ATOM 2824 C CA . GLN A 1 362 ? 17.100 -28.667 0.734 1.00 38.19 362 GLN A CA 1
ATOM 2825 C C . GLN A 1 362 ? 17.806 -28.629 -0.637 1.00 38.19 362 GLN A C 1
ATOM 2827 O O . GLN A 1 362 ? 17.174 -28.631 -1.694 1.00 38.19 362 GLN A O 1
ATOM 2832 N N . GLU A 1 363 ? 19.140 -28.717 -0.639 1.00 35.53 363 GLU A N 1
ATOM 2833 C CA . GLU A 1 363 ? 19.961 -28.611 -1.851 1.00 35.53 363 GLU A CA 1
ATOM 2834 C C . GLU A 1 363 ? 19.800 -29.811 -2.813 1.00 35.53 363 GLU A C 1
ATOM 2836 O O . GLU A 1 363 ? 19.824 -29.654 -4.040 1.00 35.53 363 GLU A O 1
ATOM 2841 N N . GLN A 1 364 ? 19.591 -31.026 -2.285 1.00 30.59 364 GLN A N 1
ATOM 2842 C CA . GLN A 1 364 ? 19.405 -32.225 -3.114 1.00 30.59 364 GLN A CA 1
ATOM 2843 C C . GLN A 1 364 ? 18.095 -32.216 -3.914 1.00 30.59 364 GLN A C 1
ATOM 2845 O O . GLN A 1 364 ? 18.057 -32.784 -5.011 1.00 30.59 364 GLN A O 1
ATOM 2850 N N . HIS A 1 365 ? 17.043 -31.554 -3.420 1.00 36.50 365 HIS A N 1
ATOM 2851 C CA . HIS A 1 365 ? 15.772 -31.437 -4.138 1.00 36.50 365 HIS A CA 1
ATOM 2852 C C . HIS A 1 365 ? 15.959 -30.610 -5.424 1.00 36.50 365 HIS A C 1
ATOM 2854 O O . HIS A 1 365 ? 15.703 -31.091 -6.533 1.00 36.50 365 HIS A O 1
ATOM 2860 N N . ASN A 1 366 ? 16.563 -29.425 -5.290 1.00 37.66 366 ASN A N 1
ATOM 2861 C CA . ASN A 1 366 ? 16.847 -28.514 -6.404 1.00 37.66 366 ASN A CA 1
ATOM 2862 C C . ASN A 1 366 ? 17.823 -29.125 -7.429 1.00 37.66 366 ASN A C 1
ATOM 2864 O O . ASN A 1 366 ? 17.656 -28.950 -8.642 1.00 37.66 366 ASN A O 1
ATOM 2868 N N . LYS A 1 367 ? 18.804 -29.920 -6.974 1.00 32.94 367 LYS A N 1
ATOM 2869 C CA . LYS A 1 367 ? 19.712 -30.672 -7.861 1.00 32.94 367 LYS A CA 1
ATOM 2870 C C . LYS A 1 367 ? 19.001 -31.791 -8.639 1.00 32.94 367 LYS A C 1
ATOM 2872 O O . LYS A 1 367 ? 19.329 -32.002 -9.810 1.00 32.94 367 LYS A O 1
ATOM 2877 N N . LYS A 1 368 ? 17.997 -32.467 -8.061 1.00 30.02 368 LYS A N 1
ATOM 2878 C CA . LYS A 1 368 ? 17.174 -33.469 -8.774 1.00 30.02 368 LYS A CA 1
ATOM 2879 C C . LYS A 1 368 ? 16.333 -32.838 -9.889 1.00 30.02 368 LYS A C 1
ATOM 2881 O O . LYS A 1 368 ? 16.289 -33.391 -10.988 1.00 30.02 368 LYS A O 1
ATOM 2886 N N . ILE A 1 369 ? 15.737 -31.668 -9.643 1.00 40.34 369 ILE A N 1
ATOM 2887 C CA . ILE A 1 369 ? 14.946 -30.926 -10.642 1.00 40.34 369 ILE A CA 1
ATOM 2888 C C . ILE A 1 369 ? 15.838 -30.471 -11.810 1.00 40.34 369 ILE A C 1
ATOM 2890 O O . ILE A 1 369 ? 15.581 -30.833 -12.961 1.00 40.34 369 ILE A O 1
ATOM 2894 N N . LYS A 1 370 ? 16.958 -29.781 -11.531 1.00 36.50 370 LYS A N 1
ATOM 2895 C CA . LYS A 1 370 ? 17.890 -29.313 -12.580 1.00 36.50 370 LYS A CA 1
ATOM 2896 C C . LYS A 1 370 ? 18.498 -30.455 -13.413 1.00 36.50 370 LYS A C 1
ATOM 2898 O O . LYS A 1 370 ? 18.769 -30.251 -14.596 1.00 36.50 370 LYS A O 1
ATOM 2903 N N . LYS A 1 371 ? 18.676 -31.664 -12.855 1.00 31.69 371 LYS A N 1
ATOM 2904 C CA . LYS A 1 371 ? 19.172 -32.827 -13.622 1.00 31.69 371 LYS A CA 1
ATOM 2905 C C . LYS A 1 371 ? 18.105 -33.457 -14.531 1.00 31.69 371 LYS A C 1
ATOM 2907 O O . LYS A 1 371 ? 18.464 -33.964 -15.589 1.00 31.69 371 LYS A O 1
ATOM 2912 N N . ARG A 1 372 ? 16.812 -33.387 -14.181 1.00 31.20 372 ARG A N 1
ATOM 2913 C CA . ARG A 1 372 ? 15.718 -33.930 -15.015 1.00 31.20 372 ARG A CA 1
ATOM 2914 C C . ARG A 1 372 ? 15.458 -33.079 -16.266 1.00 31.20 372 ARG A C 1
ATOM 2916 O O . ARG A 1 372 ? 15.239 -33.636 -17.337 1.00 31.20 372 ARG A O 1
ATOM 2923 N N . ASN A 1 373 ? 15.582 -31.754 -16.159 1.00 34.03 373 ASN A N 1
ATOM 2924 C CA . ASN A 1 373 ? 15.324 -30.832 -17.276 1.00 34.03 373 ASN A CA 1
ATOM 2925 C C . ASN A 1 373 ? 16.479 -30.727 -18.294 1.00 34.03 373 ASN A C 1
ATOM 2927 O O . ASN A 1 373 ? 16.267 -30.236 -19.396 1.00 34.03 373 ASN A O 1
ATOM 2931 N N . ARG A 1 374 ? 17.689 -31.215 -17.976 1.00 31.05 374 ARG A N 1
ATOM 2932 C CA . ARG A 1 374 ? 18.828 -31.240 -18.921 1.00 31.05 374 ARG A CA 1
ATOM 2933 C C . ARG A 1 374 ? 18.824 -32.414 -19.912 1.00 31.05 374 ARG A C 1
ATOM 2935 O O . ARG A 1 374 ? 19.656 -32.431 -20.806 1.00 31.05 374 ARG A O 1
ATOM 2942 N N . SER A 1 375 ? 17.917 -33.382 -19.768 1.00 29.31 375 SER A N 1
ATOM 2943 C CA . SER A 1 375 ? 17.960 -34.663 -20.498 1.00 29.31 375 SER A CA 1
ATOM 2944 C C . SER A 1 375 ? 16.921 -34.792 -21.627 1.00 29.31 375 SER A C 1
ATOM 2946 O O . SER A 1 375 ? 16.522 -35.910 -21.948 1.00 29.31 375 SER A O 1
ATOM 2948 N N . ARG A 1 376 ? 16.421 -33.675 -22.181 1.00 34.56 376 ARG A N 1
ATOM 2949 C CA . ARG A 1 376 ? 15.335 -33.670 -23.188 1.00 34.56 376 ARG A CA 1
ATOM 2950 C C . ARG A 1 376 ? 15.547 -32.799 -24.435 1.00 34.56 376 ARG A C 1
ATOM 2952 O O . ARG A 1 376 ? 14.678 -32.800 -25.294 1.00 34.56 376 ARG A O 1
ATOM 2959 N N . ASN A 1 377 ? 16.690 -32.125 -24.575 1.00 32.62 377 ASN A N 1
ATOM 2960 C CA . ASN A 1 377 ? 17.017 -31.347 -25.776 1.00 32.62 377 ASN A CA 1
ATOM 2961 C C . ASN A 1 377 ? 18.146 -32.024 -26.567 1.00 32.62 377 ASN A C 1
ATOM 2963 O O . ASN A 1 377 ? 19.298 -31.599 -26.510 1.00 32.62 377 ASN A O 1
ATOM 2967 N N . SER A 1 378 ? 17.795 -33.078 -27.301 1.00 34.47 378 SER A N 1
ATOM 2968 C CA . SER A 1 378 ? 18.636 -33.712 -28.322 1.00 34.47 378 SER A CA 1
ATOM 2969 C C . SER A 1 378 ? 17.722 -34.411 -29.329 1.00 34.47 378 SER A C 1
ATOM 2971 O O . SER A 1 378 ? 17.127 -35.423 -28.964 1.00 34.47 378 SER A O 1
ATOM 2973 N N . ASN A 1 379 ? 17.638 -33.864 -30.550 1.00 33.09 379 ASN A N 1
ATOM 2974 C CA . ASN A 1 379 ? 16.716 -34.243 -31.638 1.00 33.09 379 ASN A CA 1
ATOM 2975 C C . ASN A 1 379 ? 15.239 -33.947 -31.246 1.00 33.09 379 ASN A C 1
ATOM 2977 O O . ASN A 1 379 ? 14.787 -34.342 -30.180 1.00 33.09 379 ASN A O 1
ATOM 2981 N N . ASP A 1 380 ? 14.445 -33.141 -31.954 1.00 33.59 380 ASP A N 1
ATOM 2982 C CA . ASP A 1 380 ? 14.274 -33.044 -33.408 1.00 33.59 380 ASP A CA 1
ATOM 2983 C C . ASP A 1 380 ? 14.098 -31.598 -33.916 1.00 33.59 380 ASP A C 1
ATOM 2985 O O . ASP A 1 380 ? 13.808 -30.669 -33.159 1.00 33.59 380 ASP A O 1
ATOM 2989 N N . GLY A 1 381 ? 14.290 -31.401 -35.224 1.00 39.09 381 GLY A N 1
ATOM 2990 C CA . GLY A 1 381 ? 14.301 -30.087 -35.872 1.00 39.09 381 GLY A CA 1
ATOM 2991 C C . GLY A 1 381 ? 13.006 -29.723 -36.599 1.00 39.09 381 GLY A C 1
ATOM 2992 O O . GLY A 1 381 ? 12.997 -29.709 -37.826 1.00 39.09 381 GLY A O 1
ATOM 2993 N N . GLU A 1 382 ? 11.942 -29.358 -35.875 1.00 32.72 382 GLU A N 1
ATOM 2994 C CA . GLU A 1 382 ? 10.712 -28.835 -36.494 1.00 32.72 382 GLU A CA 1
ATOM 2995 C C . GLU A 1 382 ? 10.093 -27.639 -35.738 1.00 32.72 382 GLU A C 1
ATOM 2997 O O . GLU A 1 382 ? 10.369 -27.386 -34.563 1.00 32.72 382 GLU A O 1
ATOM 3002 N N . LYS A 1 383 ? 9.294 -26.833 -36.450 1.00 41.75 383 LYS A N 1
ATOM 3003 C CA . LYS A 1 383 ? 8.840 -25.494 -36.039 1.00 41.75 383 LYS A CA 1
ATOM 3004 C C . LYS A 1 383 ? 7.747 -25.533 -34.961 1.00 41.75 383 LYS A C 1
ATOM 3006 O O . LYS A 1 383 ? 6.568 -25.387 -35.269 1.00 41.75 383 LYS A O 1
ATOM 3011 N N . ASN A 1 384 ? 8.138 -25.612 -33.692 1.00 30.20 384 ASN A N 1
ATOM 3012 C CA . ASN A 1 384 ? 7.243 -25.331 -32.566 1.00 30.20 384 ASN A CA 1
ATOM 3013 C C . ASN A 1 384 ? 7.565 -23.981 -31.911 1.00 30.20 384 ASN A C 1
ATOM 3015 O O . ASN A 1 384 ? 8.637 -23.787 -31.338 1.00 30.20 384 ASN A O 1
ATOM 3019 N N . CYS A 1 385 ? 6.610 -23.046 -31.955 1.00 28.19 385 CYS A N 1
ATOM 3020 C CA . CYS A 1 385 ? 6.686 -21.801 -31.195 1.00 28.19 385 CYS A CA 1
ATOM 3021 C C . CYS A 1 385 ? 6.620 -22.117 -29.694 1.00 28.19 385 CYS A C 1
ATOM 3023 O O . CYS A 1 385 ? 5.565 -22.494 -29.178 1.00 28.19 385 CYS A O 1
ATOM 3025 N N . ILE A 1 386 ? 7.742 -21.950 -28.990 1.00 30.86 386 ILE A N 1
ATOM 3026 C CA . ILE A 1 386 ? 7.804 -22.116 -27.536 1.00 30.86 386 ILE A CA 1
ATOM 3027 C C . ILE A 1 386 ? 6.920 -21.040 -26.900 1.00 30.86 386 ILE A C 1
ATOM 3029 O O . ILE A 1 386 ? 7.309 -19.876 -26.814 1.00 30.86 386 ILE A O 1
ATOM 3033 N N . LYS A 1 387 ? 5.723 -21.433 -26.448 1.00 29.95 387 LYS A N 1
ATOM 3034 C CA . LYS A 1 387 ? 4.871 -20.576 -25.621 1.00 29.95 387 LYS A CA 1
ATOM 3035 C C . LYS A 1 387 ? 5.642 -20.233 -24.349 1.00 29.95 387 LYS A C 1
ATOM 3037 O O . LYS A 1 387 ? 5.889 -21.118 -23.530 1.00 29.95 387 LYS A O 1
ATOM 3042 N N . GLN A 1 388 ? 5.999 -18.962 -24.181 1.00 41.59 388 GLN A N 1
ATOM 3043 C CA . GLN A 1 388 ? 6.420 -18.448 -22.881 1.00 41.59 388 GLN A CA 1
ATOM 3044 C C . GLN A 1 388 ? 5.293 -18.744 -21.885 1.00 41.59 388 GLN A C 1
ATOM 3046 O O . GLN A 1 388 ? 4.131 -18.417 -22.139 1.00 41.59 388 GLN A O 1
ATOM 3051 N N . GLN A 1 389 ? 5.610 -19.440 -20.793 1.00 48.28 389 GLN A N 1
ATOM 3052 C CA . GLN A 1 389 ? 4.617 -19.760 -19.773 1.00 48.28 389 GLN A CA 1
ATOM 3053 C C . GLN A 1 389 ? 4.347 -18.492 -18.964 1.00 48.28 389 GLN A C 1
ATOM 3055 O O . GLN A 1 389 ? 5.144 -18.121 -18.110 1.00 48.28 389 GLN A O 1
ATOM 3060 N N . ARG A 1 390 ? 3.237 -17.820 -19.284 1.00 56.16 390 ARG A N 1
ATOM 3061 C CA . ARG A 1 390 ? 2.743 -16.641 -18.571 1.00 56.16 390 ARG A CA 1
ATOM 3062 C C . ARG A 1 390 ? 2.398 -17.043 -17.137 1.00 56.16 390 ARG A C 1
ATOM 3064 O O . ARG A 1 390 ? 1.427 -17.767 -16.922 1.00 56.16 390 ARG A O 1
ATOM 3071 N N . PHE A 1 391 ? 3.219 -16.612 -16.187 1.00 62.53 391 PHE A N 1
ATOM 3072 C CA . PHE A 1 391 ? 2.876 -16.645 -14.771 1.00 62.53 391 PHE A CA 1
ATOM 3073 C C . PHE A 1 391 ? 1.818 -15.566 -14.516 1.00 62.53 391 PHE A C 1
ATOM 3075 O O . PHE A 1 391 ? 1.940 -14.454 -15.023 1.00 62.53 391 PHE A O 1
ATOM 3082 N N . ILE A 1 392 ? 0.757 -15.929 -13.793 1.00 74.75 392 ILE A N 1
ATOM 3083 C CA . ILE A 1 392 ? -0.339 -15.020 -13.404 1.00 74.75 392 ILE A CA 1
ATOM 3084 C C . ILE A 1 392 ? -0.281 -14.717 -11.897 1.00 74.75 392 ILE A C 1
ATOM 3086 O O . ILE A 1 392 ? -0.885 -13.745 -11.456 1.00 74.75 392 ILE A O 1
ATOM 3090 N N . THR A 1 393 ? 0.437 -15.561 -11.143 1.00 84.88 393 THR A N 1
ATOM 3091 C CA . THR A 1 393 ? 0.735 -15.431 -9.708 1.00 84.88 393 THR A CA 1
ATOM 3092 C C . THR A 1 393 ? -0.515 -15.103 -8.873 1.00 84.88 393 THR A C 1
ATOM 3094 O O . THR A 1 393 ? -0.628 -14.111 -8.150 1.00 84.88 393 THR A O 1
ATOM 3097 N N . ALA A 1 394 ? -1.548 -15.937 -9.051 1.00 93.25 394 ALA A N 1
ATOM 3098 C CA . ALA A 1 394 ? -2.893 -15.661 -8.563 1.00 93.25 394 ALA A CA 1
ATOM 3099 C C . ALA A 1 394 ? -2.975 -15.651 -7.029 1.00 93.25 394 ALA A C 1
ATOM 3101 O O . ALA A 1 394 ? -3.733 -14.851 -6.481 1.00 93.25 394 ALA A O 1
ATOM 3102 N N . ILE A 1 395 ? -2.190 -16.486 -6.344 1.00 94.69 395 ILE A N 1
ATOM 3103 C CA . ILE A 1 395 ? -2.038 -16.451 -4.878 1.00 94.69 395 ILE A CA 1
ATOM 3104 C C . ILE A 1 395 ? -0.836 -15.623 -4.405 1.00 94.69 395 ILE A C 1
ATOM 3106 O O . ILE A 1 395 ? -0.579 -15.584 -3.207 1.00 94.69 395 ILE A O 1
ATOM 3110 N N . ASP A 1 396 ? -0.100 -15.011 -5.332 1.00 90.50 396 ASP A N 1
ATOM 3111 C CA . ASP A 1 396 ? 1.283 -14.560 -5.129 1.00 90.50 396 ASP A CA 1
ATOM 3112 C C . ASP A 1 396 ? 1.526 -13.202 -5.847 1.00 90.50 396 ASP A C 1
ATOM 3114 O O . ASP A 1 396 ? 2.179 -13.080 -6.877 1.00 90.50 396 ASP A O 1
ATOM 3118 N N . SER A 1 397 ? 0.862 -12.109 -5.465 1.00 94.50 397 SER A N 1
ATOM 3119 C CA . SER A 1 397 ? -0.123 -11.966 -4.383 1.00 94.50 397 SER A CA 1
ATOM 3120 C C . SER A 1 397 ? -1.450 -11.348 -4.890 1.00 94.50 397 SER A C 1
ATOM 3122 O O . SER A 1 397 ? -2.121 -10.555 -4.222 1.00 94.50 397 SER A O 1
ATOM 3124 N N . ALA A 1 398 ? -1.856 -11.688 -6.124 1.00 96.44 398 ALA A N 1
ATOM 3125 C CA . ALA A 1 398 ? -2.937 -11.005 -6.852 1.00 96.44 398 ALA A CA 1
ATOM 3126 C C . ALA A 1 398 ? -4.330 -11.096 -6.187 1.00 96.44 398 ALA A C 1
ATOM 3128 O O . ALA A 1 398 ? -5.043 -10.090 -6.095 1.00 96.44 398 ALA A O 1
ATOM 3129 N N . VAL A 1 399 ? -4.729 -12.271 -5.681 1.00 97.25 399 VAL A N 1
ATOM 3130 C CA . VAL A 1 399 ? -5.976 -12.440 -4.906 1.00 97.25 399 VAL A CA 1
ATOM 3131 C C . VAL A 1 399 ? -5.954 -11.614 -3.624 1.00 97.25 399 VAL A C 1
ATOM 3133 O O . VAL A 1 399 ? -6.990 -11.109 -3.201 1.00 97.25 399 VAL A O 1
ATOM 3136 N N . LEU A 1 400 ? -4.787 -11.430 -3.018 1.00 97.62 400 LEU A N 1
ATOM 3137 C CA . LEU A 1 400 ? -4.640 -10.802 -1.716 1.00 97.62 400 LEU A CA 1
ATOM 3138 C C . LEU A 1 400 ? -4.731 -9.277 -1.856 1.00 97.62 400 LEU A C 1
ATOM 3140 O O . LEU A 1 400 ? -5.468 -8.633 -1.108 1.00 97.62 400 LEU A O 1
ATOM 3144 N N . CYS A 1 401 ? -4.160 -8.719 -2.927 1.00 98.12 401 CYS A N 1
ATOM 3145 C CA . CYS A 1 401 ? -4.473 -7.367 -3.394 1.00 98.12 401 CYS A CA 1
ATOM 3146 C C . CYS A 1 401 ? -5.988 -7.154 -3.593 1.00 98.12 401 CYS A C 1
ATOM 3148 O O . CYS A 1 401 ? -6.531 -6.133 -3.161 1.00 98.12 401 CYS A O 1
ATOM 3150 N N . ALA A 1 402 ? -6.700 -8.120 -4.187 1.00 98.00 402 ALA A N 1
ATOM 3151 C CA . ALA A 1 402 ? -8.154 -8.041 -4.347 1.00 98.00 402 ALA A CA 1
ATOM 3152 C C . ALA A 1 402 ? -8.916 -8.131 -3.005 1.00 98.00 402 ALA A C 1
ATOM 3154 O O . ALA A 1 402 ? -9.897 -7.409 -2.820 1.00 98.00 402 ALA A O 1
ATOM 3155 N N . MET A 1 403 ? -8.447 -8.939 -2.047 1.00 98.25 403 MET A N 1
ATOM 3156 C CA . MET A 1 403 ? -8.992 -9.006 -0.680 1.00 98.25 403 MET A CA 1
ATOM 3157 C C . MET A 1 403 ? -8.845 -7.669 0.061 1.00 98.25 403 MET A C 1
ATOM 3159 O O . MET A 1 403 ? -9.793 -7.220 0.704 1.00 98.25 403 MET A O 1
ATOM 3163 N N . LEU A 1 404 ? -7.703 -6.982 -0.063 1.00 98.31 404 LEU A N 1
ATOM 3164 C CA . LEU A 1 404 ? -7.505 -5.655 0.536 1.00 98.31 404 LEU A CA 1
ATOM 3165 C C . LEU A 1 404 ? -8.421 -4.589 -0.094 1.00 98.31 404 LEU A C 1
ATOM 3167 O O . LEU A 1 404 ?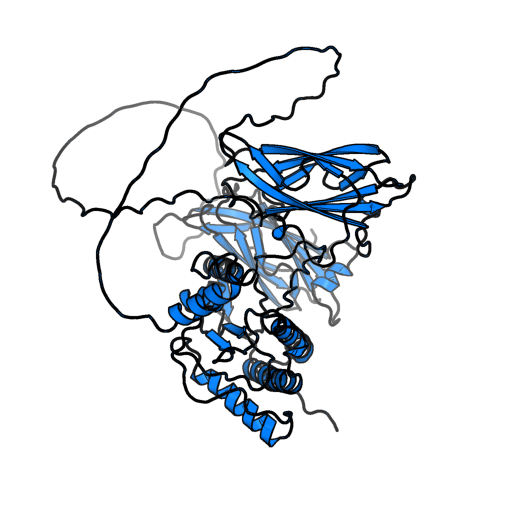 -8.990 -3.757 0.617 1.00 98.31 404 LEU A O 1
ATOM 3171 N N . LEU A 1 405 ? -8.625 -4.626 -1.414 1.00 98.25 405 LEU A N 1
ATOM 3172 C CA . LEU A 1 405 ? -9.570 -3.730 -2.094 1.00 98.25 405 LEU A CA 1
ATOM 3173 C C . LEU A 1 405 ? -11.029 -4.012 -1.696 1.00 98.25 405 LEU A C 1
ATOM 3175 O O . LEU A 1 405 ? -11.809 -3.074 -1.509 1.00 98.25 405 LEU A O 1
ATOM 3179 N N . ASP A 1 406 ? -11.405 -5.277 -1.502 1.00 97.25 406 ASP A N 1
ATOM 3180 C CA . ASP A 1 406 ? -12.726 -5.647 -0.992 1.00 97.25 406 ASP A CA 1
ATOM 3181 C C . ASP A 1 406 ? -12.936 -5.242 0.478 1.00 97.25 406 ASP A C 1
ATOM 3183 O O . ASP A 1 406 ? -14.004 -4.740 0.839 1.00 97.25 406 ASP A O 1
ATOM 3187 N N . LEU A 1 407 ? -11.908 -5.367 1.319 1.00 96.25 407 LEU A N 1
ATOM 3188 C CA . LEU A 1 407 ? -11.904 -4.868 2.695 1.00 96.25 407 LEU A CA 1
ATOM 3189 C C . LEU A 1 407 ? -12.175 -3.352 2.736 1.00 96.25 407 LEU A C 1
ATOM 3191 O O . LEU A 1 407 ? -13.031 -2.901 3.498 1.00 96.25 407 LEU A O 1
ATOM 3195 N N . ALA A 1 408 ? -11.521 -2.567 1.871 1.00 96.00 408 ALA A N 1
ATOM 3196 C CA . ALA A 1 408 ? -11.807 -1.136 1.729 1.00 96.00 408 ALA A CA 1
ATOM 3197 C C . ALA A 1 408 ? -13.230 -0.863 1.216 1.00 96.00 408 ALA A C 1
ATOM 3199 O O . ALA A 1 408 ? -13.906 0.029 1.728 1.00 96.00 408 ALA A O 1
ATOM 3200 N N . ARG A 1 409 ? -13.712 -1.639 0.238 1.00 95.69 409 ARG A N 1
ATOM 3201 C CA . ARG A 1 409 ? -15.073 -1.527 -0.314 1.00 95.69 409 ARG A CA 1
ATOM 3202 C C . ARG A 1 409 ? -16.163 -1.815 0.725 1.00 95.69 409 ARG A C 1
ATOM 3204 O O . ARG A 1 409 ? -17.209 -1.173 0.697 1.00 95.69 409 ARG A O 1
ATOM 3211 N N . THR A 1 410 ? -15.927 -2.775 1.617 1.00 92.25 410 THR A N 1
ATOM 3212 C CA . THR A 1 410 ? -16.910 -3.264 2.599 1.00 92.25 410 THR A CA 1
ATOM 3213 C C . THR A 1 410 ? -16.878 -2.499 3.921 1.00 92.25 410 THR A C 1
ATOM 3215 O O . THR A 1 410 ? -17.938 -2.117 4.411 1.00 92.25 410 THR A O 1
ATOM 3218 N N . LEU A 1 411 ? -15.698 -2.222 4.488 1.00 90.94 411 LEU A N 1
ATOM 3219 C CA . LEU A 1 411 ? -15.582 -1.472 5.747 1.00 90.94 411 LEU A CA 1
ATOM 3220 C C . LEU A 1 411 ? -15.474 0.044 5.554 1.00 90.94 411 LEU A C 1
ATOM 3222 O O . LEU A 1 411 ? -15.841 0.781 6.466 1.00 90.94 411 LEU A O 1
ATOM 3226 N N . GLY A 1 412 ? -15.013 0.527 4.395 1.00 90.69 412 GLY A N 1
ATOM 3227 C CA . GLY A 1 412 ? -14.791 1.953 4.111 1.00 90.69 412 GLY A CA 1
ATOM 3228 C C . GLY A 1 412 ? -15.943 2.883 4.523 1.00 90.69 412 GLY A C 1
ATOM 3229 O O . GLY A 1 412 ? -15.691 3.837 5.262 1.00 90.69 412 GLY A O 1
ATOM 3230 N N . PRO A 1 413 ? -17.208 2.597 4.146 1.00 90.81 413 PRO A N 1
ATOM 3231 C CA . PRO A 1 413 ? -18.369 3.395 4.557 1.00 90.81 413 PRO A CA 1
ATOM 3232 C C . PRO A 1 413 ? -18.597 3.462 6.078 1.00 90.81 413 PRO A C 1
ATOM 3234 O O . PRO A 1 413 ? -19.222 4.403 6.567 1.00 90.81 413 PRO A O 1
ATOM 3237 N N . LEU A 1 414 ? -18.088 2.478 6.826 1.00 89.56 414 LEU A N 1
ATOM 3238 C CA . LEU A 1 414 ? -18.266 2.320 8.271 1.00 89.56 414 LEU A CA 1
ATOM 3239 C C . LEU A 1 414 ? -17.076 2.850 9.093 1.00 89.56 414 LEU A C 1
ATOM 3241 O O . LEU A 1 414 ? -17.202 3.010 10.304 1.00 89.56 414 LEU A O 1
ATOM 3245 N N . LEU A 1 415 ? -15.939 3.202 8.474 1.00 87.88 415 LEU A N 1
ATOM 3246 C CA . LEU A 1 415 ? -14.748 3.721 9.181 1.00 87.88 415 LEU A CA 1
ATOM 3247 C C . LEU A 1 415 ? -14.985 5.060 9.913 1.00 87.88 415 LEU A C 1
ATOM 3249 O O . LEU A 1 415 ? -14.198 5.446 10.782 1.00 87.88 415 LEU A O 1
ATOM 3253 N N . HIS A 1 416 ? -16.075 5.760 9.584 1.00 84.75 416 HIS A N 1
ATOM 3254 C CA . HIS A 1 416 ? -16.558 6.950 10.294 1.00 84.75 416 HIS A CA 1
ATOM 3255 C C . HIS A 1 416 ? -17.355 6.634 11.577 1.00 84.75 416 HIS A C 1
ATOM 3257 O O . HIS A 1 416 ? -17.612 7.545 12.355 1.00 84.75 416 HIS A O 1
ATOM 3263 N N . GLN A 1 417 ? -17.748 5.374 11.793 1.00 84.38 417 GLN A N 1
ATOM 3264 C CA . GLN A 1 417 ? -18.499 4.879 12.962 1.00 84.38 417 GLN A CA 1
ATOM 3265 C C . GLN A 1 417 ? -17.606 4.078 13.930 1.00 84.38 417 GLN A C 1
ATOM 3267 O O . GLN A 1 417 ? -18.094 3.385 14.822 1.00 84.38 417 GLN A O 1
ATOM 3272 N N . ARG A 1 418 ? -16.285 4.136 13.730 1.00 89.69 418 ARG A N 1
ATOM 3273 C CA . ARG A 1 418 ? -15.295 3.452 14.561 1.00 89.69 418 ARG A CA 1
ATOM 3274 C C . ARG A 1 418 ? -15.161 4.158 15.915 1.00 89.69 418 ARG A C 1
ATOM 3276 O O . ARG A 1 418 ? -15.071 5.381 15.953 1.00 89.69 418 ARG A O 1
ATOM 3283 N N . THR A 1 419 ? -15.131 3.411 17.016 1.00 89.44 419 THR A N 1
ATOM 3284 C CA . THR A 1 419 ? -14.926 3.982 18.359 1.00 89.44 419 THR A CA 1
ATOM 3285 C C . THR A 1 419 ? -13.454 4.235 18.669 1.00 89.44 419 THR A C 1
ATOM 3287 O O . THR A 1 419 ? -13.140 5.162 19.417 1.00 89.44 419 THR A O 1
ATOM 3290 N N . ASN A 1 420 ? -12.535 3.469 18.069 1.00 86.12 420 ASN A N 1
ATOM 3291 C CA . ASN A 1 420 ? -11.102 3.679 18.236 1.00 86.12 420 ASN A CA 1
ATOM 3292 C C . ASN A 1 420 ? -10.614 4.811 17.314 1.00 86.12 420 ASN A C 1
ATOM 3294 O O . ASN A 1 420 ? -10.102 4.589 16.215 1.00 86.12 420 ASN A O 1
ATOM 3298 N N . ASN A 1 421 ? -10.825 6.051 17.758 1.00 82.62 421 ASN A N 1
ATOM 3299 C CA . ASN A 1 421 ? -10.527 7.251 16.976 1.00 82.62 421 ASN A CA 1
ATOM 3300 C C . ASN A 1 421 ? -9.025 7.453 16.710 1.00 82.62 421 ASN A C 1
ATOM 3302 O O . ASN A 1 421 ? -8.671 7.967 15.646 1.00 82.62 421 ASN A O 1
ATOM 3306 N N . HIS A 1 422 ? -8.163 7.026 17.638 1.00 83.12 422 HIS A N 1
ATOM 3307 C CA . HIS A 1 422 ? -6.708 7.214 17.580 1.00 83.12 422 HIS A CA 1
ATOM 3308 C C . HIS A 1 422 ? -6.033 6.296 16.541 1.00 83.12 422 HIS A C 1
ATOM 3310 O O . HIS A 1 422 ? -4.965 6.629 16.024 1.00 83.12 422 HIS A O 1
ATOM 3316 N N . ILE A 1 423 ? -6.679 5.179 16.182 1.00 88.62 423 ILE A N 1
ATOM 3317 C CA . ILE A 1 423 ? -6.228 4.236 15.148 1.00 88.62 423 ILE A CA 1
ATOM 3318 C C . ILE A 1 423 ? -6.987 4.483 13.832 1.00 88.62 423 ILE A C 1
ATOM 3320 O O . ILE A 1 423 ? -8.126 4.957 13.812 1.00 88.62 423 ILE A O 1
ATOM 3324 N N . THR A 1 424 ? -6.356 4.167 12.701 1.00 90.62 424 THR A N 1
ATOM 3325 C CA . THR A 1 424 ? -6.975 4.162 11.368 1.00 90.62 424 THR A CA 1
ATOM 3326 C C . THR A 1 424 ? -6.482 2.967 10.557 1.00 90.62 424 THR A C 1
ATOM 3328 O O . THR A 1 424 ? -5.370 2.491 10.763 1.00 90.62 424 THR A O 1
ATOM 3331 N N . LEU A 1 425 ? -7.284 2.511 9.594 1.00 94.50 425 LEU A N 1
ATOM 3332 C CA . LEU A 1 425 ? -6.817 1.573 8.577 1.00 94.50 425 LEU A CA 1
ATOM 3333 C C . LEU A 1 425 ? -5.908 2.303 7.578 1.00 94.50 425 LEU A C 1
ATOM 3335 O O . LEU A 1 425 ? -6.256 3.386 7.100 1.00 94.50 425 LEU A O 1
ATOM 3339 N N . GLN A 1 426 ? -4.788 1.681 7.219 1.00 96.56 426 GLN A N 1
ATOM 3340 C CA . GLN A 1 426 ? -4.006 2.013 6.032 1.00 96.56 426 GLN A CA 1
ATOM 3341 C C . GLN A 1 426 ? -3.844 0.740 5.200 1.00 96.56 426 GLN A C 1
ATOM 3343 O O . GLN A 1 426 ? -3.522 -0.313 5.741 1.00 96.56 426 GLN A O 1
ATOM 3348 N N . LEU A 1 427 ? -4.055 0.842 3.887 1.00 98.00 427 LEU A N 1
ATOM 3349 C CA . LEU A 1 427 ? -3.680 -0.207 2.943 1.00 98.00 427 LEU A CA 1
ATOM 3350 C C . LEU A 1 427 ? -2.359 0.171 2.278 1.00 98.00 427 LEU A C 1
ATOM 3352 O O . LEU A 1 427 ? -2.139 1.338 1.937 1.00 98.00 427 LEU A O 1
ATOM 3356 N N . ILE A 1 428 ? -1.488 -0.817 2.113 1.00 97.94 428 ILE A N 1
ATOM 3357 C CA . ILE A 1 428 ? -0.190 -0.681 1.461 1.00 97.94 428 ILE A CA 1
ATOM 3358 C C . ILE A 1 428 ? -0.142 -1.755 0.378 1.00 97.94 428 ILE A C 1
ATOM 3360 O O . ILE A 1 428 ? -0.398 -2.921 0.658 1.00 97.94 428 ILE A O 1
ATOM 3364 N N . PHE A 1 429 ? 0.160 -1.342 -0.847 1.00 98.38 429 PHE A N 1
ATOM 3365 C CA . PHE A 1 429 ? 0.462 -2.233 -1.958 1.00 98.38 429 PHE A CA 1
ATOM 3366 C C . PHE A 1 429 ? 1.943 -2.020 -2.250 1.00 98.38 429 PHE A C 1
ATOM 3368 O O . PHE A 1 429 ? 2.346 -0.901 -2.583 1.00 98.38 429 PHE A O 1
ATOM 3375 N N . LEU A 1 430 ? 2.747 -3.044 -1.986 1.00 97.00 430 LEU A N 1
ATOM 3376 C CA . LEU A 1 430 ? 4.197 -3.004 -2.138 1.00 97.00 430 LEU A CA 1
ATOM 3377 C C . LEU A 1 430 ? 4.574 -3.448 -3.561 1.00 97.00 430 LEU A C 1
ATOM 3379 O O . LEU A 1 430 ? 3.750 -3.998 -4.290 1.00 97.00 430 LEU A O 1
ATOM 3383 N N . ASP A 1 431 ? 5.785 -3.100 -3.986 1.00 95.00 431 ASP A N 1
ATOM 3384 C CA . ASP A 1 431 ? 6.260 -3.252 -5.365 1.00 95.00 431 ASP A CA 1
ATOM 3385 C C . ASP A 1 431 ? 7.665 -3.860 -5.351 1.00 95.00 431 ASP A C 1
ATOM 3387 O O . ASP A 1 431 ? 8.505 -3.461 -4.541 1.00 95.00 431 ASP A O 1
ATOM 3391 N N . GLY A 1 432 ? 7.915 -4.834 -6.225 1.00 93.50 432 GLY A N 1
ATOM 3392 C CA . GLY A 1 432 ? 9.146 -5.625 -6.215 1.00 93.50 432 GLY A CA 1
ATOM 3393 C C . GLY A 1 432 ? 9.386 -6.357 -4.890 1.00 93.50 432 GLY A C 1
ATOM 3394 O O . GLY A 1 432 ? 10.436 -6.173 -4.283 1.00 93.50 432 GLY A O 1
ATOM 3395 N N . GLU A 1 433 ? 8.423 -7.154 -4.428 1.00 95.19 433 GLU A N 1
ATOM 3396 C CA . GLU A 1 433 ? 8.666 -8.173 -3.393 1.00 95.19 433 GLU A CA 1
ATOM 3397 C C . GLU A 1 433 ? 9.647 -9.231 -3.949 1.00 95.19 433 GLU A C 1
ATOM 3399 O O . GLU A 1 433 ? 10.734 -9.437 -3.409 1.00 95.19 433 GLU A O 1
ATOM 3404 N N . GLU A 1 434 ? 9.312 -9.774 -5.122 1.00 87.12 434 GLU A N 1
ATOM 3405 C CA . GLU A 1 434 ? 10.009 -10.888 -5.769 1.00 87.12 434 GLU A CA 1
ATOM 3406 C C . GLU A 1 434 ? 11.477 -10.617 -6.150 1.00 87.12 434 GLU A C 1
ATOM 3408 O O . GLU A 1 434 ? 11.907 -9.488 -6.430 1.00 87.12 434 GLU A O 1
ATOM 3413 N N . ALA A 1 435 ? 12.250 -11.702 -6.236 1.00 81.19 435 ALA A N 1
ATOM 3414 C CA . ALA A 1 435 ? 13.662 -11.677 -6.606 1.00 81.19 435 ALA A CA 1
ATOM 3415 C C . ALA A 1 435 ? 13.864 -11.789 -8.128 1.00 81.19 435 ALA A C 1
ATOM 3417 O O . ALA A 1 435 ? 13.350 -12.696 -8.783 1.00 81.19 435 ALA A O 1
ATOM 3418 N N . PHE A 1 436 ? 14.710 -10.937 -8.713 1.00 75.25 436 PHE A N 1
ATOM 3419 C CA . PHE A 1 436 ? 15.011 -10.985 -10.148 1.00 75.25 436 PHE A CA 1
ATOM 3420 C C . PHE A 1 436 ? 15.910 -12.166 -10.540 1.00 75.25 436 PHE A C 1
ATOM 3422 O O . PHE A 1 436 ? 15.871 -12.599 -11.697 1.00 75.25 436 PHE A O 1
ATOM 3429 N N . VAL A 1 437 ? 16.765 -12.666 -9.634 1.00 77.00 437 VAL A N 1
ATOM 3430 C CA . VAL A 1 437 ? 17.729 -13.737 -9.949 1.00 77.00 437 VAL A CA 1
ATOM 3431 C C . VAL A 1 437 ? 17.833 -14.802 -8.854 1.00 77.00 437 VAL A C 1
ATOM 3433 O O . VAL A 1 437 ? 17.726 -15.992 -9.159 1.00 77.00 437 VAL A O 1
ATOM 3436 N N . ASN A 1 438 ? 18.102 -14.416 -7.603 1.00 72.50 438 ASN A N 1
ATOM 3437 C CA . ASN A 1 438 ? 18.085 -15.308 -6.438 1.00 72.50 438 ASN A CA 1
ATOM 3438 C C . ASN A 1 438 ? 17.756 -14.497 -5.180 1.00 72.50 438 ASN A C 1
ATOM 3440 O O . ASN A 1 438 ? 18.508 -13.583 -4.837 1.00 72.50 438 ASN A O 1
ATOM 3444 N N . TRP A 1 439 ? 16.721 -14.924 -4.453 1.00 77.69 439 TRP A N 1
ATOM 3445 C CA . TRP A 1 439 ? 16.322 -14.338 -3.176 1.00 77.69 439 TRP A CA 1
ATOM 3446 C C . TRP A 1 439 ? 17.517 -14.073 -2.250 1.00 77.69 439 TRP A C 1
ATOM 3448 O O . TRP A 1 439 ? 18.265 -14.990 -1.889 1.00 77.69 439 TRP A O 1
ATOM 3458 N N . SER A 1 440 ? 17.725 -12.803 -1.908 1.00 77.56 440 SER A N 1
ATOM 3459 C CA . SER A 1 440 ? 18.808 -12.340 -1.036 1.00 77.56 440 SER A CA 1
ATOM 3460 C C . SER A 1 440 ? 18.521 -10.925 -0.510 1.00 77.56 440 SER A C 1
ATOM 3462 O O . SER A 1 440 ? 17.722 -10.220 -1.126 1.00 77.56 440 SER A O 1
ATOM 3464 N N . PRO A 1 441 ? 19.211 -10.426 0.538 1.00 81.31 441 PRO A N 1
ATOM 3465 C CA . PRO A 1 441 ? 18.945 -9.101 1.130 1.00 81.31 441 PRO A CA 1
ATOM 3466 C C . PRO A 1 441 ? 19.059 -7.882 0.187 1.00 81.31 441 PRO A C 1
ATOM 3468 O O . PRO A 1 441 ? 18.706 -6.765 0.567 1.00 81.31 441 PRO A O 1
ATOM 3471 N N . THR A 1 442 ? 19.576 -8.072 -1.031 1.00 81.75 442 THR A N 1
ATOM 3472 C CA . THR A 1 442 ? 19.656 -7.055 -2.096 1.00 81.75 442 THR A CA 1
ATOM 3473 C C . THR A 1 442 ? 18.775 -7.353 -3.318 1.00 81.75 442 THR A C 1
ATOM 3475 O O . THR A 1 442 ? 18.551 -6.445 -4.120 1.00 81.75 442 THR A O 1
ATOM 3478 N N . ASP A 1 443 ? 18.298 -8.593 -3.455 1.00 79.75 443 ASP A N 1
ATOM 3479 C CA . ASP A 1 443 ? 17.473 -9.133 -4.550 1.00 79.75 443 ASP A CA 1
ATOM 3480 C C . ASP A 1 443 ? 16.215 -9.781 -3.940 1.00 79.75 443 ASP A C 1
ATOM 3482 O O . ASP A 1 443 ? 16.115 -11.003 -3.848 1.00 79.75 443 ASP A O 1
ATOM 3486 N N . SER A 1 444 ? 15.371 -8.922 -3.355 1.00 85.12 444 SER A N 1
ATOM 3487 C CA . SER A 1 444 ? 14.072 -9.183 -2.696 1.00 85.12 444 SER A CA 1
ATOM 3488 C C . SER A 1 444 ? 13.520 -7.873 -2.097 1.00 85.12 444 SER A C 1
ATOM 3490 O O . SER A 1 444 ? 14.288 -6.928 -1.869 1.00 85.12 444 SER A O 1
ATOM 3492 N N . ILE A 1 445 ? 12.225 -7.806 -1.784 1.00 94.31 445 ILE A N 1
ATOM 3493 C CA . ILE A 1 445 ? 11.560 -6.827 -0.896 1.00 94.31 445 ILE A CA 1
ATOM 3494 C C . ILE A 1 445 ? 11.943 -5.354 -1.142 1.00 94.31 445 ILE A C 1
ATOM 3496 O O . ILE A 1 445 ? 12.191 -4.566 -0.221 1.00 94.31 445 ILE A O 1
ATOM 3500 N N . TYR A 1 446 ? 12.079 -4.970 -2.412 1.00 94.75 446 TYR A N 1
ATOM 3501 C CA . TYR A 1 446 ? 12.561 -3.660 -2.859 1.00 94.75 446 TYR A CA 1
ATOM 3502 C C . TYR A 1 446 ? 11.668 -2.518 -2.357 1.00 94.75 446 TYR A C 1
ATOM 3504 O O . TYR A 1 446 ? 12.170 -1.543 -1.782 1.00 94.75 446 TYR A O 1
ATOM 3512 N N . GLY A 1 447 ? 10.353 -2.647 -2.539 1.00 96.00 447 GLY A N 1
ATOM 3513 C CA . GLY A 1 447 ? 9.356 -1.669 -2.116 1.00 96.00 447 GLY A CA 1
ATOM 3514 C C . GLY A 1 447 ? 9.285 -1.520 -0.601 1.00 96.00 447 GLY A C 1
ATOM 3515 O O . GLY A 1 447 ? 9.307 -0.388 -0.111 1.00 96.00 447 GLY A O 1
ATOM 3516 N N . ALA A 1 448 ? 9.273 -2.624 0.156 1.00 98.25 448 ALA A N 1
ATOM 3517 C CA . ALA A 1 448 ? 9.255 -2.566 1.616 1.00 98.25 448 ALA A CA 1
ATOM 3518 C C . ALA A 1 448 ? 10.531 -1.956 2.192 1.00 98.25 448 ALA A C 1
ATOM 3520 O O . ALA A 1 448 ? 10.441 -1.058 3.032 1.00 98.25 448 ALA A O 1
ATOM 3521 N N . ARG A 1 449 ? 11.717 -2.362 1.710 1.00 97.38 449 ARG A N 1
ATOM 3522 C CA . ARG A 1 449 ? 13.000 -1.767 2.131 1.00 97.38 449 ARG A CA 1
ATOM 3523 C C . ARG A 1 449 ? 12.999 -0.256 1.920 1.00 97.38 449 ARG A C 1
ATOM 3525 O O . ARG A 1 449 ? 13.331 0.482 2.845 1.00 97.38 449 ARG A O 1
ATOM 3532 N N . HIS A 1 450 ? 12.571 0.210 0.747 1.00 97.88 450 HIS A N 1
ATOM 3533 C CA . HIS A 1 450 ? 12.470 1.639 0.450 1.00 97.88 450 HIS A CA 1
ATOM 3534 C C . HIS A 1 450 ? 11.426 2.361 1.325 1.00 97.88 450 HIS A C 1
ATOM 3536 O O . HIS A 1 450 ? 11.707 3.439 1.853 1.00 97.88 450 HIS A O 1
ATOM 3542 N N . LEU A 1 451 ? 10.234 1.783 1.509 1.00 98.31 451 LEU A N 1
ATOM 3543 C CA . LEU A 1 451 ? 9.138 2.416 2.246 1.00 98.31 451 LEU A CA 1
ATOM 3544 C C . LEU A 1 451 ? 9.400 2.486 3.757 1.00 98.31 451 LEU A C 1
ATOM 3546 O O . LEU A 1 451 ? 9.149 3.527 4.368 1.00 98.31 451 LEU A O 1
ATOM 3550 N N . ALA A 1 452 ? 9.944 1.420 4.347 1.00 97.56 452 ALA A N 1
ATOM 3551 C CA . ALA A 1 452 ? 10.327 1.394 5.752 1.00 97.56 452 ALA A CA 1
ATOM 3552 C C . ALA A 1 452 ? 11.431 2.424 6.033 1.00 97.56 452 ALA A C 1
ATOM 3554 O O . ALA A 1 452 ? 11.281 3.256 6.928 1.00 97.56 452 ALA A O 1
ATOM 3555 N N . ASP A 1 453 ? 12.494 2.462 5.221 1.00 96.31 453 ASP A N 1
ATOM 3556 C CA . ASP A 1 453 ? 13.541 3.478 5.357 1.00 96.31 453 ASP A CA 1
ATOM 3557 C C . ASP A 1 453 ? 12.998 4.905 5.191 1.00 96.31 453 ASP A C 1
ATOM 3559 O O . ASP A 1 453 ? 13.368 5.789 5.966 1.00 96.31 453 ASP A O 1
ATOM 3563 N N . LEU A 1 454 ? 12.090 5.144 4.240 1.00 96.75 454 LEU A N 1
ATOM 3564 C CA . LEU A 1 454 ? 11.430 6.441 4.073 1.00 96.75 454 LEU A CA 1
ATOM 3565 C C . LEU A 1 454 ? 10.641 6.850 5.329 1.00 96.75 454 LEU A C 1
ATOM 3567 O O . LEU A 1 454 ? 10.691 8.011 5.740 1.00 96.75 454 LEU A O 1
ATOM 3571 N N . TRP A 1 455 ? 9.929 5.919 5.969 1.00 96.44 455 TRP A N 1
ATOM 3572 C CA . TRP A 1 455 ? 9.129 6.212 7.164 1.00 96.44 455 TRP A CA 1
ATOM 3573 C C . TRP A 1 455 ? 9.946 6.261 8.464 1.00 96.44 455 TRP A C 1
ATOM 3575 O O . TRP A 1 455 ? 9.526 6.953 9.388 1.00 96.44 455 TRP A O 1
ATOM 3585 N N . THR A 1 456 ? 11.138 5.651 8.528 1.00 91.81 456 THR A N 1
ATOM 3586 C CA . THR A 1 456 ? 12.111 5.907 9.618 1.00 91.81 456 THR A CA 1
ATOM 3587 C C . THR A 1 456 ? 12.699 7.321 9.575 1.00 91.81 456 THR A C 1
ATOM 3589 O O . THR A 1 456 ? 13.134 7.835 10.605 1.00 91.81 456 THR A O 1
ATOM 3592 N N . LYS A 1 457 ? 12.723 7.947 8.389 1.00 90.62 457 LYS A N 1
ATOM 3593 C CA . LYS A 1 457 ? 13.302 9.280 8.135 1.00 90.62 457 LYS A CA 1
ATOM 3594 C C . LYS A 1 457 ? 12.264 10.406 8.200 1.00 90.62 457 LYS A C 1
ATOM 3596 O O . LYS A 1 457 ? 12.638 11.570 8.320 1.00 90.62 457 LYS A O 1
ATOM 3601 N N . LYS A 1 458 ? 10.967 10.083 8.122 1.00 88.81 458 LYS A N 1
ATOM 3602 C CA . LYS A 1 458 ? 9.871 11.057 8.205 1.00 88.81 458 LYS A CA 1
ATOM 3603 C C . LYS A 1 458 ? 9.310 11.137 9.624 1.00 88.81 458 LYS A C 1
ATOM 3605 O O . LYS A 1 458 ? 8.658 10.205 10.082 1.00 88.81 458 LYS A O 1
ATOM 3610 N N . TRP A 1 459 ? 9.515 12.275 10.279 1.00 85.25 459 TRP A N 1
ATOM 3611 C CA . TRP A 1 459 ? 8.877 12.614 11.552 1.00 85.25 459 TRP A CA 1
ATOM 3612 C C . TRP A 1 459 ? 7.362 12.816 11.411 1.00 85.25 459 TRP A C 1
ATOM 3614 O O . TRP A 1 459 ? 6.874 13.222 10.352 1.00 85.25 459 TRP A O 1
ATOM 3624 N N . TYR A 1 460 ? 6.631 12.555 12.493 1.00 75.81 460 TYR A N 1
ATOM 3625 C CA . TYR A 1 460 ? 5.211 12.841 12.649 1.00 75.81 460 TYR A CA 1
ATOM 3626 C C . TYR A 1 460 ? 4.984 13.517 14.016 1.00 75.81 460 TYR A C 1
ATOM 3628 O O . TYR A 1 460 ? 4.996 12.832 15.036 1.00 75.81 460 TYR A O 1
ATOM 3636 N N . PRO A 1 461 ? 4.785 14.847 14.075 1.00 75.69 461 PRO A N 1
ATOM 3637 C CA . PRO A 1 461 ? 4.362 15.498 15.308 1.00 75.69 461 PRO A CA 1
ATOM 3638 C C . PRO A 1 461 ? 2.902 15.133 15.602 1.00 75.69 461 PRO A C 1
ATOM 3640 O O . PRO A 1 461 ? 2.031 15.276 14.740 1.00 75.69 461 PRO A O 1
ATOM 3643 N N . SER A 1 462 ? 2.627 14.681 16.821 1.00 65.69 462 SER A N 1
ATOM 3644 C CA . SER A 1 462 ? 1.281 14.365 17.295 1.00 65.69 462 SER A CA 1
ATOM 3645 C C . SER A 1 462 ? 0.937 15.235 18.498 1.00 65.69 462 SER A C 1
ATOM 3647 O O . SER A 1 462 ? 1.721 15.353 19.435 1.00 65.69 462 SER A O 1
ATOM 3649 N N . THR A 1 463 ? -0.244 15.846 18.483 1.00 59.53 463 THR A N 1
ATOM 3650 C CA . THR A 1 463 ? -0.768 16.626 19.612 1.00 59.53 463 THR A CA 1
ATOM 3651 C C . THR A 1 463 ? -2.070 16.002 20.083 1.00 59.53 463 THR A C 1
ATOM 3653 O O . THR A 1 463 ? -3.061 16.061 19.350 1.00 59.53 463 THR A O 1
ATOM 3656 N N . ASP A 1 464 ? -2.076 15.436 21.288 1.00 56.78 464 ASP A N 1
ATOM 3657 C CA . ASP A 1 464 ? -3.295 14.972 21.956 1.00 56.78 464 ASP A CA 1
ATOM 3658 C C . ASP A 1 464 ? -3.492 15.776 23.250 1.00 56.78 464 ASP A C 1
ATOM 3660 O O . ASP A 1 464 ? -2.609 15.838 24.108 1.00 56.78 464 ASP A O 1
ATOM 3664 N N . GLY A 1 465 ? -4.616 16.490 23.349 1.00 60.25 465 GLY A N 1
ATOM 3665 C CA . GLY A 1 465 ? -4.842 17.501 24.385 1.00 60.25 465 GLY A CA 1
ATOM 3666 C C . GLY A 1 465 ? -3.715 18.544 24.461 1.00 60.25 465 GLY A C 1
ATOM 3667 O O . GLY A 1 465 ? -3.522 19.341 23.542 1.00 60.25 465 GLY A O 1
ATOM 3668 N N . SER A 1 466 ? -2.996 18.555 25.585 1.00 48.72 466 SER A N 1
ATOM 3669 C CA . SER A 1 466 ? -1.837 19.419 25.857 1.00 48.72 466 SER A CA 1
ATOM 3670 C C . SER A 1 466 ? -0.480 18.730 25.654 1.00 48.72 466 SER A C 1
ATOM 3672 O O . SER A 1 466 ? 0.555 19.373 25.833 1.00 48.72 466 SER A O 1
ATOM 3674 N N . SER A 1 467 ? -0.458 17.443 25.300 1.00 47.31 467 SER A N 1
ATOM 3675 C CA . SER A 1 467 ? 0.766 16.657 25.132 1.00 47.31 467 SER A CA 1
ATOM 3676 C C . SER A 1 467 ? 1.259 16.705 23.687 1.00 47.31 467 SER A C 1
ATOM 3678 O O . SER A 1 467 ? 0.517 16.397 22.755 1.00 47.31 467 SER A O 1
ATOM 3680 N N . PHE A 1 468 ? 2.532 17.063 23.511 1.00 60.22 468 PHE A N 1
ATOM 3681 C CA . PHE A 1 468 ? 3.252 16.970 22.242 1.00 60.22 468 PHE A CA 1
ATOM 3682 C C . PHE A 1 468 ? 4.105 15.697 22.236 1.00 60.22 468 PHE A C 1
ATOM 3684 O O . PHE A 1 468 ? 5.000 15.554 23.068 1.00 60.22 468 PHE A O 1
ATOM 3691 N N . ASP A 1 469 ? 3.827 14.797 21.296 1.00 65.81 469 ASP A N 1
ATOM 3692 C CA . ASP A 1 469 ? 4.666 13.646 20.956 1.00 65.81 469 ASP A CA 1
ATOM 3693 C C . ASP A 1 469 ? 5.350 13.872 19.597 1.00 65.81 469 ASP A C 1
ATOM 3695 O O . ASP A 1 469 ? 4.789 14.501 18.693 1.00 65.81 469 ASP A O 1
ATOM 3699 N N . LEU A 1 470 ? 6.561 13.336 19.446 1.00 73.12 470 LEU A N 1
ATOM 3700 C CA . LEU A 1 470 ? 7.346 13.398 18.217 1.00 73.12 470 LEU A CA 1
ATOM 3701 C C . LEU A 1 470 ? 7.907 12.012 17.882 1.00 73.12 470 LEU A C 1
ATOM 3703 O O . LEU A 1 470 ? 9.085 11.715 18.083 1.00 73.12 470 LEU A O 1
ATOM 3707 N N . SER A 1 471 ? 7.035 11.176 17.335 1.00 82.00 471 SER A N 1
ATOM 3708 C CA . SER A 1 471 ? 7.345 9.852 16.799 1.00 82.00 471 SER A CA 1
ATOM 3709 C C . SER A 1 471 ? 7.749 9.926 15.316 1.00 82.00 471 SER A C 1
ATOM 3711 O O . SER A 1 471 ? 7.460 10.897 14.606 1.00 82.00 471 SER A O 1
ATOM 3713 N N . LYS A 1 472 ? 8.437 8.907 14.792 1.00 86.81 472 LYS A N 1
ATOM 3714 C CA . LYS A 1 472 ? 8.601 8.736 13.337 1.00 86.81 472 LYS A CA 1
ATOM 3715 C C . LYS A 1 472 ? 7.331 8.133 12.753 1.00 86.81 472 LYS A C 1
ATOM 3717 O O . LYS A 1 472 ? 6.560 7.459 13.431 1.00 86.81 472 LYS A O 1
ATOM 3722 N N . LYS A 1 473 ? 7.130 8.302 11.446 1.00 92.25 473 LYS A N 1
ATOM 3723 C CA . LYS A 1 473 ? 5.975 7.734 10.747 1.00 92.25 473 LYS A CA 1
ATOM 3724 C C . LYS A 1 473 ? 5.923 6.201 10.845 1.00 92.25 473 LYS A C 1
ATOM 3726 O O . LYS A 1 473 ? 4.826 5.651 10.844 1.00 92.25 473 LYS A O 1
ATOM 3731 N N . ILE A 1 474 ? 7.070 5.524 10.925 1.00 95.31 474 ILE A N 1
ATOM 3732 C CA . ILE A 1 474 ? 7.113 4.065 11.103 1.00 95.31 474 ILE A CA 1
ATOM 3733 C C . ILE A 1 474 ? 6.697 3.628 12.515 1.00 95.31 474 ILE A C 1
ATOM 3735 O O . ILE A 1 474 ? 5.969 2.652 12.646 1.00 95.31 474 ILE A O 1
ATOM 3739 N N . ASP A 1 475 ? 7.056 4.402 13.543 1.00 92.25 475 ASP A N 1
ATOM 3740 C CA . ASP A 1 475 ? 6.707 4.143 14.949 1.00 92.25 475 ASP A CA 1
ATOM 3741 C C . ASP A 1 475 ? 5.184 4.235 15.189 1.00 92.25 475 ASP A C 1
ATOM 3743 O O . ASP A 1 475 ? 4.667 3.745 16.187 1.00 92.25 475 ASP A O 1
ATOM 3747 N N . ARG A 1 476 ? 4.446 4.851 14.251 1.00 92.31 476 ARG A N 1
ATOM 3748 C CA . ARG A 1 476 ? 2.978 4.937 14.249 1.00 92.31 476 ARG A CA 1
ATOM 3749 C C . ARG A 1 476 ? 2.270 3.737 13.606 1.00 92.31 476 ARG A C 1
ATOM 3751 O O . ARG A 1 476 ? 1.042 3.757 13.500 1.00 92.31 476 ARG A O 1
ATOM 3758 N N . ILE A 1 477 ? 3.003 2.713 13.162 1.00 95.56 477 ILE A N 1
ATOM 3759 C CA . ILE A 1 477 ? 2.409 1.438 12.748 1.00 95.56 477 ILE A CA 1
ATOM 3760 C C . ILE A 1 477 ? 2.202 0.572 13.992 1.00 95.56 477 ILE A C 1
ATOM 3762 O O . ILE A 1 477 ? 3.104 -0.132 14.431 1.00 95.56 477 ILE A O 1
ATOM 3766 N N . ASP A 1 478 ? 0.985 0.620 14.524 1.00 95.25 478 ASP A N 1
ATOM 3767 C CA . ASP A 1 478 ? 0.541 -0.173 15.675 1.00 95.25 478 ASP A CA 1
ATOM 3768 C C . ASP A 1 478 ? 0.704 -1.691 15.431 1.00 95.25 478 ASP A C 1
ATOM 3770 O O . ASP A 1 478 ? 1.332 -2.391 16.220 1.00 95.25 478 ASP A O 1
ATOM 3774 N N . VAL A 1 479 ? 0.236 -2.185 14.275 1.00 97.19 479 VAL A N 1
ATOM 3775 C CA . VAL A 1 479 ? 0.525 -3.536 13.756 1.00 97.19 479 VAL A CA 1
ATOM 3776 C C . VAL A 1 479 ? 0.604 -3.492 12.227 1.00 97.19 479 VAL A C 1
ATOM 3778 O O . VAL A 1 479 ? -0.324 -3.007 11.574 1.00 97.19 479 VAL A O 1
ATOM 3781 N N . PHE A 1 480 ? 1.666 -4.044 11.630 1.00 98.44 480 PHE A N 1
ATOM 3782 C CA . PHE A 1 480 ? 1.726 -4.290 10.186 1.00 98.44 480 PHE A CA 1
ATOM 3783 C C . PHE A 1 480 ? 1.168 -5.680 9.867 1.00 98.44 480 PHE A C 1
ATOM 3785 O O . PHE A 1 480 ? 1.812 -6.697 10.122 1.00 98.44 480 PHE A O 1
ATOM 3792 N N . MET A 1 481 ? -0.049 -5.728 9.321 1.00 98.38 481 MET A N 1
ATOM 3793 C CA . MET A 1 481 ? -0.674 -6.967 8.861 1.00 98.38 481 MET A CA 1
ATOM 3794 C C . MET A 1 481 ? -0.375 -7.200 7.381 1.00 98.38 481 MET A C 1
ATOM 3796 O O . MET A 1 481 ? -0.839 -6.442 6.530 1.00 98.38 481 MET A O 1
ATOM 3800 N N . LEU A 1 482 ? 0.365 -8.271 7.099 1.00 98.62 482 LEU A N 1
ATOM 3801 C CA . LEU A 1 482 ? 0.745 -8.702 5.758 1.00 98.62 482 LEU A CA 1
ATOM 3802 C C . LEU A 1 482 ? 0.086 -10.052 5.468 1.00 98.62 482 LEU A C 1
ATOM 3804 O O . LEU A 1 482 ? 0.036 -10.920 6.339 1.00 98.62 482 LEU A O 1
ATOM 3808 N N . LEU A 1 483 ? -0.492 -10.199 4.280 1.00 98.50 483 LEU A N 1
ATOM 3809 C CA . LEU A 1 483 ? -1.175 -11.408 3.828 1.00 98.50 483 LEU A CA 1
ATOM 3810 C C . LEU A 1 483 ? -0.384 -11.931 2.630 1.00 98.50 483 LEU A C 1
ATOM 3812 O O . LEU A 1 483 ? -0.212 -11.163 1.687 1.00 98.50 483 LEU A O 1
ATOM 3816 N N . ASP A 1 484 ? 0.030 -13.202 2.651 1.00 97.75 484 ASP A N 1
ATOM 3817 C CA . ASP A 1 484 ? 0.758 -13.807 1.527 1.00 97.75 484 ASP A CA 1
ATOM 3818 C C . ASP A 1 484 ? 0.464 -15.313 1.313 1.00 97.75 484 ASP A C 1
ATOM 3820 O O . ASP A 1 484 ? 0.019 -16.024 2.220 1.00 97.75 484 ASP A O 1
ATOM 3824 N N . LEU A 1 485 ? 0.637 -15.799 0.079 1.00 96.88 485 LEU A N 1
ATOM 3825 C CA . LEU A 1 485 ? 0.363 -17.168 -0.398 1.00 96.88 485 LEU A CA 1
ATOM 3826 C C . LEU A 1 485 ? -1.024 -17.729 -0.020 1.00 96.88 485 LEU A C 1
ATOM 3828 O O . LEU A 1 485 ? -1.193 -18.927 0.253 1.00 96.88 485 LEU A O 1
ATOM 3832 N N . LEU A 1 486 ? -2.045 -16.870 -0.007 1.00 97.94 486 LEU A N 1
ATOM 3833 C CA . LEU A 1 486 ? -3.425 -17.222 0.338 1.00 97.94 486 LEU A CA 1
ATOM 3834 C C . LEU A 1 486 ? -4.315 -17.379 -0.902 1.00 97.94 486 LEU A C 1
ATOM 3836 O O . LEU A 1 486 ? -4.183 -16.681 -1.899 1.00 97.94 486 LEU A O 1
ATOM 3840 N N . GLY A 1 487 ? -5.295 -18.279 -0.807 1.00 96.44 487 GLY A N 1
ATOM 3841 C CA . GLY A 1 487 ? -6.361 -18.434 -1.804 1.00 96.44 487 GLY A CA 1
ATOM 3842 C C . GLY A 1 487 ? -6.485 -19.831 -2.405 1.00 96.44 487 GLY A C 1
ATOM 3843 O O . GLY A 1 487 ? -7.546 -20.161 -2.931 1.00 96.44 487 GLY A O 1
ATOM 3844 N N . THR A 1 488 ? -5.473 -20.695 -2.262 1.00 97.50 488 THR A N 1
ATOM 3845 C CA . THR A 1 488 ? -5.660 -22.139 -2.508 1.00 97.50 488 THR A CA 1
ATOM 3846 C C . THR A 1 488 ? -6.420 -22.817 -1.363 1.00 97.50 488 THR A C 1
ATOM 3848 O O . THR A 1 488 ? -6.547 -22.279 -0.264 1.00 97.50 488 THR A O 1
ATOM 3851 N N . ARG A 1 489 ? -6.932 -24.025 -1.618 1.00 96.69 489 ARG A N 1
ATOM 3852 C CA . ARG A 1 489 ? -7.739 -24.809 -0.674 1.00 96.69 489 ARG A CA 1
ATOM 3853 C C . ARG A 1 489 ? -6.953 -25.270 0.564 1.00 96.69 489 ARG A C 1
ATOM 3855 O O . ARG A 1 489 ? -5.893 -25.875 0.434 1.00 96.69 489 ARG A O 1
ATOM 3862 N N . ASN A 1 490 ? -7.568 -25.137 1.742 1.00 94.25 490 ASN A N 1
ATOM 3863 C CA . ASN A 1 490 ? -7.054 -25.591 3.049 1.00 94.25 490 ASN A CA 1
ATOM 3864 C C . ASN A 1 490 ? -5.686 -24.977 3.465 1.00 94.25 490 ASN A C 1
ATOM 3866 O O . ASN A 1 490 ? -4.760 -25.735 3.775 1.00 94.25 490 ASN A O 1
ATOM 3870 N N . PRO A 1 491 ? -5.538 -23.637 3.502 1.00 96.81 491 PRO A N 1
ATOM 3871 C CA . PRO A 1 491 ? -4.335 -22.986 4.019 1.00 96.81 491 PRO A CA 1
ATOM 3872 C C . PRO A 1 491 ? -4.153 -23.275 5.515 1.00 96.81 491 PRO A C 1
ATOM 3874 O O . PRO A 1 491 ? -5.105 -23.634 6.214 1.00 96.81 491 PRO A O 1
ATOM 3877 N N . ARG A 1 492 ? -2.927 -23.109 6.018 1.00 94.88 492 ARG A N 1
ATOM 3878 C CA . ARG A 1 492 ? -2.600 -23.303 7.440 1.00 94.88 492 ARG A CA 1
ATOM 3879 C C . ARG A 1 492 ? -1.787 -22.133 7.976 1.00 94.88 492 ARG A C 1
ATOM 3881 O O . ARG A 1 492 ? -0.586 -22.061 7.748 1.00 94.88 492 ARG A O 1
ATOM 3888 N N . ILE A 1 493 ? -2.460 -21.242 8.690 1.00 97.19 493 ILE A N 1
ATOM 3889 C CA . ILE A 1 493 ? -1.909 -19.998 9.225 1.00 97.19 493 ILE A CA 1
ATOM 3890 C C . ILE A 1 493 ? -1.736 -20.150 10.745 1.00 97.19 493 ILE A C 1
ATOM 3892 O O . ILE A 1 493 ? -2.635 -20.645 11.432 1.00 97.19 493 ILE A O 1
ATOM 3896 N N . THR A 1 494 ? -0.591 -19.724 11.274 1.00 93.00 494 THR A N 1
ATOM 3897 C CA . THR A 1 494 ? -0.218 -19.739 12.705 1.00 93.00 494 THR A CA 1
ATOM 3898 C C . THR A 1 494 ? 0.559 -18.470 13.045 1.00 93.00 494 THR A C 1
ATOM 3900 O O . THR A 1 494 ? 1.224 -17.940 12.161 1.00 93.00 494 THR A O 1
ATOM 3903 N N . SER A 1 495 ? 0.574 -18.038 14.312 1.00 89.38 495 SER A N 1
ATOM 3904 C CA . SER A 1 495 ? 1.502 -16.980 14.750 1.00 89.38 495 SER A CA 1
ATOM 3905 C C . SER A 1 495 ? 2.958 -17.394 14.503 1.00 89.38 495 SER A C 1
ATOM 3907 O O . SER A 1 495 ? 3.287 -18.571 14.666 1.00 89.38 495 SER A O 1
ATOM 3909 N N . THR A 1 496 ? 3.842 -16.450 14.180 1.00 83.69 496 THR A N 1
ATOM 3910 C CA . THR A 1 496 ? 5.286 -16.694 14.010 1.00 83.69 496 THR A CA 1
ATOM 3911 C C . THR A 1 496 ? 6.069 -16.141 15.200 1.00 83.69 496 THR A C 1
ATOM 3913 O O . THR A 1 496 ? 5.805 -15.043 15.694 1.00 83.69 496 THR A O 1
ATOM 3916 N N . TYR A 1 497 ? 7.039 -16.912 15.694 1.00 80.62 497 TYR A N 1
ATOM 3917 C CA . TYR A 1 497 ? 7.855 -16.514 16.839 1.00 80.62 497 TYR A CA 1
ATOM 3918 C C . TYR A 1 497 ? 8.649 -15.231 16.547 1.00 80.62 497 TYR A C 1
ATOM 3920 O O . TYR A 1 497 ? 9.220 -15.075 15.474 1.00 80.62 497 TYR A O 1
ATOM 3928 N N . GLY A 1 498 ? 8.700 -14.313 17.517 1.00 76.94 498 GLY A N 1
ATOM 3929 C CA . GLY A 1 498 ? 9.413 -13.035 17.399 1.00 76.94 498 GLY A CA 1
ATOM 3930 C C . GLY A 1 498 ? 8.632 -11.897 16.726 1.00 76.94 498 GLY A C 1
ATOM 3931 O O . GLY A 1 498 ? 9.041 -10.750 16.853 1.00 76.94 498 GLY A O 1
ATOM 3932 N N . HIS A 1 499 ? 7.485 -12.166 16.091 1.00 87.06 499 HIS A N 1
ATOM 3933 C CA . HIS A 1 499 ? 6.714 -11.151 15.353 1.00 87.06 499 HIS A CA 1
ATOM 3934 C C . HIS A 1 499 ? 5.904 -10.178 16.243 1.00 87.06 499 HIS A C 1
ATOM 3936 O O . HIS A 1 499 ? 5.356 -9.199 15.744 1.00 87.06 499 HIS A O 1
ATOM 3942 N N . GLY A 1 500 ? 5.812 -10.426 17.556 1.00 85.75 500 GLY A N 1
ATOM 3943 C CA . GLY A 1 500 ? 5.206 -9.495 18.523 1.00 85.75 500 GLY A CA 1
ATOM 3944 C C . GLY A 1 500 ? 3.670 -9.457 18.578 1.00 85.75 500 GLY A C 1
ATOM 3945 O O . GLY A 1 500 ? 3.122 -8.570 19.220 1.00 85.75 500 GLY A O 1
ATOM 3946 N N . THR A 1 501 ? 2.963 -10.392 17.930 1.00 93.12 501 THR A N 1
ATOM 3947 C CA . THR A 1 501 ? 1.490 -10.344 17.771 1.00 93.12 501 THR A CA 1
ATOM 3948 C C . THR A 1 501 ? 0.746 -11.628 18.176 1.00 93.12 501 THR A C 1
ATOM 3950 O O . THR A 1 501 ? -0.434 -11.786 17.858 1.00 93.12 501 THR A O 1
ATOM 3953 N N . THR A 1 502 ? 1.391 -12.560 18.889 1.00 89.25 502 THR A N 1
ATOM 3954 C CA . THR A 1 502 ? 0.850 -13.912 19.166 1.00 89.25 502 THR A CA 1
ATOM 3955 C C . THR A 1 502 ? -0.496 -13.905 19.891 1.00 89.25 502 THR A C 1
ATOM 3957 O O . THR A 1 502 ? -1.369 -14.723 19.590 1.00 89.25 502 THR A O 1
ATOM 3960 N N . GLU A 1 503 ? -0.687 -12.972 20.816 1.00 90.75 503 GLU A N 1
ATOM 3961 C CA . GLU A 1 503 ? -1.902 -12.778 21.606 1.00 90.75 503 GLU A CA 1
ATOM 3962 C C . GLU A 1 503 ? -3.039 -12.260 20.717 1.00 90.75 503 GLU A C 1
ATOM 3964 O O . GLU A 1 503 ? -4.153 -12.785 20.751 1.00 90.75 503 GLU A O 1
ATOM 3969 N N . LEU A 1 504 ? -2.733 -11.283 19.859 1.00 95.44 504 LEU A N 1
ATOM 3970 C CA . LEU A 1 504 ? -3.668 -10.700 18.898 1.00 95.44 504 LEU A CA 1
ATOM 3971 C C . LEU A 1 504 ? -4.065 -11.706 17.804 1.00 95.44 504 LEU A C 1
ATOM 3973 O O . LEU A 1 504 ? -5.222 -11.738 17.384 1.00 95.44 504 LEU A O 1
ATOM 3977 N N . PHE A 1 505 ? -3.145 -12.586 17.395 1.00 97.12 505 PHE A N 1
ATOM 3978 C CA . PHE A 1 505 ? -3.419 -13.661 16.439 1.00 97.12 505 PHE A CA 1
ATOM 3979 C C . PHE A 1 505 ? -4.520 -14.613 16.944 1.00 97.12 505 PHE A C 1
ATOM 3981 O O . PHE A 1 505 ? -5.295 -15.144 16.146 1.00 97.12 505 PHE A O 1
ATOM 3988 N N . GLN A 1 506 ? -4.680 -14.771 18.266 1.00 95.75 506 GLN A N 1
ATOM 3989 C CA . GLN A 1 506 ? -5.754 -15.597 18.835 1.00 95.75 506 GLN A CA 1
ATOM 3990 C C . GLN A 1 506 ? -7.161 -15.066 18.512 1.00 95.75 506 GLN A C 1
ATOM 3992 O O . GLN A 1 506 ? -8.123 -15.835 18.558 1.00 95.75 506 GLN A O 1
ATOM 3997 N N . GLU A 1 507 ? -7.318 -13.788 18.150 1.00 97.75 507 GLU A N 1
ATOM 3998 C CA . GLU A 1 507 ? -8.613 -13.266 17.706 1.00 97.75 507 GLU A CA 1
ATOM 3999 C C . GLU A 1 507 ? -9.052 -13.859 16.362 1.00 97.75 507 GLU A C 1
ATOM 4001 O O . GLU A 1 507 ? -10.244 -14.118 16.204 1.00 97.75 507 GLU A O 1
ATOM 4006 N N . PHE A 1 508 ? -8.136 -14.178 15.438 1.00 98.38 508 PHE A N 1
ATOM 4007 C CA . PHE A 1 508 ? -8.492 -14.851 14.179 1.00 98.38 508 PHE A CA 1
ATOM 4008 C C . PHE A 1 508 ? -9.135 -16.220 14.433 1.00 98.38 508 PHE A C 1
ATOM 4010 O O . PHE A 1 508 ? -10.166 -16.534 13.841 1.00 98.38 508 PHE A O 1
ATOM 4017 N N . LEU A 1 509 ? -8.594 -16.999 15.377 1.00 97.06 509 LEU A N 1
ATOM 4018 C CA . LEU A 1 509 ? -9.142 -18.301 15.772 1.00 97.06 509 LEU A CA 1
ATOM 4019 C C . LEU A 1 509 ? -10.532 -18.162 16.402 1.00 97.06 509 LEU A C 1
ATOM 4021 O O . LEU A 1 509 ? -11.443 -18.932 16.091 1.00 97.06 509 LEU A O 1
ATOM 4025 N N . LYS A 1 510 ? -10.707 -17.189 17.305 1.00 98.06 510 LYS A N 1
ATOM 4026 C CA . LYS A 1 510 ? -11.998 -16.918 17.958 1.00 98.06 510 LYS A CA 1
ATOM 4027 C C . LYS A 1 510 ? -13.046 -16.498 16.927 1.00 98.06 510 LYS A C 1
ATOM 4029 O O . LYS A 1 510 ? -14.164 -17.010 16.955 1.00 98.06 510 LYS A O 1
ATOM 4034 N N . ILE A 1 511 ? -12.679 -15.614 15.998 1.00 98.50 511 ILE A N 1
ATOM 4035 C CA . ILE A 1 511 ? -13.552 -15.126 14.926 1.00 98.50 511 ILE A CA 1
ATOM 4036 C C . ILE A 1 511 ? -13.912 -16.259 13.960 1.00 98.50 511 ILE A C 1
ATOM 4038 O O . ILE A 1 511 ? -15.096 -16.447 13.696 1.00 98.50 511 ILE A O 1
ATOM 4042 N N . GLU A 1 512 ? -12.948 -17.052 13.481 1.00 98.50 512 GLU A N 1
ATOM 4043 C CA . GLU A 1 512 ? -13.221 -18.174 12.573 1.00 98.50 512 GLU A CA 1
ATOM 4044 C C . GLU A 1 512 ? -14.172 -19.198 13.209 1.00 98.50 512 GLU A C 1
ATOM 4046 O O . GLU A 1 512 ? -15.178 -19.566 12.602 1.00 98.50 512 GLU A O 1
ATOM 4051 N N . ASN A 1 513 ? -13.922 -19.600 14.458 1.00 98.25 513 ASN A N 1
ATOM 4052 C CA . ASN A 1 513 ? -14.795 -20.541 15.162 1.00 98.25 513 ASN A CA 1
ATOM 4053 C C . ASN A 1 513 ? -16.200 -19.965 15.430 1.00 98.25 513 ASN A C 1
ATOM 4055 O O . ASN A 1 513 ? -17.181 -20.702 15.335 1.00 98.25 513 ASN A O 1
ATOM 4059 N N . THR A 1 514 ? -16.316 -18.661 15.705 1.00 98.25 514 THR A N 1
ATOM 4060 C CA . THR A 1 514 ? -17.612 -17.986 15.918 1.00 98.25 514 THR A CA 1
ATOM 4061 C C . THR A 1 514 ? -18.403 -17.852 14.616 1.00 98.25 514 THR A C 1
ATOM 4063 O O . THR A 1 514 ? -19.583 -18.183 14.565 1.00 98.25 514 THR A O 1
ATOM 4066 N N . LEU A 1 515 ? -17.764 -17.427 13.524 1.00 97.81 515 LEU A N 1
ATOM 4067 C CA . LEU A 1 515 ? -18.412 -17.359 12.211 1.00 97.81 515 LEU A CA 1
ATOM 4068 C C . LEU A 1 515 ? -18.806 -18.756 11.708 1.00 97.81 515 LEU A C 1
ATOM 4070 O O . LEU A 1 515 ? -19.825 -18.897 11.033 1.00 97.81 515 LEU A O 1
ATOM 4074 N N . ARG A 1 516 ? -18.047 -19.798 12.071 1.00 97.25 516 ARG A N 1
ATOM 4075 C CA . ARG A 1 516 ? -18.392 -21.192 11.776 1.00 97.25 516 ARG A CA 1
ATOM 4076 C C . ARG A 1 516 ? -19.615 -21.675 12.551 1.00 97.25 516 ARG A C 1
ATOM 4078 O O . ARG A 1 516 ? -20.486 -22.285 11.938 1.00 97.25 516 ARG A O 1
ATOM 4085 N N . SER A 1 517 ? -19.703 -21.416 13.859 1.00 97.44 517 SER A N 1
ATOM 4086 C CA . SER A 1 517 ? -20.858 -21.838 14.669 1.00 97.44 517 SER A CA 1
ATOM 4087 C C . SER A 1 517 ? -22.145 -21.089 14.307 1.00 97.44 517 SER A C 1
ATOM 4089 O O . SER A 1 517 ? -23.224 -21.667 14.398 1.00 97.44 517 SER A O 1
ATOM 4091 N N . LEU A 1 518 ? -22.031 -19.852 13.811 1.00 97.31 518 LEU A N 1
ATOM 4092 C CA . LEU A 1 518 ? -23.134 -19.070 13.235 1.00 97.31 518 LEU A CA 1
ATOM 4093 C C . LEU A 1 518 ? -23.494 -19.458 11.783 1.00 97.31 518 LEU A C 1
ATOM 4095 O O . LEU A 1 518 ? -24.427 -18.898 11.213 1.00 97.31 518 LEU A O 1
ATOM 4099 N N . GLY A 1 519 ? -22.766 -20.389 11.154 1.00 97.19 519 GLY A N 1
ATOM 4100 C CA . GLY A 1 519 ? -23.023 -20.819 9.772 1.00 97.19 519 GLY A CA 1
ATOM 4101 C C . GLY A 1 519 ? -22.635 -19.800 8.688 1.00 97.19 519 GLY A C 1
ATOM 4102 O O . GLY A 1 519 ? -23.036 -19.950 7.537 1.00 97.19 519 GLY A O 1
ATOM 4103 N N . HIS A 1 520 ? -21.844 -18.776 9.021 1.00 97.00 520 HIS A N 1
ATOM 4104 C CA . HIS A 1 520 ? -21.391 -17.723 8.099 1.00 97.00 520 HIS A CA 1
ATOM 4105 C C . HIS A 1 520 ? -20.124 -18.085 7.298 1.00 97.00 520 HIS A C 1
ATOM 4107 O O . HIS A 1 520 ? -19.618 -17.255 6.538 1.00 97.00 520 HIS A O 1
ATOM 4113 N N . LEU A 1 521 ? -19.604 -19.307 7.461 1.00 97.50 521 LEU A N 1
ATOM 4114 C CA . LEU A 1 521 ? -18.469 -19.838 6.705 1.00 97.50 521 LEU A CA 1
ATOM 4115 C C . LEU A 1 521 ? -18.887 -21.023 5.824 1.00 97.50 521 LEU A C 1
ATOM 4117 O O . LEU A 1 521 ? -19.610 -21.925 6.251 1.00 97.50 521 LEU A O 1
ATOM 4121 N N . LYS A 1 522 ? -18.354 -21.050 4.603 1.00 97.69 522 LYS A N 1
ATOM 4122 C CA . LYS A 1 522 ? -18.443 -22.153 3.642 1.00 97.69 522 LYS A CA 1
ATOM 4123 C C . LYS A 1 522 ? -17.822 -23.438 4.198 1.00 97.69 522 LYS A C 1
ATOM 4125 O O . LYS A 1 522 ? -16.942 -23.403 5.065 1.00 97.69 522 LYS A O 1
ATOM 4130 N N . GLN A 1 523 ? -18.219 -24.583 3.635 1.00 95.50 523 GLN A N 1
ATOM 4131 C CA . GLN A 1 523 ? -17.718 -25.912 4.012 1.00 95.50 523 GLN A CA 1
ATOM 4132 C C . GLN A 1 523 ? -16.252 -26.125 3.580 1.00 95.50 523 GLN A C 1
ATOM 4134 O O . GLN A 1 523 ? -15.938 -26.766 2.574 1.00 95.50 523 GLN A O 1
ATOM 4139 N N . ARG A 1 524 ? -15.341 -25.562 4.374 1.00 95.81 524 ARG A N 1
ATOM 4140 C CA . ARG A 1 524 ? -13.887 -25.769 4.368 1.00 95.81 524 ARG A CA 1
ATOM 4141 C C . ARG A 1 524 ? -13.386 -25.911 5.813 1.00 95.81 524 ARG A C 1
ATOM 4143 O O . ARG A 1 524 ? -14.057 -25.388 6.707 1.00 95.81 524 ARG A O 1
ATOM 4150 N N . PRO A 1 525 ? -12.245 -26.585 6.059 1.00 94.94 525 PRO A N 1
ATOM 4151 C CA . PRO A 1 525 ? -11.569 -26.602 7.362 1.00 94.94 525 PRO A CA 1
ATOM 4152 C C . PRO A 1 525 ? -11.248 -25.195 7.885 1.00 94.94 525 PRO A C 1
ATOM 4154 O O . PRO A 1 525 ? -11.404 -24.212 7.159 1.00 94.94 525 PRO A O 1
ATOM 4157 N N . ASN A 1 526 ? -10.773 -25.101 9.130 1.00 96.06 526 ASN A N 1
ATOM 4158 C CA . ASN A 1 526 ? -10.190 -23.856 9.630 1.00 96.06 526 ASN A CA 1
ATOM 4159 C C . ASN A 1 526 ? -8.900 -23.512 8.874 1.00 96.06 526 ASN A C 1
ATOM 4161 O O . ASN A 1 526 ? -8.105 -24.406 8.555 1.00 96.06 526 ASN A O 1
ATOM 4165 N N . ALA A 1 527 ? -8.699 -22.222 8.622 1.00 97.56 527 ALA A N 1
ATOM 4166 C CA . ALA A 1 527 ? -7.457 -21.654 8.116 1.00 97.56 527 ALA A CA 1
ATOM 4167 C C . ALA A 1 527 ? -6.490 -21.289 9.255 1.00 97.56 527 ALA A C 1
ATOM 4169 O O . ALA A 1 527 ? -5.277 -21.417 9.080 1.00 97.56 527 ALA A O 1
ATOM 4170 N N . PHE A 1 528 ? -7.007 -20.869 10.415 1.00 98.06 528 PHE A N 1
ATOM 4171 C CA . PHE A 1 528 ? -6.208 -20.360 11.531 1.00 98.06 528 PHE A CA 1
ATOM 4172 C C . PHE A 1 528 ? -6.052 -21.417 12.638 1.00 98.06 528 PHE A C 1
ATOM 4174 O O . PHE A 1 528 ? -7.030 -22.000 13.114 1.00 98.06 528 PHE A O 1
ATOM 4181 N N . TYR A 1 529 ? -4.807 -21.674 13.049 1.00 95.06 529 TYR A N 1
ATOM 4182 C CA . TYR A 1 529 ? -4.431 -22.743 13.983 1.00 95.06 529 TYR A CA 1
ATOM 4183 C C . TYR A 1 529 ? -3.734 -22.195 15.232 1.00 95.06 529 TYR A C 1
ATOM 4185 O O . TYR A 1 529 ? -3.034 -21.186 15.182 1.00 95.06 529 TYR A O 1
ATOM 4193 N N . SER A 1 530 ? -3.917 -22.879 16.362 1.00 90.94 530 SER A N 1
ATOM 4194 C CA . SER A 1 530 ? -3.303 -22.513 17.641 1.00 90.94 530 SER A CA 1
ATOM 4195 C C . SER A 1 530 ? -1.829 -22.909 17.719 1.00 90.94 530 SER A C 1
ATOM 4197 O O . SER A 1 530 ? -1.386 -23.874 17.094 1.00 90.94 530 SER A O 1
ATOM 4199 N N . GLY A 1 531 ? -1.082 -22.168 18.540 1.00 85.38 531 GLY A N 1
ATOM 4200 C CA . GLY A 1 531 ? 0.364 -22.309 18.689 1.00 85.38 531 GLY A CA 1
ATOM 4201 C C . GLY A 1 531 ? 1.157 -21.335 17.816 1.00 85.38 531 GLY A C 1
ATOM 4202 O O . GLY A 1 531 ? 0.594 -20.494 17.112 1.00 85.38 531 GLY A O 1
ATOM 4203 N N . THR A 1 532 ? 2.480 -21.463 17.894 1.00 80.25 532 THR A N 1
ATOM 4204 C CA . THR A 1 532 ? 3.439 -20.549 17.267 1.00 80.25 532 THR A CA 1
ATOM 4205 C C . THR A 1 532 ? 4.438 -21.346 16.435 1.00 80.25 532 THR A C 1
ATOM 4207 O O . THR A 1 532 ? 4.987 -22.340 16.913 1.00 80.25 532 THR A O 1
ATOM 4210 N N . THR A 1 533 ? 4.679 -20.926 15.194 1.00 78.12 533 THR A N 1
ATOM 4211 C CA . THR A 1 533 ? 5.690 -21.519 14.316 1.00 78.12 533 THR A CA 1
ATOM 4212 C C . THR A 1 533 ? 7.058 -20.865 14.507 1.00 78.12 533 THR A C 1
ATOM 4214 O O . THR A 1 533 ? 7.169 -19.668 14.767 1.00 78.12 533 THR A O 1
ATOM 4217 N N . PHE A 1 534 ? 8.107 -21.668 14.333 1.00 72.94 534 PHE A N 1
ATOM 4218 C CA . PHE A 1 534 ? 9.503 -21.223 14.235 1.00 72.94 534 PHE A CA 1
ATOM 4219 C C . PHE A 1 534 ? 10.000 -21.225 12.777 1.00 72.94 534 PHE A C 1
ATOM 4221 O O . PHE A 1 534 ? 11.198 -21.115 12.523 1.00 72.94 534 PHE A O 1
ATOM 4228 N N . ALA A 1 535 ? 9.091 -21.383 11.808 1.00 63.16 535 ALA A N 1
ATOM 4229 C CA . ALA A 1 535 ? 9.401 -21.224 10.394 1.00 63.16 535 ALA A CA 1
ATOM 4230 C C . ALA A 1 535 ? 9.609 -19.735 10.079 1.00 63.16 535 ALA A C 1
ATOM 4232 O O . ALA A 1 535 ? 8.643 -18.997 9.901 1.00 63.16 535 ALA A O 1
ATOM 4233 N N . ALA A 1 536 ? 10.870 -19.309 10.008 1.00 67.94 536 ALA A N 1
ATOM 4234 C CA . ALA A 1 536 ? 11.226 -18.020 9.435 1.00 67.94 536 ALA A CA 1
ATOM 4235 C C . ALA A 1 536 ? 10.961 -18.061 7.922 1.00 67.94 536 ALA A C 1
ATOM 4237 O O . ALA A 1 536 ? 11.668 -18.749 7.183 1.00 67.94 536 ALA A O 1
ATOM 4238 N N . VAL A 1 537 ? 9.917 -17.358 7.486 1.00 81.12 537 VAL A N 1
ATOM 4239 C CA . VAL A 1 537 ? 9.697 -17.013 6.079 1.00 81.12 537 VAL A CA 1
ATOM 4240 C C . VAL A 1 537 ? 10.214 -15.595 5.885 1.00 81.12 537 VAL A C 1
ATOM 4242 O O . VAL A 1 537 ? 9.857 -14.710 6.661 1.00 81.12 537 VAL A O 1
ATOM 4245 N N . GLU A 1 538 ? 11.066 -15.392 4.885 1.00 85.62 538 GLU A N 1
ATOM 4246 C CA . GLU A 1 538 ? 11.486 -14.056 4.466 1.00 85.62 538 GLU A CA 1
ATOM 4247 C C . GLU A 1 538 ? 10.483 -13.515 3.442 1.00 85.62 538 GLU A C 1
ATOM 4249 O O . GLU A 1 538 ? 10.084 -14.256 2.553 1.00 85.62 538 GLU A O 1
ATOM 4254 N N . ASP A 1 539 ? 10.044 -12.270 3.644 1.00 95.50 539 ASP A N 1
ATOM 4255 C CA . ASP A 1 539 ? 8.995 -11.558 2.893 1.00 95.50 539 ASP A CA 1
ATOM 4256 C C . ASP A 1 539 ? 9.001 -10.070 3.360 1.00 95.50 539 ASP A C 1
ATOM 4258 O O . ASP A 1 539 ? 9.721 -9.710 4.308 1.00 95.50 539 ASP A O 1
ATOM 4262 N N . ASP A 1 540 ? 8.247 -9.187 2.698 1.00 98.06 540 ASP A N 1
ATOM 4263 C CA . ASP A 1 540 ? 8.237 -7.718 2.826 1.00 98.06 540 ASP A CA 1
ATOM 4264 C C . ASP A 1 540 ? 8.149 -7.201 4.283 1.00 98.06 540 ASP A C 1
ATOM 4266 O O . ASP A 1 540 ? 8.707 -6.146 4.616 1.00 98.06 540 ASP A O 1
ATOM 4270 N N . HIS A 1 541 ? 7.509 -7.943 5.197 1.00 97.06 541 HIS A N 1
ATOM 4271 C CA . HIS A 1 541 ? 7.428 -7.581 6.621 1.00 97.06 541 HIS A CA 1
ATOM 4272 C C . HIS A 1 541 ? 8.794 -7.395 7.301 1.00 97.06 541 HIS A C 1
ATOM 4274 O O . HIS A 1 541 ? 8.891 -6.612 8.252 1.00 97.06 541 HIS A O 1
ATOM 4280 N N . ILE A 1 542 ? 9.857 -8.058 6.828 1.00 93.06 542 ILE A N 1
ATOM 4281 C CA . ILE A 1 542 ? 11.197 -7.976 7.431 1.00 93.06 542 ILE A CA 1
ATOM 4282 C C . ILE A 1 542 ? 11.710 -6.532 7.472 1.00 93.06 542 ILE A C 1
ATOM 4284 O O . ILE A 1 542 ? 12.289 -6.118 8.481 1.00 93.06 542 ILE A O 1
ATOM 4288 N N . ALA A 1 543 ? 11.455 -5.739 6.428 1.00 96.44 543 ALA A N 1
ATOM 4289 C CA . ALA A 1 543 ? 11.909 -4.350 6.360 1.00 96.44 543 ALA A CA 1
ATOM 4290 C C . ALA A 1 543 ? 11.298 -3.459 7.457 1.00 96.44 543 ALA A C 1
ATOM 4292 O O . ALA A 1 543 ? 11.930 -2.486 7.867 1.00 96.44 543 ALA A O 1
ATOM 4293 N N . PHE A 1 544 ? 10.100 -3.801 7.942 1.00 97.81 544 PHE A N 1
ATOM 4294 C CA . PHE A 1 544 ? 9.400 -3.112 9.029 1.00 97.81 544 PHE A CA 1
ATOM 4295 C C . PHE A 1 544 ? 9.757 -3.712 10.398 1.00 97.81 544 PHE A C 1
ATOM 4297 O O . PHE A 1 544 ? 10.039 -2.973 11.344 1.00 97.81 544 PHE A O 1
ATOM 4304 N N . MET A 1 545 ? 9.840 -5.043 10.492 1.00 92.94 545 MET A N 1
ATOM 4305 C CA . MET A 1 545 ? 10.204 -5.769 11.715 1.00 92.94 545 MET A CA 1
ATOM 4306 C C . MET A 1 545 ? 11.591 -5.367 12.233 1.00 92.94 545 MET A C 1
ATOM 4308 O O . MET A 1 545 ? 11.765 -5.113 13.423 1.00 92.94 545 MET A O 1
ATOM 4312 N N . GLN A 1 546 ? 12.567 -5.198 11.332 1.00 90.25 546 GLN A N 1
ATOM 4313 C CA . GLN A 1 546 ? 13.916 -4.707 11.658 1.00 90.25 546 GLN A CA 1
ATOM 4314 C C . GLN A 1 546 ? 13.948 -3.272 12.221 1.00 90.25 546 GLN A C 1
ATOM 4316 O O . GLN A 1 546 ? 14.995 -2.824 12.688 1.00 90.25 546 GLN A O 1
ATOM 4321 N N . LYS A 1 547 ? 12.832 -2.536 12.169 1.00 94.12 547 LYS A N 1
ATOM 4322 C CA . LYS A 1 547 ? 12.681 -1.182 12.725 1.00 94.12 547 LYS A CA 1
ATOM 4323 C C . LYS A 1 547 ? 11.794 -1.160 13.982 1.00 94.12 547 LYS A C 1
ATOM 4325 O O . LYS A 1 547 ? 11.509 -0.080 14.484 1.00 94.12 547 LYS A O 1
ATOM 4330 N N . GLY A 1 548 ? 11.378 -2.327 14.490 1.00 87.56 548 GLY A N 1
ATOM 4331 C CA . GLY A 1 548 ? 10.579 -2.476 15.713 1.00 87.56 548 GLY A CA 1
ATOM 4332 C C . GLY A 1 548 ? 9.062 -2.571 15.515 1.00 87.56 548 GLY A C 1
ATOM 4333 O O . GLY A 1 548 ? 8.337 -2.593 16.504 1.00 87.56 548 GLY A O 1
ATOM 4334 N N . VAL A 1 549 ? 8.567 -2.636 14.274 1.00 96.31 549 VAL A N 1
ATOM 4335 C CA . VAL A 1 549 ? 7.122 -2.717 13.988 1.00 96.31 549 VAL A CA 1
ATOM 4336 C C . VAL A 1 549 ? 6.576 -4.119 14.314 1.00 96.31 549 VAL A C 1
ATOM 4338 O O . VAL A 1 549 ? 7.129 -5.095 13.798 1.00 96.31 549 VAL A O 1
ATOM 4341 N N . PRO A 1 550 ? 5.483 -4.258 15.095 1.00 93.50 550 PRO A N 1
ATOM 4342 C CA . PRO A 1 550 ? 4.819 -5.544 15.321 1.00 93.50 550 PRO A CA 1
ATOM 4343 C C . PRO A 1 550 ? 4.202 -6.095 14.030 1.00 93.50 550 PRO A C 1
ATOM 4345 O O . PRO A 1 550 ? 3.508 -5.378 13.308 1.00 93.50 550 PRO A O 1
ATOM 4348 N N . ILE A 1 551 ? 4.423 -7.377 13.735 1.00 97.25 551 ILE A N 1
ATOM 4349 C CA . ILE A 1 551 ? 4.038 -8.004 12.465 1.00 97.25 551 ILE A CA 1
ATOM 4350 C C . ILE A 1 551 ? 2.910 -9.016 12.665 1.00 97.25 551 ILE A C 1
ATOM 4352 O O . ILE A 1 551 ? 3.036 -9.958 13.442 1.00 97.25 551 ILE A O 1
ATOM 4356 N N . MET A 1 552 ? 1.837 -8.904 11.889 1.00 97.50 552 MET A N 1
ATOM 4357 C CA . MET A 1 552 ? 0.790 -9.920 11.764 1.00 97.50 552 MET A CA 1
ATOM 4358 C C . MET A 1 552 ? 0.919 -10.596 10.391 1.00 97.50 552 MET A C 1
ATOM 4360 O O . MET A 1 552 ? 0.292 -10.168 9.426 1.00 97.50 552 MET A O 1
ATOM 4364 N N . HIS A 1 553 ? 1.780 -11.615 10.295 1.00 97.00 553 HIS A N 1
ATOM 4365 C CA . HIS A 1 553 ? 2.080 -12.305 9.035 1.00 97.00 553 HIS A CA 1
ATOM 4366 C C . HIS A 1 553 ? 1.074 -13.447 8.804 1.00 97.00 553 HIS A C 1
ATOM 4368 O O . HIS A 1 553 ? 1.131 -14.493 9.449 1.00 97.00 553 HIS A O 1
ATOM 4374 N N . LEU A 1 554 ? 0.128 -13.235 7.889 1.00 98.00 554 LEU A N 1
ATOM 4375 C CA . LEU A 1 554 ? -0.938 -14.169 7.536 1.00 98.00 554 LEU A CA 1
ATOM 4376 C C . LEU A 1 554 ? -0.566 -14.972 6.280 1.00 98.00 554 LEU A C 1
ATOM 4378 O O . LEU A 1 554 ? -1.110 -14.737 5.202 1.00 98.00 554 LEU A O 1
ATOM 4382 N N . ILE A 1 555 ? 0.348 -15.930 6.445 1.00 95.56 555 ILE A N 1
ATOM 4383 C CA . ILE A 1 555 ? 0.834 -16.830 5.387 1.00 95.56 555 ILE A CA 1
ATOM 4384 C C . ILE A 1 555 ? 0.509 -18.297 5.677 1.00 95.56 555 ILE A C 1
ATOM 4386 O O . ILE A 1 555 ? 0.457 -18.732 6.831 1.00 95.56 555 ILE A O 1
ATOM 4390 N N . SER A 1 556 ? 0.280 -19.089 4.626 1.00 94.06 556 SER A N 1
ATOM 4391 C CA . SER A 1 556 ? 0.058 -20.534 4.749 1.00 94.06 556 SER A CA 1
ATOM 4392 C C . SER A 1 556 ? 1.375 -21.309 4.835 1.00 94.06 556 SER A C 1
ATOM 4394 O O . SER A 1 556 ? 2.113 -21.370 3.856 1.00 94.06 556 SER A O 1
ATOM 4396 N N . VAL A 1 557 ? 1.623 -22.009 5.947 1.00 86.88 557 VAL A N 1
ATOM 4397 C CA . VAL A 1 557 ? 2.751 -22.944 6.108 1.00 86.88 557 VAL A CA 1
ATOM 4398 C C . VAL A 1 557 ? 2.223 -24.374 6.342 1.00 86.88 557 VAL A C 1
ATOM 4400 O O . VAL A 1 557 ? 1.588 -24.643 7.364 1.00 86.88 557 VAL A O 1
ATOM 4403 N N . PRO A 1 558 ? 2.485 -25.345 5.442 1.00 90.81 558 PRO A N 1
ATOM 4404 C CA . PRO A 1 558 ? 3.324 -25.252 4.247 1.00 90.81 558 PRO A CA 1
ATOM 4405 C C . PRO A 1 558 ? 2.709 -24.396 3.132 1.00 90.81 558 PRO A C 1
ATOM 4407 O O . PRO A 1 558 ? 1.485 -24.268 3.032 1.00 90.81 558 PRO A O 1
ATOM 4410 N N . PHE A 1 559 ? 3.588 -23.878 2.271 1.00 93.62 559 PHE A N 1
ATOM 4411 C CA . PHE A 1 559 ? 3.214 -23.113 1.085 1.00 93.62 559 PHE A CA 1
ATOM 4412 C C . PHE A 1 559 ? 2.316 -23.939 0.143 1.00 93.62 559 PHE A C 1
ATOM 4414 O O . PHE A 1 559 ? 2.468 -25.168 0.053 1.00 93.62 559 PHE A O 1
ATOM 4421 N N . PRO A 1 560 ? 1.402 -23.296 -0.603 1.00 93.31 560 PRO A N 1
ATOM 4422 C CA . PRO A 1 560 ? 0.609 -23.958 -1.629 1.00 93.31 560 PRO A CA 1
ATOM 4423 C C . PRO A 1 560 ? 1.466 -24.665 -2.683 1.00 93.31 560 PRO A C 1
ATOM 4425 O O . PRO A 1 560 ? 2.464 -24.140 -3.164 1.00 93.31 560 PRO A O 1
ATOM 4428 N N . ARG A 1 561 ? 1.033 -25.853 -3.126 1.00 94.06 561 ARG A N 1
ATOM 4429 C CA . ARG A 1 561 ? 1.785 -26.701 -4.081 1.00 94.06 561 ARG A CA 1
ATOM 4430 C C . ARG A 1 561 ? 1.994 -26.092 -5.478 1.00 94.06 561 ARG A C 1
ATOM 4432 O O . ARG A 1 561 ? 2.658 -26.716 -6.302 1.00 94.06 561 ARG A O 1
ATOM 4439 N N . VAL A 1 562 ? 1.378 -24.945 -5.752 1.00 93.19 562 VAL A N 1
ATOM 4440 C CA . VAL A 1 562 ? 1.465 -24.210 -7.021 1.00 93.19 562 VAL A CA 1
ATOM 4441 C C . VAL A 1 562 ? 2.484 -23.068 -6.988 1.00 93.19 562 VAL A C 1
ATOM 4443 O O . VAL A 1 562 ? 2.848 -22.587 -8.059 1.00 93.19 562 VAL A O 1
ATOM 4446 N N . TRP A 1 563 ? 2.952 -22.673 -5.798 1.00 92.12 563 TRP A N 1
ATOM 4447 C CA . TRP A 1 563 ? 3.896 -21.575 -5.578 1.00 92.12 563 TRP A CA 1
ATOM 4448 C C . TRP A 1 563 ? 5.154 -21.709 -6.449 1.00 92.12 563 TRP A C 1
ATOM 4450 O O . TRP A 1 563 ? 5.713 -22.804 -6.576 1.00 92.12 563 TRP A O 1
ATOM 4460 N N . HIS A 1 564 ? 5.557 -20.609 -7.090 1.00 84.12 564 HIS A N 1
ATOM 4461 C CA . HIS A 1 564 ? 6.640 -20.543 -8.084 1.00 84.12 564 HIS A CA 1
ATOM 4462 C C . HIS A 1 564 ? 6.518 -21.595 -9.218 1.00 84.12 564 HIS A C 1
ATOM 4464 O O . HIS A 1 564 ? 7.513 -22.073 -9.776 1.00 84.12 564 HIS A O 1
ATOM 4470 N N . THR A 1 565 ? 5.288 -21.950 -9.619 1.00 88.44 565 THR A N 1
ATOM 4471 C CA . THR A 1 565 ? 5.015 -22.775 -10.812 1.00 88.44 565 THR A CA 1
ATOM 4472 C C . THR A 1 565 ? 3.957 -22.144 -11.730 1.00 88.44 565 THR A C 1
ATOM 4474 O O . THR A 1 565 ? 3.068 -21.447 -11.247 1.00 88.44 565 THR A O 1
ATOM 4477 N N . PRO A 1 566 ? 3.924 -22.484 -13.038 1.00 86.69 566 PRO A N 1
ATOM 4478 C CA . PRO A 1 566 ? 2.848 -22.059 -13.946 1.00 86.69 566 PRO A CA 1
ATOM 4479 C C . PRO A 1 566 ? 1.444 -22.576 -13.575 1.00 86.69 566 PRO A C 1
ATOM 4481 O O . PRO A 1 566 ? 0.466 -22.240 -14.245 1.00 86.69 566 PRO A O 1
ATOM 4484 N N . ALA A 1 567 ? 1.329 -23.443 -12.561 1.00 91.38 567 ALA A N 1
ATOM 4485 C CA . ALA A 1 567 ? 0.044 -23.863 -12.019 1.00 91.38 567 ALA A CA 1
ATOM 4486 C C . ALA A 1 567 ? -0.574 -22.809 -11.085 1.00 91.38 567 ALA A C 1
ATOM 4488 O O . ALA A 1 567 ? -1.758 -22.941 -10.781 1.00 91.38 567 ALA A O 1
ATOM 4489 N N . ASP A 1 568 ? 0.170 -21.774 -10.673 1.00 91.94 568 ASP A N 1
ATOM 4490 C CA . ASP A 1 568 ? -0.419 -20.619 -10.000 1.00 91.94 568 ASP A CA 1
ATOM 4491 C C . ASP A 1 568 ? -1.097 -19.686 -11.015 1.00 91.94 568 ASP A C 1
ATOM 4493 O O . ASP A 1 568 ? -0.481 -18.921 -11.765 1.00 91.94 568 ASP A O 1
ATOM 4497 N N . ASN A 1 569 ? -2.411 -19.851 -11.076 1.00 91.75 569 ASN A N 1
ATOM 4498 C CA . ASN A 1 569 ? -3.368 -19.129 -11.892 1.00 91.75 569 ASN A CA 1
ATOM 4499 C C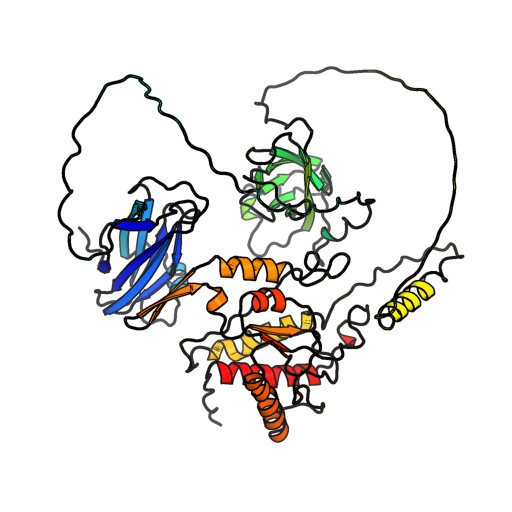 . ASN A 1 569 ? -4.761 -19.333 -11.265 1.00 91.75 569 ASN A C 1
ATOM 4501 O O . ASN A 1 569 ? -4.915 -20.077 -10.297 1.00 91.75 569 ASN A O 1
ATOM 4505 N N . GLU A 1 570 ? -5.792 -18.730 -11.856 1.00 94.44 570 GLU A N 1
ATOM 4506 C CA . GLU A 1 570 ? -7.198 -18.814 -11.423 1.00 94.44 570 GLU A CA 1
ATOM 4507 C C . GLU A 1 570 ? -7.669 -20.230 -11.014 1.00 94.44 570 GLU A C 1
ATOM 4509 O O . GLU A 1 570 ? -8.430 -20.381 -10.063 1.00 94.44 570 GLU A O 1
ATOM 4514 N N . LYS A 1 571 ? -7.178 -21.295 -11.666 1.00 95.31 571 LYS A N 1
ATOM 4515 C CA . LYS A 1 571 ? -7.589 -22.686 -11.387 1.00 95.31 571 LYS A CA 1
ATOM 4516 C C . LYS A 1 571 ? -6.993 -23.285 -10.108 1.00 95.31 571 LYS A C 1
ATOM 4518 O O . LYS A 1 571 ? -7.402 -24.378 -9.717 1.00 95.31 571 LYS A O 1
ATOM 4523 N N . ALA A 1 572 ? -6.029 -22.617 -9.478 1.00 94.81 572 ALA A N 1
ATOM 4524 C CA . ALA A 1 572 ? -5.513 -22.985 -8.160 1.00 94.81 572 ALA A CA 1
ATOM 4525 C C . ALA A 1 572 ? -6.374 -22.433 -7.009 1.00 94.81 572 ALA A C 1
ATOM 4527 O O . ALA A 1 572 ? -6.239 -22.890 -5.870 1.00 94.81 572 ALA A O 1
ATOM 4528 N N . LEU A 1 573 ? -7.240 -21.458 -7.300 1.00 97.81 573 LEU A N 1
ATOM 4529 C CA . LEU A 1 573 ? -8.038 -20.748 -6.312 1.00 97.81 573 LEU A CA 1
ATOM 4530 C C . LEU A 1 573 ? -9.220 -21.589 -5.823 1.00 97.81 573 LEU A C 1
ATOM 4532 O O . LEU A 1 573 ? -9.925 -22.235 -6.598 1.00 97.81 573 LEU A O 1
ATOM 4536 N N . ASP A 1 574 ? -9.477 -21.533 -4.520 1.00 98.44 574 ASP A N 1
ATOM 4537 C CA . ASP A 1 574 ? -10.655 -22.111 -3.888 1.00 98.44 574 ASP A CA 1
ATOM 4538 C C . ASP A 1 574 ? -11.498 -20.972 -3.302 1.00 98.44 574 ASP A C 1
ATOM 4540 O O . ASP A 1 574 ? -11.243 -20.469 -2.208 1.00 98.44 574 ASP A O 1
ATOM 4544 N N . TYR A 1 575 ? -12.496 -20.530 -4.072 1.00 97.94 575 TYR A N 1
ATOM 4545 C CA . TYR A 1 575 ? -13.310 -19.358 -3.737 1.00 97.94 575 TYR A CA 1
ATOM 4546 C C . TYR A 1 575 ? -14.076 -19.498 -2.411 1.00 97.94 575 TYR A C 1
ATOM 4548 O O . TYR A 1 575 ? -14.277 -18.493 -1.737 1.00 97.94 575 TYR A O 1
ATOM 4556 N N . ASP A 1 576 ? -14.424 -20.717 -1.976 1.00 98.50 576 ASP A N 1
ATOM 4557 C CA . ASP A 1 576 ? -15.001 -20.944 -0.640 1.00 98.50 576 ASP A CA 1
ATOM 4558 C C . ASP A 1 576 ? -13.988 -20.616 0.473 1.00 98.50 576 ASP A C 1
ATOM 4560 O O . ASP A 1 576 ? -14.343 -20.020 1.490 1.00 98.50 576 ASP A O 1
ATOM 4564 N N . THR A 1 577 ? -12.714 -20.988 0.293 1.00 98.50 577 THR A N 1
ATOM 4565 C CA . THR A 1 577 ? -11.631 -20.581 1.201 1.00 98.50 577 THR A CA 1
ATOM 4566 C C . THR A 1 577 ? -11.395 -19.068 1.143 1.00 98.50 577 THR A C 1
ATOM 4568 O O . THR A 1 577 ? -11.248 -18.456 2.199 1.00 98.50 577 THR A O 1
ATOM 4571 N N . ILE A 1 578 ? -11.394 -18.449 -0.042 1.00 98.62 578 ILE A N 1
ATOM 4572 C CA . ILE A 1 578 ? -11.204 -16.992 -0.186 1.00 98.62 578 ILE A CA 1
ATOM 4573 C C . ILE A 1 578 ? -12.347 -16.220 0.489 1.00 98.62 578 ILE A C 1
ATOM 4575 O O . ILE A 1 578 ? -12.095 -15.241 1.191 1.00 98.62 578 ILE A O 1
ATOM 4579 N N . GLU A 1 579 ? -13.599 -16.658 0.342 1.00 98.25 579 GLU A N 1
ATOM 4580 C CA . GLU A 1 579 ? -14.743 -16.045 1.026 1.00 98.25 579 GLU A CA 1
ATOM 4581 C C . GLU A 1 579 ? -14.619 -16.177 2.553 1.00 98.25 579 GLU A C 1
ATOM 4583 O O . GLU A 1 579 ? -14.756 -15.182 3.265 1.00 9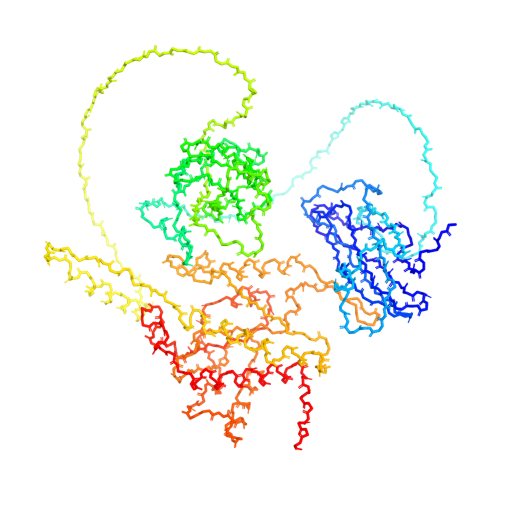8.25 579 GLU A O 1
ATOM 4588 N N . ASN A 1 580 ? -14.252 -17.363 3.056 1.00 98.50 580 ASN A N 1
ATOM 4589 C CA . ASN A 1 580 ? -14.024 -17.580 4.487 1.00 98.50 580 ASN A CA 1
ATOM 4590 C C . ASN A 1 580 ? -12.910 -16.682 5.048 1.00 98.50 580 ASN A C 1
ATOM 4592 O O . ASN A 1 580 ? -13.102 -16.050 6.087 1.00 98.50 580 ASN A O 1
ATOM 4596 N N . LEU A 1 581 ? -11.769 -16.584 4.357 1.00 98.56 581 LEU A N 1
ATOM 4597 C CA . LEU A 1 581 ? -10.663 -15.705 4.750 1.00 98.56 581 LEU A CA 1
ATOM 4598 C C . LEU A 1 581 ? -11.112 -14.239 4.793 1.00 98.56 581 LEU A C 1
ATOM 4600 O O . LEU A 1 581 ? -10.852 -13.553 5.780 1.00 98.56 581 LEU A O 1
ATOM 4604 N N . ASN A 1 582 ? -11.850 -13.773 3.779 1.00 98.50 582 ASN A N 1
ATOM 4605 C CA . ASN A 1 582 ? -12.431 -12.430 3.784 1.00 98.50 582 ASN A CA 1
ATOM 4606 C C . ASN A 1 582 ? -13.386 -12.216 4.968 1.00 98.50 582 ASN A C 1
ATOM 4608 O O . ASN A 1 582 ? -13.347 -11.158 5.589 1.00 98.50 582 ASN A O 1
ATOM 4612 N N . HIS A 1 583 ? -14.226 -13.194 5.320 1.00 97.81 583 HIS A N 1
ATOM 4613 C CA . HIS A 1 583 ? -15.151 -13.066 6.452 1.00 97.81 583 HIS A CA 1
ATOM 4614 C C . HIS A 1 583 ? -14.400 -12.912 7.783 1.00 97.81 583 HIS A C 1
ATOM 4616 O O . HIS A 1 583 ? -14.722 -12.011 8.558 1.00 97.81 583 HIS A O 1
ATOM 4622 N N . VAL A 1 584 ? -13.349 -13.706 8.016 1.00 98.44 584 VAL A N 1
ATOM 4623 C CA . VAL A 1 584 ? -12.521 -13.584 9.228 1.00 98.44 584 VAL A CA 1
ATOM 4624 C C . VAL A 1 584 ? -11.737 -12.264 9.241 1.00 98.44 584 VAL A C 1
ATOM 4626 O O . VAL A 1 584 ? -11.783 -11.550 10.241 1.00 98.44 584 VAL A O 1
ATOM 4629 N N . VAL A 1 585 ? -11.076 -11.886 8.138 1.00 98.31 585 VAL A N 1
ATOM 4630 C CA . VAL A 1 585 ? -10.271 -10.649 8.046 1.00 98.31 585 VAL A CA 1
ATOM 4631 C C . VAL A 1 585 ? -11.137 -9.391 8.187 1.00 98.31 585 VAL A C 1
ATOM 4633 O O . VAL A 1 585 ? -10.784 -8.504 8.965 1.00 98.31 585 VAL A O 1
ATOM 4636 N N . ARG A 1 586 ? -12.296 -9.307 7.511 1.00 96.56 586 ARG A N 1
ATOM 4637 C CA . ARG A 1 586 ? -13.223 -8.166 7.657 1.00 96.56 586 ARG A CA 1
ATOM 4638 C C . ARG A 1 586 ? -13.693 -8.015 9.108 1.00 96.56 586 ARG A C 1
ATOM 4640 O O . ARG A 1 586 ? -13.689 -6.903 9.628 1.00 96.56 586 ARG A O 1
ATOM 4647 N N . VAL A 1 587 ? -14.064 -9.110 9.780 1.00 96.69 587 VAL A N 1
ATOM 4648 C CA . VAL A 1 587 ? -14.517 -9.064 11.184 1.00 96.69 587 VAL A CA 1
ATOM 4649 C C . VAL A 1 587 ? -13.367 -8.746 12.145 1.00 96.69 587 VAL A C 1
ATOM 4651 O O . VAL A 1 587 ? -13.580 -8.003 13.103 1.00 96.69 587 VAL A O 1
ATOM 4654 N N . PHE A 1 588 ? -12.148 -9.227 11.883 1.00 97.62 588 PHE A N 1
ATOM 4655 C CA . PHE A 1 588 ? -10.960 -8.858 12.657 1.00 97.62 588 PHE A CA 1
ATOM 4656 C C . PHE A 1 588 ? -10.696 -7.351 12.578 1.00 97.62 588 PHE A C 1
ATOM 4658 O O . PHE A 1 588 ? -10.666 -6.686 13.610 1.00 97.62 588 PHE A O 1
ATOM 4665 N N . VAL A 1 589 ? -10.601 -6.789 11.369 1.00 96.56 589 VAL A N 1
ATOM 4666 C CA . VAL A 1 589 ? -10.332 -5.355 11.162 1.00 96.56 589 VAL A CA 1
ATOM 4667 C C . VAL A 1 589 ? -11.467 -4.481 11.708 1.00 96.56 589 VAL A C 1
ATOM 4669 O O . VAL A 1 589 ? -11.199 -3.460 12.342 1.00 96.56 589 VAL A O 1
ATOM 4672 N N . ALA A 1 590 ? -12.729 -4.892 11.547 1.00 94.69 590 ALA A N 1
ATOM 4673 C CA . ALA A 1 590 ? -13.869 -4.189 12.136 1.00 94.69 590 ALA A CA 1
ATOM 4674 C C . ALA A 1 590 ? -13.795 -4.153 13.674 1.00 94.69 590 ALA A C 1
ATOM 4676 O O . ALA A 1 590 ? -13.982 -3.090 14.268 1.00 94.69 590 ALA A O 1
ATOM 4677 N N . ARG A 1 591 ? -13.465 -5.281 14.323 1.00 93.88 591 ARG A N 1
ATOM 4678 C CA . ARG A 1 591 ? -13.284 -5.347 15.783 1.00 93.88 591 ARG A CA 1
ATOM 4679 C C . ARG A 1 591 ? -12.067 -4.548 16.255 1.00 93.88 591 ARG A C 1
ATOM 4681 O O . ARG A 1 591 ? -12.184 -3.849 17.255 1.00 93.88 591 ARG A O 1
ATOM 4688 N N . TYR A 1 592 ? -10.949 -4.597 15.529 1.00 94.81 592 TYR A N 1
ATOM 4689 C CA . TYR A 1 592 ? -9.711 -3.878 15.863 1.00 94.81 592 TYR A CA 1
ATOM 4690 C C . TYR A 1 592 ? -9.909 -2.356 15.910 1.00 94.81 592 TYR A C 1
ATOM 4692 O O . TYR A 1 592 ? -9.473 -1.672 16.833 1.00 94.81 592 TYR A O 1
ATOM 4700 N N . LEU A 1 593 ? -10.635 -1.829 14.924 1.00 93.50 593 LEU A N 1
ATOM 4701 C CA . LEU A 1 593 ? -10.959 -0.407 14.818 1.00 93.50 593 LEU A CA 1
ATOM 4702 C C . LEU A 1 593 ? -12.148 0.003 15.711 1.00 93.50 593 LEU A C 1
ATOM 4704 O O . LEU A 1 593 ? -12.437 1.191 15.842 1.00 93.50 593 LEU A O 1
ATOM 4708 N N . GLY A 1 594 ? -12.859 -0.952 16.316 1.00 93.38 594 GLY A N 1
ATOM 4709 C CA . GLY A 1 594 ? -14.079 -0.680 17.076 1.00 93.38 594 GLY A CA 1
ATOM 4710 C C . GLY A 1 594 ? -15.235 -0.181 16.201 1.00 93.38 594 GLY A C 1
ATOM 4711 O O . GLY A 1 594 ? -15.990 0.695 16.615 1.00 93.38 594 GLY A O 1
ATOM 4712 N N . VAL A 1 595 ? -15.364 -0.682 14.969 1.00 90.12 595 VAL A N 1
ATOM 4713 C CA . VAL A 1 595 ? -16.494 -0.368 14.080 1.00 90.12 595 VAL A CA 1
ATOM 4714 C C . VAL A 1 595 ? -17.764 -1.000 14.643 1.00 90.12 595 VAL A C 1
ATOM 4716 O O . VAL A 1 595 ? -17.950 -2.216 14.573 1.00 90.12 595 VAL A O 1
ATOM 4719 N N . ILE A 1 596 ? -18.655 -0.168 15.183 1.00 76.00 596 ILE A N 1
ATOM 4720 C CA . ILE A 1 596 ? -19.995 -0.599 15.579 1.00 76.00 596 ILE A CA 1
ATOM 4721 C C . ILE A 1 596 ? -20.845 -0.690 14.314 1.00 76.00 596 ILE A C 1
ATOM 4723 O O . ILE A 1 596 ? -21.137 0.322 13.685 1.00 76.00 596 ILE A O 1
ATOM 4727 N N . ILE A 1 597 ? -21.265 -1.902 13.956 1.00 66.81 597 ILE A N 1
ATOM 4728 C CA . ILE A 1 597 ? -22.318 -2.102 12.958 1.00 66.81 597 ILE A CA 1
ATOM 4729 C C . ILE A 1 597 ? -23.656 -1.927 13.693 1.00 66.81 597 ILE A C 1
ATOM 4731 O O . ILE A 1 597 ? -23.947 -2.735 14.580 1.00 66.81 597 ILE A O 1
ATOM 4735 N N . PRO A 1 598 ? -24.466 -0.892 13.396 1.00 58.19 598 PRO A N 1
ATOM 4736 C CA . PRO A 1 598 ? -25.796 -0.781 13.982 1.00 58.19 598 PRO A CA 1
ATOM 4737 C C . PRO A 1 598 ? -26.658 -1.969 13.524 1.00 58.19 598 PRO A C 1
ATOM 4739 O O . PRO A 1 598 ? -26.526 -2.396 12.372 1.00 58.19 598 PRO A O 1
ATOM 4742 N N . PRO A 1 599 ? -27.541 -2.512 14.383 1.00 55.09 599 PRO A N 1
ATOM 4743 C CA . PRO A 1 599 ? -28.423 -3.598 13.981 1.00 55.09 599 PRO A CA 1
ATOM 4744 C C . PRO A 1 599 ? -29.284 -3.148 12.799 1.00 55.09 599 PRO A C 1
ATOM 4746 O O . PRO A 1 599 ? -29.868 -2.063 12.815 1.00 55.09 599 PRO A O 1
ATOM 4749 N N . SER A 1 600 ? -29.364 -3.985 11.767 1.00 52.00 600 SER A N 1
ATOM 4750 C CA . SER A 1 600 ? -30.317 -3.785 10.681 1.00 52.00 600 SER A CA 1
ATOM 4751 C C . SER A 1 600 ? -31.733 -3.870 11.244 1.00 52.00 600 SER A C 1
ATOM 4753 O O . SER A 1 600 ? -32.103 -4.910 11.793 1.00 52.00 600 SER A O 1
ATOM 4755 N N . ASN A 1 601 ? -32.524 -2.808 11.078 1.00 42.78 601 ASN A N 1
ATOM 4756 C CA . ASN A 1 601 ? -33.973 -2.892 11.246 1.00 42.78 601 ASN A CA 1
ATOM 4757 C C . ASN A 1 601 ? -34.488 -4.003 10.314 1.00 42.78 601 ASN A C 1
ATOM 4759 O O . ASN A 1 601 ? -34.211 -3.950 9.112 1.00 42.78 601 ASN A O 1
ATOM 4763 N N . GLY A 1 602 ? -35.143 -5.013 10.893 1.00 36.09 602 GLY A N 1
ATOM 4764 C CA . GLY A 1 602 ? -35.716 -6.158 10.174 1.00 36.09 602 GLY A CA 1
ATOM 4765 C C . GLY A 1 602 ? -37.055 -5.851 9.522 1.00 36.09 602 GLY A C 1
ATOM 4766 O O . GLY A 1 602 ? -37.722 -4.899 9.986 1.00 36.09 602 GLY A O 1
#